Protein AF-A0A3D0H8E2-F1 (afdb_monomer)

Solvent-accessible surface area (backbone atoms only — not comparable to full-atom values): 21522 Å² total; per-residue (Å²): 135,90,78,88,78,76,90,83,77,77,79,82,79,81,81,53,68,29,50,29,29,51,72,85,43,79,45,82,36,62,59,78,39,26,44,43,58,51,31,52,78,70,72,46,88,70,56,71,81,73,72,48,99,90,52,83,67,76,70,79,60,52,46,28,42,26,45,40,73,96,53,97,58,71,42,46,23,70,67,40,59,56,52,70,75,40,41,33,40,72,81,48,75,68,54,50,54,49,35,50,50,45,49,49,58,56,52,75,72,54,89,62,72,96,58,56,49,32,25,72,54,28,94,60,59,38,60,55,69,59,26,52,52,25,48,76,73,68,38,39,68,60,17,42,56,49,41,44,77,49,37,79,55,42,58,59,46,34,55,72,57,87,50,56,26,39,77,49,24,72,42,49,83,81,57,62,49,62,67,61,47,58,56,47,22,51,35,33,50,49,37,61,73,68,69,55,82,91,70,77,73,62,51,73,77,68,83,45,33,33,39,27,37,17,36,15,67,65,27,48,45,48,48,43,54,36,26,49,69,10,31,46,40,36,32,31,19,61,43,91,66,72,32,42,59,61,49,34,55,41,53,61,96,63,44,44,61,72,62,52,49,56,54,50,51,56,46,39,72,64,65,48,43,77,40,63,60,38,34,80,82,78,74,46,55,74,66,56,47,47,73,72,64,37,78,43,77,45,87,34,70,75,84,77,78,59,84,79,87,89,54,92,70,67,84,40,92,92,57,70,40,59,50,59,51,32,29,30,43,61,70,76,53,63,77,92,74,61,67,63,47,78,36,83,42,80,52,71,59,34,55,51,44,49,54,48,44,47,74,73,66,33,81,40,72,43,75,49,54,97,120

Nearest PDB structures (foldseek):
  8oh5-assembly1_C  TM=7.269E-01  e=1.068E-36  Sporomusa ovata DSM 2662
  5jfc-assembly1_L  TM=9.316E-01  e=1.090E-21  Pyrococcus furiosus
  5jca-assembly1_L  TM=9.301E-01  e=2.100E-21  Pyrococcus furiosus
  4ylf-assembly1_B  TM=9.219E-01  e=1.559E-21  Thermotoga maritima MSB8
  7mfm-assembly1_I  TM=9.328E-01  e=3.268E-17  Bacillus subtilis

Sequence (371 aa):
MERGSSLTGLEENMKSTVQIRIDGKTVEAPAGSTILDVAKSEGIHIPVLCYSPLLRPLENCRLCVVAVAGENQYKAACSTVVTEDMDITTNSDELFQTRKLLLELLLDTHYGDCVAPCTATCPANVDIQGYLGYIRKGEYEEAVKCIKKNIPMPLTIGRVCPHPCESACRRHLVEEAVNINHCKRFVADYEMGKGNKVLPQVPAESGKRVAIIGGGPAGLSLAFYLRSMGHGCTIFDSKDKLGGMLRYGIPEYRLPKATLDWEIDGILSLGVEVKYEQRWGRDFKLEDLKNQGFDAIFLGIGAWASNKLGVEGEGLDGVWGGIDFLDLVASGKPPKLGKHVVIIGGGNTAIDAARTALRLGVPKVTILYRR

Foldseek 3Di:
DDDDDDPPPPPPPWDDWAWEAEQNDIDTHGFFDFLVRRCVVVVHDQDDDPDDPVDDDPCVLVSRWKDWPPDPGTDRRRHHTDHHHIYIYRDDPVSVVVSVVSVVVVVVPPPDDPQFVLLVQDPLSQPLVQLVVCVVVVNLLVSLVSRCVRALQLLLCLQPPPSVSQVSHPCVVPPGGDPSSPSSNVSLVVCVVVVHDNAADFDAAPVAEEEEEAQARVSLSVLRVCRNPNHAYEYEYLAPDGHPCSQQQADCVRRNVVSVVSSSVSSVVSPYHYDYNGDEPPNDDPVVVVVVPHPYYHYPHDDQDADFPPDPPCPPPPRDRLSRQSNCVSVVNHDDDDLEEEQEEDDPSSVRSQVVCVVVVRNYYHYHYPD

pLDDT: mean 92.14, std 12.9, range [29.91, 98.88]

Radius of gyration: 30.08 Å; Cα contacts (8 Å, |Δi|>4): 578; chains: 1; bounding box: 66×53×93 Å

Structure (mmCIF, N/CA/C/O backbone):
data_AF-A0A3D0H8E2-F1
#
_entry.id   AF-A0A3D0H8E2-F1
#
loop_
_atom_site.group_PDB
_atom_site.id
_atom_site.type_symbol
_atom_site.label_atom_id
_atom_site.label_alt_id
_atom_site.label_comp_id
_atom_site.label_asym_id
_atom_site.label_entity_id
_atom_site.label_seq_id
_atom_site.pdbx_PDB_ins_code
_atom_site.Cartn_x
_atom_site.Cartn_y
_atom_site.Cartn_z
_atom_site.occupancy
_atom_site.B_iso_or_equiv
_atom_site.auth_seq_id
_atom_site.auth_comp_id
_atom_site.auth_asym_id
_atom_site.auth_atom_id
_atom_site.pdbx_PDB_model_num
ATOM 1 N N . MET A 1 1 ? 16.649 19.275 52.862 1.00 36.03 1 MET A N 1
ATOM 2 C CA . MET A 1 1 ? 15.563 19.558 53.820 1.00 36.03 1 MET A CA 1
ATOM 3 C C . MET A 1 1 ? 14.516 18.489 53.642 1.00 36.03 1 MET A C 1
ATOM 5 O O . MET A 1 1 ? 13.847 18.446 52.618 1.00 36.03 1 MET A O 1
ATOM 9 N N . GLU A 1 2 ? 14.501 17.576 54.600 1.00 32.22 2 GLU A N 1
ATOM 10 C CA . GLU A 1 2 ? 13.552 16.482 54.724 1.00 32.22 2 GLU A CA 1
ATOM 11 C C . GLU A 1 2 ? 12.119 17.015 54.766 1.00 32.22 2 GLU A C 1
ATOM 13 O O . GLU A 1 2 ? 11.812 17.919 55.541 1.00 32.22 2 GLU A O 1
ATOM 18 N N . ARG A 1 3 ? 11.241 16.407 53.970 1.00 29.91 3 ARG A N 1
ATOM 19 C CA . ARG A 1 3 ? 9.870 16.106 54.387 1.00 29.91 3 ARG A CA 1
ATOM 20 C C . ARG A 1 3 ? 9.534 14.713 53.886 1.00 29.91 3 ARG A C 1
ATOM 22 O O . ARG A 1 3 ? 8.911 14.535 52.846 1.00 29.91 3 ARG A O 1
ATOM 29 N N . GLY A 1 4 ? 10.009 13.726 54.637 1.00 32.69 4 GLY A N 1
ATOM 30 C CA . GLY A 1 4 ? 9.265 12.488 54.774 1.00 32.69 4 GLY A CA 1
ATOM 31 C C . GLY A 1 4 ? 8.022 12.787 55.608 1.00 32.69 4 GLY A C 1
ATOM 32 O O . GLY A 1 4 ? 8.131 13.298 56.719 1.00 32.69 4 GLY A O 1
ATOM 33 N N . SER A 1 5 ? 6.849 12.492 55.065 1.00 34.69 5 SER A N 1
ATOM 34 C CA . SER A 1 5 ? 5.642 12.282 55.859 1.00 34.69 5 SER A CA 1
ATOM 35 C C . SER A 1 5 ? 4.772 11.244 55.155 1.00 34.69 5 SER A C 1
ATOM 37 O O . SER A 1 5 ? 4.104 11.541 54.168 1.00 34.69 5 SER A O 1
ATOM 39 N N . SER A 1 6 ? 4.871 10.019 55.674 1.00 32.88 6 SER A N 1
ATOM 40 C CA . SER A 1 6 ? 3.843 8.972 55.704 1.00 32.88 6 SER A CA 1
ATOM 41 C C . SER A 1 6 ? 3.100 8.659 54.397 1.00 32.88 6 SER A C 1
ATOM 43 O O . SER A 1 6 ? 1.971 9.093 54.185 1.00 32.88 6 SER A O 1
ATOM 45 N N . LEU A 1 7 ? 3.682 7.758 53.602 1.00 34.44 7 LEU A N 1
ATOM 46 C CA . LEU A 1 7 ? 2.964 6.909 52.637 1.00 34.44 7 LEU A CA 1
ATOM 47 C C . LEU A 1 7 ? 2.205 5.742 53.315 1.00 34.44 7 LEU A C 1
ATOM 49 O O . LEU A 1 7 ? 1.774 4.813 52.649 1.00 34.44 7 LEU A O 1
ATOM 53 N N . THR A 1 8 ? 2.012 5.780 54.634 1.00 36.38 8 THR A N 1
ATOM 54 C CA . THR A 1 8 ? 1.414 4.697 55.437 1.00 36.38 8 THR A CA 1
ATOM 55 C C . THR A 1 8 ? -0.062 4.928 55.785 1.00 36.38 8 THR A C 1
ATOM 57 O O . THR A 1 8 ? -0.556 4.340 56.737 1.00 36.38 8 THR A O 1
ATOM 60 N N . GLY A 1 9 ? -0.765 5.805 55.058 1.00 29.95 9 GLY A N 1
ATOM 61 C CA . GLY A 1 9 ? -2.167 6.167 55.340 1.00 29.95 9 GLY A CA 1
ATOM 62 C C . GLY A 1 9 ? -3.149 5.978 54.179 1.00 29.95 9 GLY A C 1
ATOM 63 O O . GLY A 1 9 ? -4.284 6.429 54.279 1.00 29.95 9 GLY A O 1
ATOM 64 N N . LEU A 1 10 ? -2.729 5.365 53.065 1.00 33.84 10 LEU A N 1
ATOM 65 C CA . LEU A 1 10 ? -3.563 5.199 51.861 1.00 33.84 10 LEU A CA 1
ATOM 66 C C . LEU A 1 10 ? -3.963 3.744 51.567 1.00 33.84 10 LEU A C 1
ATOM 68 O O . LEU A 1 10 ? -4.713 3.508 50.626 1.00 33.84 10 LEU A O 1
ATOM 72 N N . GLU A 1 11 ? -3.518 2.779 52.374 1.00 33.53 11 GLU A N 1
ATOM 73 C CA . GLU A 1 11 ? -3.790 1.348 52.151 1.00 33.53 11 GLU A CA 1
ATOM 74 C C . GLU A 1 11 ? -4.923 0.780 53.031 1.00 33.53 11 GLU A C 1
ATOM 76 O O . GLU A 1 11 ? -5.364 -0.343 52.806 1.00 33.53 11 GLU A O 1
ATOM 81 N N . GLU A 1 12 ? -5.471 1.551 53.980 1.00 33.81 12 GLU A N 1
ATOM 82 C CA . GLU A 1 12 ? -6.467 1.045 54.947 1.00 33.81 12 GLU A CA 1
ATOM 83 C C . GLU A 1 12 ? -7.945 1.267 54.573 1.00 33.81 12 GLU A C 1
ATOM 85 O O . GLU A 1 12 ? -8.822 0.803 55.295 1.00 33.81 12 GLU A O 1
ATOM 90 N N . ASN A 1 13 ? -8.271 1.891 53.434 1.00 40.22 13 ASN A N 1
ATOM 91 C CA . ASN A 1 13 ? -9.671 2.217 53.093 1.00 40.22 13 ASN A CA 1
ATOM 92 C C . ASN A 1 13 ? -10.311 1.328 52.006 1.00 40.22 13 ASN A C 1
ATOM 94 O O . ASN A 1 13 ? -11.327 1.695 51.422 1.00 40.22 13 ASN A O 1
ATOM 98 N N . MET A 1 14 ? -9.726 0.166 51.695 1.00 44.00 14 MET A N 1
ATOM 99 C CA . MET A 1 14 ? -9.962 -0.515 50.412 1.00 44.00 14 MET A CA 1
ATOM 100 C C . MET A 1 14 ? -10.774 -1.822 50.462 1.00 44.00 14 MET A C 1
ATOM 102 O O . MET A 1 14 ? -10.513 -2.722 49.667 1.00 44.00 14 MET A O 1
ATOM 106 N N . LYS A 1 15 ? -11.780 -1.925 51.347 1.00 50.09 15 LYS A N 1
ATOM 107 C CA . LYS A 1 15 ? -12.855 -2.945 51.267 1.00 50.09 15 LYS A CA 1
ATOM 108 C C . LYS A 1 15 ? -14.192 -2.473 51.864 1.00 50.09 15 LYS A C 1
ATOM 110 O O . LYS A 1 15 ? -14.830 -3.216 52.602 1.00 50.09 15 LYS A O 1
ATOM 115 N N . SER A 1 16 ? -14.637 -1.255 51.566 1.00 77.81 16 SER A N 1
ATOM 116 C CA . SER A 1 16 ? -16.069 -0.961 51.691 1.00 77.81 16 SER A CA 1
ATOM 117 C C . SER A 1 16 ? -16.753 -1.381 50.392 1.00 77.81 16 SER A C 1
ATOM 119 O O . SER A 1 16 ? -16.487 -0.843 49.317 1.00 77.81 16 SER A O 1
ATOM 121 N N . THR A 1 17 ? -17.575 -2.420 50.468 1.00 89.94 17 THR A N 1
ATOM 122 C CA . THR A 1 17 ? -18.590 -2.688 49.452 1.00 89.94 17 THR A CA 1
ATOM 123 C C . THR A 1 17 ? -19.839 -1.906 49.822 1.00 89.94 17 THR A C 1
ATOM 125 O O . THR A 1 17 ? -20.084 -1.654 51.001 1.00 89.94 17 THR A O 1
ATOM 128 N N . VAL A 1 18 ? -20.593 -1.492 48.814 1.00 93.56 18 VAL A N 1
ATOM 129 C CA . VAL A 1 18 ? -21.922 -0.909 48.990 1.00 93.56 18 VAL A CA 1
ATOM 130 C C . VAL A 1 18 ? -22.955 -1.818 48.350 1.00 93.56 18 VAL A C 1
ATOM 132 O O . VAL A 1 18 ? -22.688 -2.412 47.297 1.00 93.56 18 VAL A O 1
ATOM 135 N N . GLN A 1 19 ? -24.120 -1.943 48.977 1.00 94.88 19 GLN A N 1
ATOM 136 C CA . GLN A 1 19 ? -25.230 -2.697 48.414 1.00 94.88 19 GLN A CA 1
ATOM 137 C C . GLN A 1 19 ? -26.149 -1.760 47.627 1.00 94.88 19 GLN A C 1
ATOM 139 O O . GLN A 1 19 ? -26.609 -0.741 48.135 1.00 94.88 19 GLN A O 1
ATOM 144 N N . ILE A 1 20 ? -26.414 -2.108 46.368 1.00 95.94 20 ILE A N 1
ATOM 145 C CA . ILE A 1 20 ? -27.312 -1.360 45.479 1.00 95.94 20 ILE A CA 1
ATOM 146 C C . ILE A 1 20 ? -28.306 -2.297 44.800 1.00 95.94 20 ILE A C 1
ATOM 148 O O . ILE A 1 20 ? -28.139 -3.519 44.807 1.00 95.94 20 ILE A O 1
ATOM 152 N N . ARG A 1 21 ? -29.327 -1.727 44.160 1.00 96.94 21 ARG A N 1
ATOM 153 C CA . ARG A 1 21 ? -30.282 -2.455 43.326 1.00 96.94 21 ARG A CA 1
ATOM 154 C C . ARG A 1 21 ? -30.242 -1.931 41.894 1.00 96.94 21 ARG A C 1
ATOM 156 O O . ARG A 1 21 ? -30.369 -0.734 41.677 1.00 96.94 21 ARG A O 1
ATOM 163 N N . ILE A 1 22 ? -30.072 -2.819 40.916 1.00 96.31 22 ILE A N 1
ATOM 164 C CA . ILE A 1 22 ? -30.136 -2.492 39.485 1.00 96.31 22 ILE A CA 1
ATOM 165 C C . ILE A 1 22 ? -31.212 -3.359 38.834 1.00 96.31 22 ILE A C 1
ATOM 167 O O . ILE A 1 22 ? -31.125 -4.584 38.883 1.00 96.31 22 ILE A O 1
ATOM 171 N N . ASP A 1 23 ? -32.239 -2.732 38.256 1.00 94.44 23 ASP A N 1
ATOM 172 C CA . ASP A 1 23 ? -33.380 -3.401 37.609 1.00 94.44 23 ASP A CA 1
ATOM 173 C C . ASP A 1 23 ? -34.014 -4.494 38.497 1.00 94.44 23 ASP A C 1
ATOM 175 O O . ASP A 1 23 ? -34.377 -5.581 38.049 1.00 94.44 23 ASP A O 1
ATOM 179 N N . GLY A 1 24 ? -34.105 -4.216 39.802 1.00 90.50 24 GLY A N 1
ATOM 180 C CA . GLY A 1 24 ? -34.647 -5.134 40.808 1.00 90.50 24 GLY A CA 1
ATOM 181 C C . GLY A 1 24 ? -33.663 -6.182 41.349 1.00 90.50 24 GLY A C 1
ATOM 182 O O . GLY A 1 24 ? -33.987 -6.841 42.336 1.00 90.50 24 GLY A O 1
ATOM 183 N N . LYS A 1 25 ? -32.458 -6.318 40.777 1.00 93.12 25 LYS A N 1
ATOM 184 C CA . LYS A 1 25 ? -31.403 -7.224 41.261 1.00 93.12 25 LYS A CA 1
ATOM 185 C C . LYS A 1 25 ? -30.511 -6.521 42.285 1.00 93.12 25 LYS A C 1
ATOM 187 O O . LYS A 1 25 ? -29.950 -5.470 41.988 1.00 93.12 25 LYS A O 1
ATOM 192 N N . THR A 1 26 ? -30.337 -7.117 43.463 1.00 95.00 26 THR A N 1
ATOM 193 C CA . THR A 1 26 ? -29.364 -6.648 44.461 1.00 95.00 26 THR A CA 1
ATOM 194 C C . THR A 1 26 ? -27.941 -7.001 44.027 1.00 95.00 26 THR A C 1
ATOM 196 O O . THR A 1 26 ? -27.674 -8.146 43.656 1.00 95.00 26 THR A O 1
ATOM 199 N N . VAL A 1 27 ? -27.038 -6.023 44.069 1.00 94.00 27 VAL A N 1
ATOM 200 C CA . VAL A 1 27 ? -25.640 -6.128 43.634 1.00 94.00 27 VAL A CA 1
ATOM 201 C C . VAL A 1 27 ? -24.737 -5.531 44.711 1.00 94.00 27 VAL A C 1
ATOM 203 O O . VAL A 1 27 ? -25.012 -4.446 45.222 1.00 94.00 27 VAL A O 1
ATOM 206 N N . GLU A 1 28 ? -23.649 -6.227 45.036 1.00 94.50 28 GLU A N 1
ATOM 207 C CA . GLU A 1 28 ? -22.567 -5.674 45.851 1.00 94.50 28 GLU A CA 1
ATOM 208 C C . GLU A 1 28 ? -21.513 -5.047 44.941 1.00 94.50 28 GLU A C 1
ATOM 210 O O . GLU A 1 28 ? -20.967 -5.703 44.053 1.00 94.50 28 GLU A O 1
ATOM 215 N N . ALA A 1 29 ? -21.219 -3.770 45.163 1.00 92.31 29 ALA A N 1
ATOM 216 C CA . ALA A 1 29 ? -20.284 -3.009 44.350 1.00 92.31 29 ALA A CA 1
ATOM 217 C C . ALA A 1 29 ? -19.116 -2.482 45.193 1.00 92.31 29 ALA A C 1
ATOM 219 O O . ALA A 1 29 ? -19.330 -2.050 46.326 1.00 92.31 29 ALA A O 1
ATOM 220 N N . PRO A 1 30 ? -17.880 -2.442 44.663 1.00 93.06 30 PRO A N 1
ATOM 221 C CA . PRO A 1 30 ? -16.787 -1.736 45.323 1.00 93.06 30 PRO A CA 1
ATOM 222 C C . PRO A 1 30 ? -17.120 -0.244 45.457 1.00 93.06 30 PRO A C 1
ATOM 224 O O . PRO A 1 30 ? -17.474 0.399 44.459 1.00 93.06 30 PRO A O 1
ATOM 227 N N . ALA A 1 31 ? -16.981 0.322 46.659 1.00 89.69 31 ALA A N 1
ATOM 228 C CA . ALA A 1 31 ? -17.189 1.749 46.880 1.00 89.69 31 ALA A CA 1
ATOM 229 C C . ALA A 1 31 ? -16.292 2.589 45.951 1.00 89.69 31 ALA A C 1
ATOM 231 O O . ALA A 1 31 ? -15.123 2.274 45.733 1.00 89.69 31 ALA A O 1
ATOM 232 N N . GLY A 1 32 ? -16.850 3.664 45.389 1.00 90.00 32 GLY A N 1
ATOM 233 C CA . GLY A 1 32 ? -16.157 4.524 44.420 1.00 90.00 32 GLY A CA 1
ATOM 234 C C . GLY A 1 32 ? -16.324 4.114 42.952 1.00 90.00 32 GLY A C 1
ATOM 235 O O . GLY A 1 32 ? -15.953 4.889 42.072 1.00 90.00 32 GLY A O 1
ATOM 236 N N . SER A 1 33 ? -16.916 2.949 42.669 1.00 93.31 33 SER A N 1
ATOM 237 C CA . SER A 1 33 ? -17.261 2.541 41.299 1.00 93.31 33 SER A CA 1
ATOM 238 C C . SER A 1 33 ? -18.381 3.412 40.725 1.00 93.31 33 SER A C 1
ATOM 240 O O . SER A 1 33 ? -19.261 3.871 41.458 1.00 93.31 33 SER A O 1
ATOM 242 N N . THR A 1 34 ? -18.393 3.625 39.407 1.00 95.75 34 THR A N 1
ATOM 243 C CA . THR A 1 34 ? -19.544 4.271 38.758 1.00 95.75 34 THR A CA 1
ATOM 244 C C . THR A 1 34 ? -20.666 3.266 38.504 1.00 95.75 34 THR A C 1
ATOM 246 O O . THR A 1 34 ? -20.414 2.066 38.391 1.00 95.75 34 THR A O 1
ATOM 249 N N . ILE A 1 35 ? -21.904 3.742 38.345 1.00 96.69 35 ILE A N 1
ATOM 250 C CA . ILE A 1 35 ? -23.046 2.894 37.957 1.00 96.69 35 ILE A CA 1
ATOM 251 C C . ILE A 1 35 ? -22.719 2.085 36.689 1.00 96.69 35 ILE A C 1
ATOM 253 O O . ILE A 1 35 ? -23.064 0.910 36.596 1.00 96.69 35 ILE A O 1
ATOM 257 N N . LEU A 1 36 ? -22.031 2.691 35.715 1.00 96.19 36 LEU A N 1
ATOM 258 C CA . LEU A 1 36 ? -21.642 2.027 34.471 1.00 96.19 36 LEU A CA 1
ATOM 259 C C . LEU A 1 36 ? -20.627 0.898 34.693 1.00 96.19 36 LEU A C 1
ATOM 261 O O . LEU A 1 36 ? -20.701 -0.118 34.003 1.00 96.19 36 LEU A O 1
ATOM 265 N N . ASP A 1 37 ? -19.679 1.071 35.614 1.00 94.38 37 ASP A N 1
ATOM 266 C CA . ASP A 1 37 ? -18.678 0.042 35.914 1.00 94.38 37 ASP A CA 1
ATOM 267 C C . ASP A 1 37 ? -19.336 -1.174 36.574 1.00 94.38 37 ASP A C 1
ATOM 269 O O . ASP A 1 37 ? -19.079 -2.307 36.166 1.00 94.38 37 ASP A O 1
ATOM 273 N N . VAL A 1 38 ? -20.257 -0.932 37.513 1.00 95.75 38 VAL A N 1
ATOM 274 C CA . VAL A 1 38 ? -21.023 -1.992 38.187 1.00 95.75 38 VAL A CA 1
ATOM 275 C C . VAL A 1 38 ? -21.980 -2.693 37.221 1.00 95.75 38 VAL A C 1
ATOM 277 O O . VAL A 1 38 ? -22.050 -3.918 37.184 1.00 95.75 38 VAL A O 1
ATOM 280 N N . ALA A 1 39 ? -22.680 -1.944 36.366 1.00 95.31 39 ALA A N 1
ATOM 281 C CA . ALA A 1 39 ? -23.546 -2.540 35.351 1.00 95.31 39 ALA A CA 1
ATOM 282 C C . ALA A 1 39 ? -22.757 -3.474 34.416 1.00 95.31 39 ALA A C 1
ATOM 284 O O . ALA A 1 39 ? -23.209 -4.578 34.116 1.00 95.31 39 ALA A O 1
ATOM 285 N N . LYS A 1 40 ? -21.540 -3.081 34.011 1.00 94.06 40 LYS A N 1
ATOM 286 C CA . LYS A 1 40 ? -20.665 -3.922 33.182 1.00 94.06 40 LYS A CA 1
ATOM 287 C C . LYS A 1 40 ? -20.214 -5.197 33.889 1.00 94.06 40 LYS A C 1
ATOM 289 O O . LYS A 1 40 ? -20.196 -6.237 33.233 1.00 94.06 40 LYS A O 1
ATOM 294 N N . SER A 1 41 ? -19.848 -5.141 35.174 1.00 93.19 41 SER A N 1
ATOM 295 C CA . SER A 1 41 ? -19.439 -6.347 35.913 1.00 93.19 41 SER A CA 1
ATOM 296 C C . SER A 1 41 ? -20.581 -7.353 36.052 1.00 93.19 41 SER A C 1
ATOM 298 O O . SER A 1 41 ? -20.339 -8.555 36.042 1.00 93.19 41 SER A O 1
ATOM 300 N N . GLU A 1 42 ? -21.821 -6.864 36.087 1.00 94.25 42 GLU A N 1
ATOM 301 C CA . GLU A 1 42 ? -23.037 -7.678 36.176 1.00 94.25 42 GLU A CA 1
ATOM 302 C C . GLU A 1 42 ? -23.622 -8.097 34.817 1.00 94.25 42 GLU A C 1
ATOM 304 O O . GLU A 1 42 ? -24.667 -8.748 34.767 1.00 94.25 42 GLU A O 1
ATOM 309 N N . GLY A 1 43 ? -22.978 -7.730 33.704 1.00 93.25 43 GLY A N 1
ATOM 310 C CA . GLY A 1 43 ? -23.464 -8.035 32.354 1.00 93.25 43 GLY A CA 1
ATOM 311 C C . GLY A 1 43 ? -24.700 -7.232 31.926 1.00 93.25 43 GLY A C 1
ATOM 312 O O . GLY A 1 43 ? -25.364 -7.600 30.957 1.00 93.25 43 GLY A O 1
ATOM 313 N N . ILE A 1 44 ? -25.012 -6.133 32.616 1.00 94.50 44 ILE A N 1
ATOM 314 C CA . ILE A 1 44 ? -26.122 -5.229 32.303 1.00 94.50 44 ILE A CA 1
ATOM 315 C C . ILE A 1 44 ? -25.650 -4.202 31.271 1.00 94.50 44 ILE A C 1
ATOM 317 O O . ILE A 1 44 ? -24.687 -3.458 31.476 1.00 94.50 44 ILE A O 1
ATOM 321 N N . HIS A 1 45 ? -26.337 -4.148 30.130 1.00 94.44 45 HIS A N 1
ATOM 322 C CA . HIS A 1 45 ? -25.972 -3.242 29.048 1.00 94.44 45 HIS A CA 1
ATOM 323 C C . HIS A 1 45 ? -26.568 -1.843 29.248 1.00 94.44 45 HIS A C 1
ATOM 325 O O . HIS A 1 45 ? -27.778 -1.653 29.142 1.00 94.44 45 HIS A O 1
ATOM 331 N N . ILE A 1 46 ? -25.702 -0.846 29.443 1.00 96.12 46 ILE A N 1
ATOM 332 C CA . ILE A 1 46 ? -26.059 0.577 29.400 1.00 96.12 46 ILE A CA 1
ATOM 333 C C . ILE A 1 46 ? -25.384 1.209 28.171 1.00 96.12 46 ILE A C 1
ATOM 335 O O . ILE A 1 46 ? -24.154 1.141 28.059 1.00 96.12 46 ILE A O 1
ATOM 339 N N . PRO A 1 47 ? -26.138 1.843 27.254 1.00 94.19 47 PRO A N 1
ATOM 340 C CA . PRO A 1 47 ? -25.562 2.423 26.048 1.00 94.19 47 PRO A CA 1
ATOM 341 C C . PRO A 1 47 ? -24.669 3.624 26.376 1.00 94.19 47 PRO A C 1
ATOM 343 O O . PRO A 1 47 ? -25.014 4.496 27.173 1.00 94.19 47 PRO A O 1
ATOM 346 N N . VAL A 1 48 ? -23.512 3.694 25.722 1.00 92.25 48 VAL A N 1
ATOM 347 C CA . VAL A 1 48 ? -22.539 4.784 25.853 1.00 92.25 48 VAL A CA 1
ATOM 348 C C . VAL A 1 48 ? -21.998 5.162 24.479 1.00 92.25 48 VAL A C 1
ATOM 350 O O . VAL A 1 48 ? -21.704 4.285 23.674 1.00 92.25 48 VAL A O 1
ATOM 353 N N . LEU A 1 49 ? -21.831 6.464 24.223 1.00 89.25 49 LEU A N 1
ATOM 354 C CA . LEU A 1 49 ? -21.207 6.964 22.989 1.00 89.25 49 LEU A CA 1
ATOM 355 C C . LEU A 1 49 ? -19.883 7.686 23.258 1.00 89.25 49 LEU A C 1
ATOM 357 O O . LEU A 1 49 ? -18.904 7.456 22.560 1.00 89.25 49 LEU A O 1
ATOM 361 N N . CYS A 1 50 ? -19.829 8.540 24.287 1.00 87.75 50 CYS A N 1
ATOM 362 C CA . CYS A 1 50 ? -18.638 9.340 24.603 1.00 87.75 50 CYS A CA 1
ATOM 363 C C . CYS A 1 50 ? -17.765 8.774 25.738 1.00 87.75 50 CYS A C 1
ATOM 365 O O . CYS A 1 50 ? -16.821 9.441 26.159 1.00 87.75 50 CYS A O 1
ATOM 367 N N . TYR A 1 51 ? -18.091 7.599 26.289 1.00 90.75 51 TYR A N 1
ATOM 368 C CA . TYR A 1 51 ? -17.304 6.994 27.368 1.00 90.75 51 TYR A CA 1
ATOM 369 C C . TYR A 1 51 ? -16.103 6.234 26.803 1.00 90.75 51 TYR A C 1
ATOM 371 O O . TYR A 1 51 ? -16.241 5.425 25.887 1.00 90.75 51 TYR A O 1
ATOM 379 N N . SER A 1 52 ? -14.939 6.435 27.414 1.00 83.44 52 SER A N 1
ATOM 380 C CA . SER A 1 52 ? -13.743 5.632 27.185 1.00 83.44 52 SER A CA 1
ATOM 381 C C . SER A 1 52 ? -13.051 5.391 28.524 1.00 83.44 52 SER A C 1
ATOM 383 O O . SER A 1 52 ? -12.868 6.359 29.261 1.00 83.44 52 SER A O 1
ATOM 385 N N . PRO A 1 53 ? -12.601 4.159 28.830 1.00 81.94 53 PRO A N 1
ATOM 386 C CA . PRO A 1 53 ? -11.858 3.877 30.063 1.00 81.94 53 PRO A CA 1
ATOM 387 C C . PRO A 1 53 ? -10.509 4.615 30.126 1.00 81.94 53 PRO A C 1
ATOM 389 O O . PRO A 1 53 ? -9.874 4.670 31.171 1.00 81.94 53 PRO A O 1
ATOM 392 N N . LEU A 1 54 ? -10.060 5.182 29.002 1.00 78.38 54 LEU A N 1
ATOM 393 C CA . LEU A 1 54 ? -8.810 5.932 28.894 1.00 78.38 54 LEU A CA 1
ATOM 394 C C . LEU A 1 54 ? -8.972 7.433 29.178 1.00 78.38 54 LEU A C 1
ATOM 396 O O . LEU A 1 54 ? -7.980 8.159 29.151 1.00 78.38 54 LEU A O 1
ATOM 400 N N . LEU A 1 55 ? -10.201 7.920 29.373 1.00 77.62 55 LEU A N 1
ATOM 401 C CA . LEU A 1 55 ? -10.514 9.343 29.503 1.00 77.62 55 LEU A CA 1
ATOM 402 C C . LEU A 1 55 ? -11.405 9.589 30.722 1.00 77.62 55 LEU A C 1
ATOM 404 O O . LEU A 1 55 ? -12.197 8.738 31.118 1.00 77.62 55 LEU A O 1
ATOM 408 N N . ARG A 1 56 ? -11.319 10.794 31.297 1.00 82.75 56 ARG A N 1
ATOM 409 C CA . ARG A 1 56 ? -12.268 11.227 32.329 1.00 82.75 56 ARG A CA 1
ATOM 410 C C . ARG A 1 56 ? -13.682 11.310 31.722 1.00 82.75 56 ARG A C 1
ATOM 412 O O . ARG A 1 56 ? -13.814 11.889 30.640 1.00 82.75 56 ARG A O 1
ATOM 419 N N . PRO A 1 57 ? -14.732 10.806 32.397 1.00 84.94 57 PRO A N 1
ATOM 420 C CA . PRO A 1 57 ? -16.110 10.970 31.945 1.00 84.94 57 PRO A CA 1
ATOM 421 C C . PRO A 1 57 ? -16.487 12.453 31.832 1.00 84.94 57 PRO A C 1
ATOM 423 O O . PRO A 1 57 ? -16.282 13.218 32.771 1.00 84.94 57 PRO A O 1
ATOM 426 N N . LEU A 1 58 ? -17.024 12.855 30.678 1.00 83.56 58 LEU A N 1
ATOM 427 C CA . LEU A 1 58 ? -17.440 14.241 30.405 1.00 83.56 58 LEU A CA 1
ATOM 428 C C . LEU A 1 58 ? -18.962 14.432 30.413 1.00 83.56 58 LEU A C 1
ATOM 430 O O . LEU A 1 58 ? -19.426 15.550 30.271 1.00 83.56 58 LEU A O 1
ATOM 434 N N . GLU A 1 59 ? -19.741 13.349 30.507 1.00 89.38 59 GLU A N 1
ATOM 435 C CA . GLU A 1 59 ? -21.218 13.349 30.504 1.00 89.38 59 GLU A CA 1
ATOM 436 C C . GLU A 1 59 ? -21.907 13.918 29.247 1.00 89.38 59 GLU A C 1
ATOM 438 O O . GLU A 1 59 ? -23.129 13.870 29.151 1.00 89.38 59 GLU A O 1
ATOM 443 N N . ASN A 1 60 ? -21.150 14.364 28.242 1.00 86.81 60 ASN A N 1
ATOM 444 C CA . ASN A 1 60 ? -21.669 15.104 27.087 1.00 86.81 60 ASN A CA 1
ATOM 445 C C . ASN A 1 60 ? -22.731 14.362 26.258 1.00 86.81 60 ASN A C 1
ATOM 447 O O . ASN A 1 60 ? -23.708 14.975 25.846 1.00 86.81 60 ASN A O 1
ATOM 451 N N . CYS A 1 61 ? -22.566 13.058 25.984 1.00 90.12 61 CYS A N 1
ATOM 452 C CA . CYS A 1 61 ? -23.515 12.354 25.104 1.00 90.12 61 CYS A CA 1
ATOM 453 C C . CYS A 1 61 ? -24.841 11.997 25.783 1.00 90.12 61 CYS A C 1
ATOM 455 O O . CYS A 1 61 ? -25.815 11.720 25.094 1.00 90.12 61 CYS A O 1
ATOM 457 N N . ARG A 1 62 ? -24.859 11.906 27.122 1.00 94.38 62 ARG A N 1
ATOM 458 C CA . ARG A 1 62 ? -26.020 11.513 27.940 1.00 94.38 62 ARG A CA 1
ATOM 459 C C . ARG A 1 62 ? -26.746 10.211 27.533 1.00 94.38 62 ARG A C 1
ATOM 461 O O . ARG A 1 62 ? -27.759 9.895 28.135 1.00 94.38 62 ARG A O 1
ATOM 468 N N . LEU A 1 63 ? -26.232 9.383 26.618 1.00 95.12 63 LEU A N 1
ATOM 469 C CA . LEU A 1 63 ? -26.894 8.113 26.259 1.00 95.12 63 LEU A CA 1
ATOM 470 C C . LEU A 1 63 ? -26.923 7.104 27.418 1.00 95.12 63 LEU A C 1
ATOM 472 O O . LEU A 1 63 ? -27.831 6.284 27.507 1.00 95.12 63 LEU A O 1
ATOM 476 N N . CYS A 1 64 ? -25.985 7.226 28.359 1.00 96.06 64 CYS A N 1
ATOM 477 C CA . CYS A 1 64 ? -25.917 6.391 29.558 1.00 96.06 64 CYS A CA 1
ATOM 478 C C . CYS A 1 64 ? -26.837 6.850 30.697 1.00 96.06 64 CYS A C 1
ATOM 480 O O . CYS A 1 64 ? -26.587 6.519 31.855 1.00 96.06 64 CYS A O 1
ATOM 482 N N . VAL A 1 65 ? -27.863 7.652 30.399 1.00 97.31 65 VAL A N 1
ATOM 483 C CA . VAL A 1 65 ? -28.841 8.070 31.406 1.00 97.31 65 VAL A CA 1
ATOM 484 C C . VAL A 1 65 ? -29.526 6.864 32.044 1.00 97.31 65 VAL A C 1
ATOM 486 O O . VAL A 1 65 ? -29.919 5.929 31.346 1.00 97.31 65 VAL A O 1
ATOM 489 N N . VAL A 1 66 ? -29.662 6.903 33.365 1.00 97.56 66 VAL A N 1
ATOM 490 C CA . VAL A 1 66 ? -30.394 5.937 34.193 1.00 97.56 66 VAL A CA 1
ATOM 491 C C . VAL A 1 66 ? -31.322 6.686 35.143 1.00 97.56 66 VAL A C 1
ATOM 493 O O . VAL A 1 66 ? -31.067 7.849 35.479 1.00 97.56 66 VAL A O 1
ATOM 496 N N . ALA A 1 67 ? -32.395 6.033 35.577 1.00 97.25 67 ALA A N 1
ATOM 497 C CA . ALA A 1 67 ? -33.237 6.554 36.644 1.00 97.25 67 ALA A CA 1
ATOM 498 C C . ALA A 1 67 ? -32.718 6.041 37.986 1.00 97.25 67 ALA A C 1
ATOM 500 O O . ALA A 1 67 ? -32.393 4.863 38.110 1.00 97.25 67 ALA A O 1
ATOM 501 N N . VAL A 1 68 ? -32.633 6.930 38.971 1.00 96.88 68 VAL A N 1
ATOM 502 C CA . VAL A 1 68 ? -32.270 6.592 40.349 1.00 96.88 68 VAL A CA 1
ATOM 503 C C . VAL A 1 68 ? -33.457 6.967 41.227 1.00 96.88 68 VAL A C 1
ATOM 505 O O . VAL A 1 68 ? -33.983 8.074 41.103 1.00 96.88 68 VAL A O 1
ATOM 508 N N . ALA A 1 69 ? -33.923 6.050 42.070 1.00 95.25 69 ALA A N 1
ATOM 509 C CA . ALA A 1 69 ? -35.072 6.302 42.930 1.00 95.25 69 ALA A CA 1
ATOM 510 C C . ALA A 1 69 ? -34.818 7.513 43.845 1.00 95.25 69 ALA A C 1
ATOM 512 O O . ALA A 1 69 ? -33.743 7.660 44.421 1.00 95.25 69 ALA A O 1
ATOM 513 N N . GLY A 1 70 ? -35.814 8.394 43.965 1.00 92.12 70 GLY A N 1
ATOM 514 C CA . GLY A 1 70 ? -35.710 9.628 44.753 1.00 92.12 70 GLY A CA 1
ATOM 515 C C . GLY A 1 70 ? -35.031 10.802 44.036 1.00 92.12 70 GLY A C 1
ATOM 516 O O . GLY A 1 70 ? -35.039 11.913 44.561 1.00 92.12 70 GLY A O 1
ATOM 517 N N . GLU A 1 71 ? -34.496 10.600 42.830 1.00 93.12 71 GLU A N 1
ATOM 518 C CA . GLU A 1 71 ? -33.916 11.668 42.018 1.00 93.12 71 GLU A CA 1
ATOM 519 C C . GLU A 1 71 ? -34.919 12.190 40.985 1.00 93.12 71 GLU A C 1
ATOM 521 O O . GLU A 1 71 ? -35.551 11.432 40.253 1.00 93.12 71 GLU A O 1
ATOM 526 N N . ASN A 1 72 ? -35.021 13.516 40.875 1.00 88.00 72 ASN A N 1
ATOM 527 C CA . ASN A 1 72 ? -35.935 14.169 39.928 1.00 88.00 72 ASN A CA 1
ATOM 528 C C . ASN A 1 72 ? -35.376 14.248 38.497 1.00 88.00 72 ASN A C 1
ATOM 530 O O . ASN A 1 72 ? -36.062 14.701 37.584 1.00 88.00 72 ASN A O 1
ATOM 534 N N . GLN A 1 73 ? -34.111 13.872 38.299 1.00 91.88 73 GLN A N 1
ATOM 535 C CA . GLN A 1 73 ? -33.435 13.910 37.006 1.00 91.88 73 GLN A CA 1
ATOM 536 C C . GLN A 1 73 ? -32.704 12.601 36.752 1.00 91.88 73 GLN A C 1
ATOM 538 O O . GLN A 1 73 ? -32.089 12.034 37.657 1.00 91.88 73 GLN A O 1
ATOM 543 N N . TYR A 1 74 ? -32.680 12.175 35.489 1.00 96.00 74 TYR A N 1
ATOM 544 C CA . TYR A 1 74 ? -31.846 11.052 35.092 1.00 96.00 74 TYR A CA 1
ATOM 545 C C . TYR A 1 74 ? -30.364 11.361 35.319 1.00 96.00 74 TYR A C 1
ATOM 547 O O . TYR A 1 74 ? -29.863 12.440 34.975 1.00 96.00 74 TYR A O 1
ATOM 555 N N . LYS A 1 75 ? -29.645 10.387 35.869 1.00 96.38 75 LYS A N 1
ATOM 556 C CA . LYS A 1 75 ? -28.216 10.490 36.174 1.00 96.38 75 LYS A CA 1
ATOM 557 C C . LYS A 1 75 ? -27.394 9.854 35.063 1.00 96.38 75 LYS A C 1
ATOM 559 O O . LYS A 1 75 ? -27.843 8.913 34.417 1.00 96.38 75 LYS A O 1
ATOM 564 N N . ALA A 1 76 ? -26.190 10.364 34.825 1.00 96.62 76 ALA A N 1
ATOM 565 C CA . ALA A 1 76 ? -25.265 9.752 33.878 1.00 96.62 76 ALA A CA 1
ATOM 566 C C . ALA A 1 76 ? -24.558 8.570 34.549 1.00 96.62 76 ALA A C 1
ATOM 568 O O . ALA A 1 76 ? -23.773 8.761 35.480 1.00 96.62 76 ALA A O 1
ATOM 569 N N . ALA A 1 77 ? -24.793 7.349 34.064 1.00 97.06 77 ALA A N 1
ATOM 570 C CA . ALA A 1 77 ? -24.185 6.165 34.665 1.00 97.06 77 ALA A CA 1
ATOM 571 C C . ALA A 1 77 ? -22.648 6.177 34.592 1.00 97.06 77 ALA A C 1
ATOM 573 O O . ALA A 1 77 ? -21.990 5.594 35.445 1.00 97.06 77 ALA A O 1
ATOM 574 N N . CYS A 1 78 ? -22.068 6.848 33.590 1.00 94.31 78 CYS A N 1
ATOM 575 C CA . CYS A 1 78 ? -20.624 6.867 33.355 1.00 94.31 78 CYS A CA 1
ATOM 576 C C . CYS A 1 78 ? -19.795 7.653 34.382 1.00 94.31 78 CYS A C 1
ATOM 578 O O . CYS A 1 78 ? -18.572 7.568 34.340 1.00 94.31 78 CYS A O 1
ATOM 580 N N . SER A 1 79 ? -20.429 8.472 35.219 1.00 94.62 79 SER A N 1
ATOM 581 C CA . SER A 1 79 ? -19.759 9.349 36.192 1.00 94.62 79 SER A CA 1
ATOM 582 C C . SER A 1 79 ? -20.385 9.296 37.583 1.00 94.62 79 SER A C 1
ATOM 584 O O . SER A 1 79 ? -19.715 9.623 38.559 1.00 94.62 79 SER A O 1
ATOM 586 N N . THR A 1 80 ? -21.650 8.883 37.689 1.00 95.50 80 THR A N 1
ATOM 587 C CA . THR A 1 80 ? -22.343 8.779 38.975 1.00 95.50 80 THR A CA 1
ATOM 588 C C . THR A 1 80 ? -21.761 7.618 39.768 1.00 95.50 80 THR A C 1
ATOM 590 O O . THR A 1 80 ? -21.820 6.473 39.319 1.00 95.50 80 THR A O 1
ATOM 593 N N . VAL A 1 81 ? -21.194 7.927 40.931 1.00 95.75 81 VAL A N 1
ATOM 594 C CA . VAL A 1 81 ? -20.652 6.945 41.875 1.00 95.75 81 VAL A CA 1
ATOM 595 C C . VAL A 1 81 ? -21.799 6.275 42.624 1.00 95.75 81 VAL A C 1
ATOM 597 O O . VAL A 1 81 ? -22.749 6.947 43.025 1.00 95.75 81 VAL A O 1
ATOM 600 N N . VAL A 1 82 ? -21.711 4.959 42.807 1.00 95.81 82 VAL A N 1
ATOM 601 C CA . VAL A 1 82 ? -22.712 4.199 43.565 1.00 95.81 82 VAL A CA 1
ATOM 602 C C . VAL A 1 82 ? -22.598 4.475 45.067 1.00 95.81 82 VAL A C 1
ATOM 604 O O . VAL A 1 82 ? -21.496 4.587 45.608 1.00 95.81 82 VAL A O 1
ATOM 607 N N . THR A 1 83 ? -23.740 4.573 45.746 1.00 94.25 83 THR A N 1
ATOM 608 C CA . THR A 1 83 ? -23.840 4.729 47.207 1.00 94.25 83 THR A CA 1
ATOM 609 C C . THR A 1 83 ? -24.778 3.674 47.783 1.00 94.25 83 THR A C 1
ATOM 611 O O . THR A 1 83 ? -25.572 3.109 47.036 1.00 94.25 83 THR A O 1
ATOM 614 N N . GLU A 1 84 ? -24.700 3.429 49.094 1.00 93.94 84 GLU A N 1
ATOM 615 C CA . GLU A 1 84 ? -25.570 2.469 49.793 1.00 93.94 84 GLU A CA 1
ATOM 616 C C . GLU A 1 84 ? -27.054 2.708 49.483 1.00 93.94 84 GLU A C 1
ATOM 618 O O . GLU A 1 84 ? -27.488 3.859 49.364 1.00 93.94 84 GLU A O 1
ATOM 623 N N . ASP A 1 85 ? -27.807 1.617 49.337 1.00 93.12 85 ASP A N 1
ATOM 624 C CA . ASP A 1 85 ? -29.253 1.589 49.097 1.00 93.12 85 ASP A CA 1
ATOM 625 C C . ASP A 1 85 ? -29.716 2.298 47.808 1.00 93.12 85 ASP A C 1
ATOM 627 O O . ASP A 1 85 ? -30.904 2.577 47.625 1.00 93.12 85 ASP A O 1
ATOM 631 N N . MET A 1 86 ? -28.801 2.577 46.872 1.00 96.19 86 MET A N 1
ATOM 632 C CA . MET A 1 86 ? -29.155 3.180 45.588 1.00 96.19 86 MET A CA 1
ATOM 633 C C . MET A 1 86 ? -29.969 2.196 44.735 1.00 96.19 86 MET A C 1
ATOM 635 O O . MET A 1 86 ? -29.524 1.084 44.455 1.00 96.19 86 MET A O 1
ATOM 639 N N . ASP A 1 87 ? -31.148 2.625 44.281 1.00 96.94 87 ASP A N 1
ATOM 640 C CA . ASP A 1 87 ? -32.045 1.837 43.431 1.00 96.94 87 ASP A CA 1
ATOM 641 C C . ASP A 1 87 ? -32.106 2.429 42.021 1.00 96.94 87 ASP A C 1
ATOM 643 O O . ASP A 1 87 ? -32.514 3.576 41.825 1.00 96.94 87 ASP A O 1
ATOM 647 N N . ILE A 1 88 ? -31.645 1.656 41.042 1.00 97.69 88 ILE A N 1
ATOM 648 C CA . ILE A 1 88 ? -31.305 2.111 39.697 1.00 97.69 88 ILE A CA 1
ATOM 649 C C . ILE A 1 88 ? -32.143 1.339 38.685 1.00 97.69 88 ILE A C 1
ATOM 651 O O . ILE A 1 88 ? -32.112 0.112 38.630 1.00 97.69 88 ILE A O 1
ATOM 655 N N . THR A 1 89 ? -32.841 2.067 37.821 1.00 97.31 89 THR A N 1
ATOM 656 C CA . THR A 1 89 ? -33.485 1.506 36.629 1.00 97.31 89 THR A CA 1
ATOM 657 C C . THR A 1 89 ? -32.666 1.880 35.400 1.00 97.31 89 THR A C 1
ATOM 659 O O . THR A 1 89 ? -32.419 3.063 35.137 1.00 97.31 89 THR A O 1
ATOM 662 N N . THR A 1 90 ? -32.228 0.879 34.638 1.00 96.62 90 THR A N 1
ATOM 663 C CA . THR A 1 90 ? 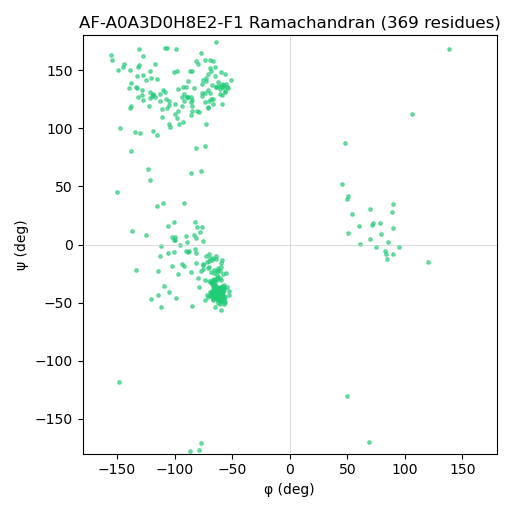-31.399 1.069 33.439 1.00 96.62 90 THR A CA 1
ATOM 664 C C . THR A 1 90 ? -32.191 0.942 32.142 1.00 96.62 90 THR A C 1
ATOM 666 O O . THR A 1 90 ? -31.754 1.462 31.103 1.00 96.62 90 THR A O 1
ATOM 669 N N . ASN A 1 91 ? -33.370 0.317 32.205 1.00 94.62 91 ASN A N 1
ATOM 670 C CA . ASN A 1 91 ? -34.241 0.094 31.062 1.00 94.62 91 ASN A CA 1
ATOM 671 C C . ASN A 1 91 ? -35.719 0.356 31.402 1.00 94.62 91 ASN A C 1
ATOM 673 O O . ASN A 1 91 ? -36.300 -0.303 32.258 1.00 94.62 91 ASN A O 1
ATOM 677 N N . SER A 1 92 ? -36.323 1.314 30.704 1.00 95.44 92 SER A N 1
ATOM 678 C CA . SER A 1 92 ? -37.757 1.617 30.727 1.00 95.44 92 SER A CA 1
ATOM 679 C C . SER A 1 92 ? -38.142 2.302 29.414 1.00 95.44 92 SER A C 1
ATOM 681 O O . SER A 1 92 ? -37.268 2.831 28.715 1.00 95.44 92 SER A O 1
ATOM 683 N N . ASP A 1 93 ? -39.435 2.343 29.085 1.00 96.25 93 ASP A N 1
ATOM 684 C CA . ASP A 1 93 ? -39.919 3.042 27.886 1.00 96.25 93 ASP A CA 1
ATOM 685 C C . ASP A 1 93 ? -39.521 4.528 27.896 1.00 96.25 93 ASP A C 1
ATOM 687 O O . ASP A 1 93 ? -39.109 5.082 26.878 1.00 96.25 93 ASP A O 1
ATOM 691 N N . GLU A 1 94 ? -39.554 5.168 29.063 1.00 95.19 94 GLU A N 1
ATOM 692 C CA . GLU A 1 94 ? -39.183 6.575 29.247 1.00 95.19 94 GLU A CA 1
ATOM 693 C C . GLU A 1 94 ? -37.682 6.809 29.035 1.00 95.19 94 GLU A C 1
ATOM 695 O O . GLU A 1 94 ? -37.285 7.763 28.357 1.00 95.19 94 GLU A O 1
ATOM 700 N N . LEU A 1 95 ? -36.830 5.917 29.561 1.00 96.12 95 LEU A N 1
ATOM 701 C CA . LEU A 1 95 ? -35.385 5.964 29.329 1.00 96.12 95 LEU A CA 1
ATOM 702 C C . LEU A 1 95 ? -35.064 5.727 27.854 1.00 96.12 95 LEU A C 1
ATOM 704 O O . LEU A 1 95 ? -34.182 6.389 27.306 1.00 96.12 95 LEU A O 1
ATOM 708 N N . PHE A 1 96 ? -35.789 4.823 27.194 1.00 95.88 96 PHE A N 1
ATOM 709 C CA . PHE A 1 96 ? -35.645 4.591 25.763 1.00 95.88 96 PHE A CA 1
ATOM 710 C C . PHE A 1 96 ? -36.001 5.843 24.948 1.00 95.88 96 PHE A C 1
ATOM 712 O O . PHE A 1 96 ? -35.186 6.284 24.136 1.00 95.88 96 PHE A O 1
ATOM 719 N N . GLN A 1 97 ? -37.161 6.467 25.198 1.00 96.81 97 GLN A N 1
ATOM 720 C CA . GLN A 1 97 ? -37.557 7.704 24.507 1.00 96.81 97 GLN A CA 1
ATOM 721 C C . GLN A 1 97 ? -36.584 8.854 24.782 1.00 96.81 97 GLN A C 1
ATOM 723 O O . GLN A 1 97 ? -36.217 9.589 23.867 1.00 96.81 97 GLN A O 1
ATOM 728 N N . THR A 1 98 ? -36.097 8.972 26.019 1.00 95.56 98 THR A N 1
ATOM 729 C CA . THR A 1 98 ? -35.107 9.989 26.393 1.00 95.56 98 THR A CA 1
ATOM 730 C C . THR A 1 98 ? -33.795 9.793 25.638 1.00 95.56 98 THR A C 1
ATOM 732 O O . THR A 1 98 ? -33.267 10.738 25.056 1.00 95.56 98 THR A O 1
ATOM 735 N N . ARG A 1 99 ? -33.266 8.564 25.601 1.00 96.06 99 ARG A N 1
ATOM 736 C CA . ARG A 1 99 ? -32.041 8.235 24.853 1.00 96.06 99 ARG A CA 1
ATOM 737 C C . ARG A 1 99 ? -32.212 8.479 23.357 1.00 96.06 99 ARG A C 1
ATOM 739 O O . ARG A 1 99 ? -31.291 8.996 22.733 1.00 96.06 99 ARG A O 1
ATOM 746 N N . LYS A 1 100 ? -33.380 8.145 22.800 1.00 95.31 100 LYS A N 1
ATOM 747 C CA . LYS A 1 100 ? -33.718 8.417 21.400 1.00 95.31 100 LYS A CA 1
ATOM 748 C C . LYS A 1 100 ? -33.690 9.918 21.105 1.00 95.31 100 LYS A C 1
ATOM 750 O O . LYS A 1 100 ? -32.967 10.320 20.203 1.00 95.31 100 LYS A O 1
ATOM 755 N N . LEU A 1 101 ? -34.379 10.737 21.903 1.00 94.62 101 LEU A N 1
ATOM 756 C CA . LEU A 1 101 ? -34.381 12.196 21.748 1.00 94.62 101 LEU A CA 1
ATOM 757 C C . LEU A 1 101 ? -32.970 12.789 21.877 1.00 94.62 101 LEU A C 1
ATOM 759 O O . LEU A 1 101 ? -32.572 13.627 21.076 1.00 94.62 101 LEU A O 1
ATOM 763 N N . LEU A 1 102 ? -32.189 12.345 22.868 1.00 93.19 102 LEU A N 1
ATOM 764 C CA . LEU A 1 102 ? -30.803 12.792 23.045 1.00 93.19 102 LEU A CA 1
ATOM 765 C C . LEU A 1 102 ? -29.935 12.443 21.834 1.00 93.19 102 LEU A C 1
ATOM 767 O O . LEU A 1 102 ? -29.130 13.264 21.402 1.00 93.19 102 LEU A O 1
ATOM 771 N N . LEU A 1 103 ? -30.103 11.243 21.274 1.00 91.69 103 LEU A N 1
ATOM 772 C CA . LEU A 1 103 ? -29.403 10.838 20.061 1.00 91.69 103 LEU A CA 1
ATOM 773 C C . LEU A 1 103 ? -29.839 11.677 18.853 1.00 91.69 103 LEU A C 1
ATOM 775 O O . LEU A 1 103 ? -28.984 12.125 18.099 1.00 91.69 103 LEU A O 1
ATOM 779 N N . GLU A 1 104 ? -31.137 11.929 18.689 1.00 91.94 104 GLU A N 1
ATOM 780 C CA . GLU A 1 104 ? -31.668 12.790 17.626 1.00 91.94 104 GLU A CA 1
ATOM 781 C C . GLU A 1 104 ? -31.098 14.213 17.719 1.00 91.94 104 GLU A C 1
ATOM 783 O O . GLU A 1 104 ? -30.612 14.730 16.719 1.00 91.94 104 GLU A O 1
ATOM 788 N N . LEU A 1 105 ? -31.037 14.809 18.916 1.00 89.62 105 LEU A N 1
ATOM 789 C CA . LEU A 1 105 ? -30.431 16.131 19.141 1.00 89.62 105 LEU A CA 1
ATOM 790 C C . LEU A 1 105 ? -28.920 16.156 18.860 1.00 89.62 105 LEU A C 1
ATOM 792 O O . LEU A 1 105 ? -28.398 17.129 18.315 1.00 89.62 105 LEU A O 1
ATOM 796 N N . LEU A 1 106 ? -28.203 15.088 19.222 1.00 86.50 106 LEU A N 1
ATOM 797 C CA . LEU A 1 106 ? -26.780 14.950 18.896 1.00 86.50 106 LEU A CA 1
ATOM 798 C C . LEU A 1 106 ? -26.555 14.875 17.382 1.00 86.50 106 LEU A C 1
ATOM 800 O O . LEU A 1 106 ? -25.566 15.410 16.886 1.00 86.50 106 LEU A O 1
ATOM 804 N N . LEU A 1 107 ? -27.458 14.211 16.660 1.00 83.50 107 LEU A N 1
ATOM 805 C CA . LEU A 1 107 ? -27.381 14.055 15.210 1.00 83.50 107 LEU A CA 1
ATOM 806 C C . LEU A 1 107 ? -27.862 15.299 14.452 1.00 83.50 107 LEU A C 1
ATOM 808 O O . LEU A 1 107 ? -27.328 15.572 13.382 1.00 83.50 107 LEU A O 1
ATOM 812 N N . ASP A 1 108 ? -28.785 16.083 15.013 1.00 84.06 108 ASP A N 1
ATOM 813 C CA . ASP A 1 108 ? -29.313 17.320 14.411 1.00 84.06 108 ASP A CA 1
ATOM 814 C C . ASP A 1 108 ? -28.209 18.349 14.118 1.00 84.06 108 ASP A C 1
ATOM 816 O O . ASP A 1 108 ? -28.192 19.006 13.079 1.00 84.06 108 ASP A O 1
ATOM 820 N N . THR A 1 109 ? -27.210 18.423 15.000 1.00 65.31 109 THR A N 1
ATOM 821 C CA . THR A 1 109 ? -26.043 19.305 14.835 1.00 65.31 109 THR A CA 1
ATOM 822 C C . THR A 1 109 ? -24.806 18.580 14.304 1.00 65.31 109 THR A C 1
ATOM 824 O O . THR A 1 109 ? -23.732 19.179 14.208 1.00 65.31 109 THR A O 1
ATOM 827 N N . HIS A 1 110 ? -24.912 17.303 13.917 1.00 66.62 110 HIS A N 1
ATOM 828 C CA . HIS A 1 110 ? -23.780 16.559 13.373 1.00 66.62 110 HIS A CA 1
ATOM 829 C C . HIS A 1 110 ? -23.573 16.872 11.882 1.00 66.62 110 HIS A C 1
ATOM 831 O O . HIS A 1 110 ? -23.978 16.136 10.992 1.00 66.62 110 HIS A O 1
ATOM 837 N N . TYR A 1 111 ? -22.886 17.979 11.602 1.00 57.72 111 TYR A N 1
ATOM 838 C CA . TYR A 1 111 ? -22.613 18.480 10.246 1.00 57.72 111 TYR A CA 1
ATOM 839 C C . TYR A 1 111 ? -21.433 17.797 9.523 1.00 57.72 111 TYR A C 1
ATOM 841 O O . TYR A 1 111 ? -20.908 18.341 8.550 1.00 57.72 111 TYR A O 1
ATOM 849 N N . GLY A 1 112 ? -20.945 16.645 9.990 1.00 57.56 112 GLY A N 1
ATOM 850 C CA . GLY A 1 112 ? -19.772 16.000 9.396 1.00 57.56 112 GLY A CA 1
ATOM 851 C C . GLY A 1 112 ? -19.855 14.486 9.420 1.00 57.56 112 GLY A C 1
ATOM 852 O O . GLY A 1 112 ? -20.466 13.919 10.313 1.00 57.56 112 GLY A O 1
ATOM 853 N N . ASP A 1 113 ? -19.185 13.833 8.472 1.00 55.06 113 ASP A N 1
ATOM 854 C CA . ASP A 1 113 ? -19.008 12.385 8.518 1.00 55.06 113 ASP A CA 1
ATOM 855 C C . ASP A 1 113 ? -18.400 11.979 9.872 1.00 55.06 113 ASP A C 1
ATOM 857 O O . ASP A 1 113 ? -17.416 12.581 10.331 1.00 55.06 113 ASP A O 1
ATOM 861 N N . CYS A 1 114 ? -18.953 10.932 10.501 1.00 69.19 114 CYS A N 1
ATOM 862 C CA . CYS A 1 114 ? -18.377 10.313 11.704 1.00 69.19 114 CYS A CA 1
ATOM 863 C C . CYS A 1 114 ? -16.945 9.794 11.459 1.00 69.19 114 CYS A C 1
ATOM 865 O O . CYS A 1 114 ? -16.221 9.476 12.401 1.00 69.19 114 CYS A O 1
ATOM 867 N N . VAL A 1 115 ? -16.534 9.707 10.190 1.00 77.56 115 VAL A N 1
ATOM 868 C CA . VAL A 1 115 ? -15.198 9.327 9.739 1.00 77.56 115 VAL A CA 1
ATOM 869 C C . VAL A 1 115 ? -14.342 10.581 9.567 1.00 77.56 115 VAL A C 1
ATOM 871 O O . VAL A 1 115 ? -14.725 11.537 8.892 1.00 77.56 115 VAL A O 1
ATOM 874 N N . ALA A 1 116 ? -13.144 10.592 10.155 1.00 86.38 116 ALA A N 1
ATOM 875 C CA . ALA A 1 116 ? -12.217 11.701 9.965 1.00 86.38 116 ALA A CA 1
ATOM 876 C C . ALA A 1 116 ? -11.871 11.880 8.470 1.00 86.38 116 ALA A C 1
ATOM 878 O O . ALA A 1 116 ? -11.587 10.892 7.786 1.00 86.38 116 ALA A O 1
ATOM 879 N N . PRO A 1 117 ? -11.806 13.121 7.947 1.00 91.06 117 PRO A N 1
ATOM 880 C CA . PRO A 1 117 ? -11.601 13.354 6.516 1.00 91.06 117 PRO A CA 1
ATOM 881 C C . PRO A 1 117 ? -10.255 12.832 6.019 1.00 91.06 117 PRO A C 1
ATOM 883 O O . PRO A 1 117 ? -10.135 12.451 4.858 1.00 91.06 117 PRO A O 1
ATOM 886 N N . CYS A 1 118 ? -9.249 12.743 6.894 1.00 94.31 118 CYS A N 1
ATOM 887 C CA . CYS A 1 118 ? -7.982 12.106 6.564 1.00 94.31 118 CYS A CA 1
ATOM 888 C C . CYS A 1 118 ? -8.158 10.617 6.212 1.00 94.31 118 CYS A C 1
ATOM 890 O O . CYS A 1 118 ? -7.529 10.148 5.264 1.00 94.31 118 CYS A O 1
ATOM 892 N N . THR A 1 119 ? -9.015 9.891 6.938 1.00 94.69 119 THR A N 1
ATOM 893 C CA . THR A 1 119 ? -9.341 8.484 6.667 1.00 94.69 119 THR A CA 1
ATOM 894 C C . THR A 1 119 ? -10.225 8.368 5.433 1.00 94.69 119 THR A C 1
ATOM 896 O O . THR A 1 119 ? -9.864 7.622 4.528 1.00 94.69 119 THR A O 1
ATOM 899 N N . ALA A 1 120 ? -11.285 9.177 5.329 1.00 92.75 120 ALA A N 1
ATOM 900 C CA . ALA A 1 120 ? -12.184 9.177 4.171 1.00 92.75 120 ALA A CA 1
ATOM 901 C C . ALA A 1 120 ? -11.457 9.480 2.845 1.00 92.75 120 ALA A C 1
ATOM 903 O O . ALA A 1 120 ? -11.765 8.907 1.805 1.00 92.75 120 ALA A O 1
ATOM 904 N N . THR A 1 121 ? -10.447 10.351 2.887 1.00 94.69 121 THR A N 1
ATOM 905 C CA . THR A 1 121 ? -9.635 10.718 1.716 1.00 94.69 121 THR A CA 1
ATOM 906 C C . THR A 1 121 ? -8.530 9.694 1.423 1.00 94.69 121 THR A C 1
ATOM 908 O O . THR A 1 121 ? -7.933 9.703 0.345 1.00 94.69 121 THR A O 1
ATOM 911 N N . CYS A 1 122 ? -8.206 8.805 2.366 1.00 96.69 122 CYS A N 1
ATOM 912 C CA . CYS A 1 122 ? -7.202 7.776 2.136 1.00 96.69 122 CYS A CA 1
ATOM 913 C C . CYS A 1 122 ? -7.772 6.687 1.213 1.00 96.69 122 CYS A C 1
ATOM 915 O O . CYS A 1 122 ? -8.724 6.019 1.606 1.00 96.69 122 CYS A O 1
ATOM 917 N N . PRO A 1 123 ? -7.147 6.389 0.057 1.00 96.62 123 PRO A N 1
ATOM 918 C CA . PRO A 1 123 ? -7.649 5.340 -0.837 1.00 96.62 123 PRO A CA 1
ATOM 919 C C . PRO A 1 123 ? -7.689 3.938 -0.208 1.00 96.62 123 PRO A C 1
ATOM 921 O O . PRO A 1 123 ? -8.433 3.081 -0.665 1.00 96.62 123 PRO A O 1
ATOM 924 N N . ALA A 1 124 ? -6.882 3.698 0.831 1.00 95.75 124 ALA A N 1
ATOM 925 C CA . ALA A 1 124 ? -6.875 2.441 1.580 1.00 95.75 124 ALA A CA 1
ATOM 926 C C . ALA A 1 124 ? -7.881 2.421 2.748 1.00 95.75 124 ALA A C 1
ATOM 928 O O . ALA A 1 124 ? -8.019 1.395 3.410 1.00 95.75 124 ALA A O 1
ATOM 929 N N . ASN A 1 125 ? -8.536 3.553 3.038 1.00 94.88 125 ASN A N 1
ATOM 930 C CA . ASN A 1 125 ? -9.407 3.746 4.197 1.00 94.88 125 ASN A CA 1
ATOM 931 C C . ASN A 1 125 ? -8.741 3.328 5.526 1.00 94.88 125 ASN A C 1
ATOM 933 O O . ASN A 1 125 ? -9.331 2.642 6.356 1.00 94.88 125 ASN A O 1
ATOM 937 N N . VAL A 1 126 ? -7.460 3.681 5.693 1.00 96.19 126 VAL A N 1
ATOM 938 C CA . VAL A 1 126 ? -6.679 3.313 6.884 1.00 96.19 126 VAL A CA 1
ATOM 939 C C . VAL A 1 126 ? -7.123 4.118 8.108 1.00 96.19 126 VAL A C 1
ATOM 941 O O . VAL A 1 126 ? -7.421 5.313 8.009 1.00 96.19 126 VAL A O 1
ATOM 944 N N . ASP A 1 127 ? -7.118 3.479 9.277 1.00 95.12 127 ASP A N 1
ATOM 945 C CA . ASP A 1 127 ? -7.434 4.111 10.560 1.00 95.12 127 ASP A CA 1
ATOM 946 C C . ASP A 1 127 ? -6.286 5.018 11.040 1.00 95.12 127 ASP A C 1
ATOM 948 O O . ASP A 1 127 ? -5.404 4.624 11.807 1.00 95.12 127 ASP A O 1
ATOM 952 N N . ILE A 1 128 ? -6.287 6.259 10.544 1.00 96.44 128 ILE A N 1
ATOM 953 C CA . ILE A 1 128 ? -5.258 7.258 10.843 1.00 96.44 128 ILE A CA 1
ATOM 954 C C . ILE A 1 128 ? -5.304 7.687 12.303 1.00 96.44 128 ILE A C 1
ATOM 956 O O . ILE A 1 128 ? -4.258 7.853 12.928 1.00 96.44 128 ILE A O 1
ATOM 960 N N . GLN A 1 129 ? -6.502 7.861 12.859 1.00 93.38 129 GLN A N 1
ATOM 961 C CA . GLN A 1 129 ? -6.653 8.268 14.253 1.00 93.38 129 GLN A CA 1
ATOM 962 C C . GLN A 1 129 ? -6.146 7.174 15.196 1.00 93.38 129 GLN A C 1
ATOM 964 O O . GLN A 1 129 ? -5.421 7.486 16.142 1.00 93.38 129 GLN A O 1
ATOM 969 N N . GLY A 1 130 ? -6.452 5.908 14.901 1.00 94.38 130 GLY A N 1
ATOM 970 C CA . GLY A 1 130 ? -6.000 4.754 15.667 1.00 94.38 130 GLY A CA 1
ATOM 971 C C . GLY A 1 130 ? -4.481 4.645 15.713 1.00 94.38 130 GLY A C 1
ATOM 972 O O . GLY A 1 130 ? -3.902 4.670 16.801 1.00 94.38 130 GLY A O 1
ATOM 973 N N . TYR A 1 131 ? -3.801 4.595 14.559 1.00 97.19 131 TYR A N 1
ATOM 974 C CA . TYR A 1 131 ? -2.341 4.445 14.575 1.00 97.19 131 TYR A CA 1
ATOM 975 C C . TYR A 1 131 ? -1.616 5.672 15.143 1.00 97.19 131 TYR A C 1
ATOM 977 O O . TYR A 1 131 ? -0.589 5.509 15.799 1.00 97.19 131 TYR A O 1
ATOM 985 N N . LEU A 1 132 ? -2.134 6.895 14.962 1.00 97.12 132 LEU A N 1
ATOM 986 C CA . LEU A 1 132 ? -1.572 8.081 15.623 1.00 97.12 132 LEU A CA 1
ATOM 987 C C . LEU A 1 132 ? -1.770 8.026 17.145 1.00 97.12 132 LEU A C 1
ATOM 989 O O . LEU A 1 132 ? -0.875 8.420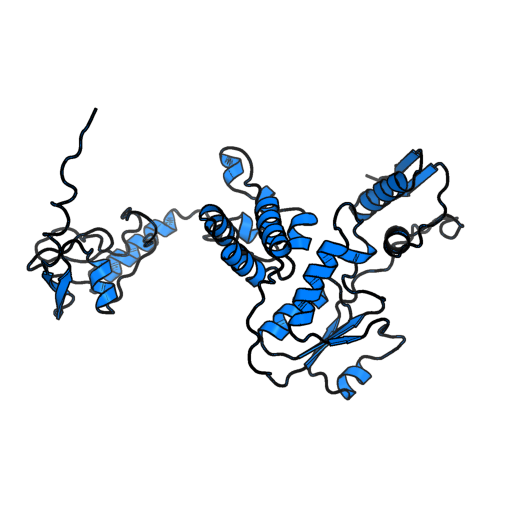 17.895 1.00 97.12 132 LEU A O 1
ATOM 993 N N . GLY A 1 133 ? -2.910 7.502 17.606 1.00 96.31 133 GLY A N 1
ATOM 994 C CA . GLY A 1 133 ? -3.178 7.243 19.019 1.00 96.31 133 GLY A CA 1
ATOM 995 C C . GLY A 1 133 ? -2.175 6.264 19.631 1.00 96.31 133 GLY A C 1
ATOM 996 O O . GLY A 1 133 ? -1.609 6.556 20.685 1.00 96.31 133 GLY A O 1
ATOM 997 N N . TYR A 1 134 ? -1.889 5.154 18.943 1.00 97.88 134 TYR A N 1
ATOM 998 C CA . TYR A 1 134 ? -0.854 4.193 19.342 1.00 97.88 134 TYR A CA 1
ATOM 999 C C . TYR A 1 134 ? 0.544 4.830 19.385 1.00 97.88 134 TYR A C 1
ATOM 1001 O O . TYR A 1 134 ? 1.259 4.693 20.378 1.00 97.88 134 TYR A O 1
ATOM 1009 N N . ILE A 1 135 ? 0.910 5.615 18.363 1.00 97.94 135 ILE A N 1
ATOM 1010 C CA . ILE A 1 135 ? 2.186 6.353 18.328 1.00 97.94 135 ILE A CA 1
ATOM 1011 C C . ILE A 1 135 ? 2.323 7.283 19.534 1.00 97.94 135 ILE A C 1
ATOM 1013 O O . ILE A 1 135 ? 3.378 7.311 20.167 1.00 97.94 135 ILE A O 1
ATOM 1017 N N . ARG A 1 136 ? 1.261 8.016 19.888 1.00 95.75 136 ARG A N 1
ATOM 1018 C CA . ARG A 1 136 ? 1.267 8.946 21.027 1.00 95.75 136 ARG A CA 1
ATOM 1019 C C . ARG A 1 136 ? 1.541 8.252 22.365 1.00 95.75 136 ARG A C 1
ATOM 1021 O O . ARG A 1 136 ? 2.101 8.885 23.254 1.00 95.75 136 ARG A O 1
ATOM 1028 N N . LYS A 1 137 ? 1.164 6.979 22.505 1.00 96.44 137 LYS A N 1
ATOM 1029 C CA . LYS A 1 137 ? 1.421 6.162 23.702 1.00 96.44 137 LYS A CA 1
ATOM 1030 C C . LYS A 1 137 ? 2.774 5.439 23.682 1.00 96.44 137 LYS A C 1
ATOM 1032 O O . LYS A 1 137 ? 3.126 4.804 24.667 1.00 96.44 137 LYS A O 1
ATOM 1037 N N . GLY A 1 138 ? 3.525 5.512 22.581 1.00 97.12 138 GLY A N 1
ATOM 1038 C CA . GLY A 1 138 ? 4.750 4.726 22.391 1.00 97.12 138 GLY A CA 1
ATOM 1039 C C . GLY A 1 138 ? 4.502 3.270 21.970 1.00 97.12 138 GLY A C 1
ATOM 1040 O O . GLY A 1 138 ? 5.438 2.475 21.913 1.00 97.12 138 GLY A O 1
ATOM 1041 N N . GLU A 1 139 ? 3.262 2.909 21.635 1.00 97.69 139 GLU A N 1
ATOM 1042 C CA . GLU A 1 139 ? 2.841 1.555 21.251 1.00 97.69 139 GLU A CA 1
ATOM 1043 C C . GLU A 1 139 ? 3.070 1.325 19.741 1.00 97.69 139 GLU A C 1
ATOM 1045 O O . GLU A 1 139 ? 2.140 1.124 18.961 1.00 97.69 139 GLU A O 1
ATOM 1050 N N . TYR A 1 140 ? 4.324 1.409 19.283 1.00 97.88 140 TYR A N 1
ATOM 1051 C CA . TYR A 1 140 ? 4.638 1.437 17.843 1.00 97.88 140 TYR A CA 1
ATOM 1052 C C . TYR A 1 140 ? 4.303 0.140 17.098 1.00 97.88 140 TYR A C 1
ATOM 1054 O O . TYR A 1 140 ? 3.911 0.195 15.936 1.00 97.88 140 TYR A O 1
ATOM 1062 N N . GLU A 1 141 ? 4.412 -1.021 17.746 1.00 96.81 141 GLU A N 1
ATOM 1063 C CA . GLU A 1 141 ? 4.031 -2.295 17.123 1.00 96.81 141 GLU A CA 1
ATOM 1064 C C . GLU A 1 141 ? 2.518 -2.365 16.863 1.00 96.81 141 GLU A C 1
ATOM 1066 O O . GLU A 1 141 ? 2.094 -2.767 15.780 1.00 96.81 141 GLU A O 1
ATOM 1071 N N . GLU A 1 142 ? 1.700 -1.887 17.806 1.00 97.38 142 GLU A N 1
ATOM 1072 C CA . GLU A 1 142 ? 0.245 -1.801 17.641 1.00 97.38 142 GLU A CA 1
ATOM 1073 C C . GLU A 1 142 ? -0.145 -0.781 16.565 1.00 97.38 142 GLU A C 1
ATOM 1075 O O . GLU A 1 142 ? -1.063 -1.025 15.779 1.00 97.38 142 GLU A O 1
ATOM 1080 N N . ALA A 1 143 ? 0.608 0.318 16.440 1.00 98.06 143 ALA A N 1
ATOM 1081 C CA . ALA A 1 143 ? 0.445 1.252 15.329 1.00 98.06 143 ALA A CA 1
ATOM 1082 C C . ALA A 1 143 ? 0.681 0.565 13.971 1.00 98.06 143 ALA A C 1
ATOM 1084 O O . ALA A 1 143 ? -0.116 0.735 13.047 1.00 98.06 143 ALA A O 1
ATOM 1085 N N . VAL A 1 144 ? 1.734 -0.252 13.852 1.00 98.06 144 VAL A N 1
ATOM 1086 C CA . VAL A 1 144 ? 2.022 -1.027 12.634 1.00 98.06 144 VAL A CA 1
ATOM 1087 C C . VAL A 1 144 ? 0.925 -2.054 12.358 1.00 98.06 144 VAL A C 1
ATOM 1089 O O . VAL A 1 144 ? 0.451 -2.127 11.223 1.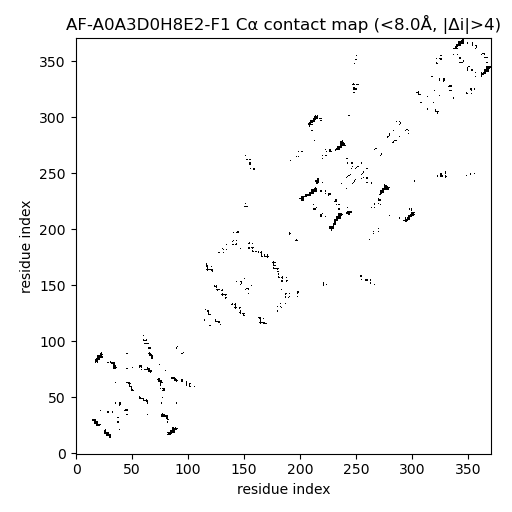00 98.06 144 VAL A O 1
ATOM 1092 N N . LYS A 1 145 ? 0.468 -2.801 13.375 1.00 96.94 145 LYS A N 1
ATOM 1093 C CA . LYS A 1 145 ? -0.666 -3.738 13.249 1.00 96.94 145 LYS A CA 1
ATOM 1094 C C . LYS A 1 145 ? -1.912 -3.021 12.743 1.00 96.94 145 LYS A C 1
ATOM 1096 O O . LYS A 1 145 ? -2.565 -3.510 11.827 1.00 96.94 145 LYS A O 1
ATOM 1101 N N . CYS A 1 146 ? -2.216 -1.848 13.299 1.00 97.00 146 CYS A N 1
ATOM 1102 C CA . CYS A 1 146 ? -3.335 -1.014 12.876 1.00 97.00 146 CYS A CA 1
ATOM 1103 C C . CYS A 1 146 ? -3.221 -0.619 11.393 1.00 97.00 146 CYS A C 1
ATOM 1105 O O . CYS A 1 146 ? -4.162 -0.832 10.632 1.00 97.00 146 CYS A O 1
ATOM 1107 N N . ILE A 1 147 ? -2.052 -0.143 10.950 1.00 98.06 147 ILE A N 1
ATOM 1108 C CA . ILE A 1 147 ? -1.816 0.236 9.548 1.00 98.06 147 ILE A CA 1
ATOM 1109 C C . ILE A 1 147 ? -1.956 -0.970 8.604 1.00 98.06 147 ILE A C 1
ATOM 1111 O O . ILE A 1 147 ? -2.617 -0.866 7.566 1.00 98.06 147 ILE A O 1
ATOM 1115 N N . LYS A 1 148 ? -1.361 -2.116 8.961 1.00 97.25 148 LYS A N 1
ATOM 1116 C CA . LYS A 1 148 ? -1.311 -3.322 8.117 1.00 97.25 148 LYS A CA 1
ATOM 1117 C C . LYS A 1 148 ? -2.660 -4.003 7.897 1.00 97.25 148 LYS A C 1
ATOM 1119 O O . LYS A 1 148 ? -2.776 -4.790 6.963 1.00 97.25 148 LYS A O 1
ATOM 1124 N N . LYS A 1 149 ? -3.700 -3.646 8.662 1.00 95.25 149 LYS A N 1
ATOM 1125 C CA . LYS A 1 149 ? -5.087 -4.051 8.359 1.00 95.25 149 LYS A CA 1
ATOM 1126 C C . LYS A 1 149 ? -5.513 -3.603 6.958 1.00 95.25 149 LYS A C 1
ATOM 1128 O O . LYS A 1 149 ? -6.163 -4.356 6.239 1.00 95.25 149 LYS A O 1
ATOM 1133 N N . ASN A 1 150 ? -5.108 -2.402 6.548 1.00 96.25 150 ASN A N 1
ATOM 1134 C CA . ASN A 1 150 ? -5.521 -1.780 5.284 1.00 96.25 150 ASN A CA 1
ATOM 1135 C C . ASN A 1 150 ? -4.365 -1.585 4.293 1.00 96.25 150 ASN A C 1
ATOM 1137 O O . ASN A 1 150 ? -4.591 -1.414 3.097 1.00 96.25 150 ASN A O 1
ATOM 1141 N N . ILE A 1 151 ? -3.126 -1.537 4.785 1.00 97.31 151 ILE A N 1
ATOM 1142 C CA . ILE A 1 151 ? -1.942 -1.222 3.985 1.00 97.31 151 ILE A CA 1
ATOM 1143 C C . ILE A 1 151 ? -0.872 -2.289 4.241 1.00 97.31 151 ILE A C 1
ATOM 1145 O O . ILE A 1 151 ? -0.085 -2.140 5.174 1.00 97.31 151 ILE A O 1
ATOM 1149 N N . PRO A 1 152 ? -0.778 -3.327 3.391 1.00 96.44 152 PRO A N 1
ATOM 1150 C CA . PRO A 1 152 ? 0.222 -4.390 3.539 1.00 96.44 152 PRO A CA 1
ATOM 1151 C C . PRO A 1 152 ? 1.677 -3.915 3.431 1.00 96.44 152 PRO A C 1
ATOM 1153 O O . PRO A 1 152 ? 2.582 -4.587 3.916 1.00 96.44 152 PRO A O 1
ATOM 1156 N N . MET A 1 153 ? 1.898 -2.757 2.797 1.00 97.62 153 MET A N 1
ATOM 1157 C CA . MET A 1 153 ? 3.223 -2.212 2.481 1.00 97.62 153 MET A CA 1
ATOM 1158 C C . MET A 1 153 ? 3.444 -0.796 3.068 1.00 97.62 153 MET A C 1
ATOM 1160 O O . MET A 1 153 ? 3.514 0.192 2.319 1.00 97.62 153 MET A O 1
ATOM 1164 N N . PRO A 1 154 ? 3.478 -0.637 4.407 1.00 97.50 154 PRO A N 1
ATOM 1165 C CA . PRO A 1 154 ? 3.608 0.668 5.048 1.00 97.50 154 PRO A CA 1
ATOM 1166 C C . PRO A 1 154 ? 4.967 1.361 4.831 1.00 97.50 154 PRO A C 1
ATOM 1168 O O . PRO A 1 154 ? 4.984 2.593 4.770 1.00 97.50 154 PRO A O 1
ATOM 1171 N N . LEU A 1 155 ? 6.081 0.635 4.665 1.00 97.50 155 LEU A N 1
ATOM 1172 C CA . LEU A 1 155 ? 7.402 1.210 4.367 1.00 97.50 155 LEU A CA 1
ATOM 1173 C C . LEU A 1 155 ? 7.408 1.890 3.002 1.00 97.50 155 LEU A C 1
ATOM 1175 O O . LEU A 1 155 ? 7.902 3.018 2.880 1.00 97.50 155 LEU A O 1
ATOM 1179 N N . THR A 1 156 ? 6.848 1.218 1.991 1.00 97.88 156 THR A N 1
ATOM 1180 C CA . THR A 1 156 ? 6.696 1.770 0.644 1.00 97.88 156 THR A CA 1
ATOM 1181 C C . THR A 1 156 ? 5.748 2.962 0.658 1.00 97.88 156 THR A C 1
ATOM 1183 O O . THR A 1 156 ? 6.124 4.055 0.224 1.00 97.88 156 THR A O 1
ATOM 1186 N N . ILE A 1 157 ? 4.531 2.797 1.193 1.00 96.81 157 ILE A N 1
ATOM 1187 C CA . ILE A 1 157 ? 3.531 3.875 1.233 1.00 96.81 157 ILE A CA 1
ATOM 1188 C C . ILE A 1 157 ? 4.050 5.090 2.010 1.00 96.81 157 ILE A C 1
ATOM 1190 O O . ILE A 1 157 ? 3.850 6.213 1.554 1.00 96.81 157 ILE A O 1
ATOM 1194 N N . GLY A 1 158 ? 4.784 4.888 3.107 1.00 97.19 158 GLY A N 1
ATOM 1195 C CA . GLY A 1 158 ? 5.417 5.955 3.889 1.00 97.19 158 GLY A CA 1
ATOM 1196 C C . GLY A 1 158 ? 6.429 6.817 3.115 1.00 97.19 158 GLY A C 1
ATOM 1197 O O . GLY A 1 158 ? 6.813 7.891 3.573 1.00 97.19 158 GLY A O 1
ATOM 1198 N N . ARG A 1 159 ? 6.890 6.358 1.945 1.00 97.19 159 ARG A N 1
ATOM 1199 C CA . ARG A 1 159 ? 7.901 7.036 1.115 1.00 97.19 159 ARG A CA 1
ATOM 1200 C C . ARG A 1 159 ? 7.338 7.620 -0.175 1.00 97.19 159 ARG A C 1
ATOM 1202 O O . ARG A 1 159 ? 7.815 8.656 -0.631 1.00 97.19 159 ARG A O 1
ATOM 1209 N N . VAL A 1 160 ? 6.362 6.950 -0.792 1.00 96.25 160 VAL A N 1
ATOM 1210 C CA . VAL A 1 160 ? 5.911 7.292 -2.156 1.00 96.25 160 VAL A CA 1
ATOM 1211 C C . VAL A 1 160 ? 4.490 7.849 -2.224 1.00 96.25 160 VAL A C 1
ATOM 1213 O O . VAL A 1 160 ? 4.086 8.334 -3.279 1.00 96.25 160 VAL A O 1
ATOM 1216 N N . CYS A 1 161 ? 3.732 7.797 -1.124 1.00 96.31 161 CYS A N 1
ATOM 1217 C CA . CYS A 1 161 ? 2.361 8.298 -1.070 1.00 96.31 161 CYS A CA 1
ATOM 1218 C C . CYS A 1 161 ? 2.299 9.823 -1.287 1.00 96.31 161 CYS A C 1
ATOM 1220 O O . CYS A 1 161 ? 3.051 10.545 -0.633 1.00 96.31 161 CYS A O 1
ATOM 1222 N N . PRO A 1 162 ? 1.355 10.329 -2.106 1.00 95.06 162 PRO A N 1
ATOM 1223 C CA . PRO A 1 162 ? 1.091 11.764 -2.253 1.00 95.06 162 PRO A CA 1
ATOM 1224 C C . PRO A 1 162 ? 0.267 12.356 -1.092 1.00 95.06 162 PRO A C 1
ATOM 1226 O O . PRO A 1 162 ? -0.224 13.470 -1.205 1.00 95.06 162 PRO A O 1
ATOM 1229 N N . HIS A 1 163 ? 0.075 11.592 -0.006 1.00 96.56 163 HIS A N 1
ATOM 1230 C CA . HIS A 1 163 ? -0.506 12.020 1.273 1.00 96.56 163 HIS A CA 1
ATOM 1231 C C . HIS A 1 163 ? -1.789 12.881 1.171 1.00 96.56 163 HIS A C 1
ATOM 1233 O O . HIS A 1 163 ? -1.897 13.914 1.833 1.00 96.56 163 HIS A O 1
ATOM 1239 N N . PRO A 1 164 ? -2.826 12.440 0.426 1.00 96.81 164 PRO A N 1
ATOM 1240 C CA . PRO A 1 164 ? -4.053 13.228 0.259 1.00 96.81 164 PRO A CA 1
ATOM 1241 C C . PRO A 1 164 ? -4.825 13.388 1.585 1.00 96.81 164 PRO A C 1
ATOM 1243 O O . PRO A 1 164 ? -5.571 14.344 1.779 1.00 96.81 164 PRO A O 1
ATOM 1246 N N . CYS A 1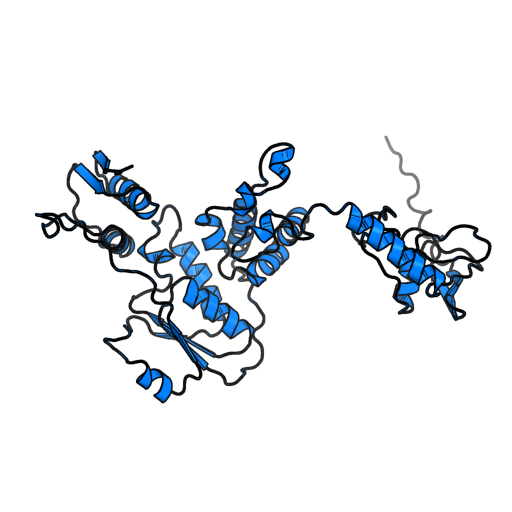 165 ? -4.578 12.490 2.544 1.00 96.94 165 CYS A N 1
ATOM 1247 C CA . CYS A 1 165 ? -5.059 12.591 3.917 1.00 96.94 165 CYS A CA 1
ATOM 1248 C C . CYS A 1 165 ? -4.575 13.854 4.652 1.00 96.94 165 CYS A C 1
ATOM 1250 O O . CYS A 1 165 ? -5.285 14.351 5.525 1.00 96.94 165 CYS A O 1
ATOM 1252 N N . GLU A 1 166 ? -3.393 14.373 4.313 1.00 97.62 166 GLU A N 1
ATOM 1253 C CA . GLU A 1 166 ? -2.854 15.609 4.888 1.00 97.62 166 GLU A CA 1
ATOM 1254 C C . GLU A 1 166 ? -3.492 16.835 4.239 1.00 97.62 166 GLU A C 1
ATOM 1256 O O . GLU A 1 166 ? -3.811 17.794 4.933 1.00 97.62 166 GLU A O 1
ATOM 1261 N N . SER A 1 167 ? -3.779 16.789 2.934 1.00 95.94 167 SER A N 1
ATOM 1262 C CA . SER A 1 167 ? -4.501 17.862 2.236 1.00 95.94 167 SER A CA 1
ATOM 1263 C C . SER A 1 167 ? -5.904 18.088 2.810 1.00 95.94 167 SER A C 1
ATOM 1265 O O . SER A 1 167 ? -6.333 19.228 2.935 1.00 95.94 167 SER A O 1
ATOM 1267 N N . ALA A 1 168 ? -6.595 17.018 3.212 1.00 93.56 168 ALA A N 1
ATOM 1268 C CA . ALA A 1 168 ? -7.933 17.084 3.808 1.00 93.56 168 ALA A CA 1
ATOM 1269 C C . ALA A 1 168 ? -7.931 17.210 5.348 1.00 93.56 168 ALA A C 1
ATOM 1271 O O . ALA A 1 168 ? -8.974 17.072 5.993 1.00 93.56 168 ALA A O 1
ATOM 1272 N N . CYS A 1 169 ? -6.770 17.404 5.979 1.00 94.25 169 CYS A N 1
ATOM 1273 C CA . CYS A 1 169 ? -6.663 17.393 7.435 1.00 94.25 169 CYS A CA 1
ATOM 1274 C C . CYS A 1 169 ? -7.413 18.579 8.068 1.00 94.25 169 CYS A C 1
ATOM 1276 O O . CYS A 1 169 ? -7.100 19.734 7.792 1.00 94.25 169 CYS A O 1
ATOM 1278 N N . ARG A 1 170 ? -8.338 18.319 9.009 1.00 90.12 170 ARG A N 1
ATOM 1279 C CA . ARG A 1 170 ? -9.059 19.388 9.741 1.00 90.12 170 ARG A CA 1
ATOM 1280 C C . ARG A 1 170 ? -8.133 20.320 10.529 1.00 90.12 170 ARG A C 1
ATOM 1282 O O . ARG A 1 170 ? -8.547 21.423 10.862 1.00 90.12 170 ARG A O 1
ATOM 1289 N N . ARG A 1 171 ? -6.894 19.907 10.830 1.00 90.19 171 ARG A N 1
ATOM 1290 C CA . ARG A 1 171 ? -5.931 20.745 11.561 1.00 90.19 171 ARG A CA 1
ATOM 1291 C C . ARG A 1 171 ? -5.547 22.013 10.789 1.00 90.19 171 ARG A C 1
ATOM 1293 O O . ARG A 1 171 ? -5.253 23.006 11.443 1.00 90.19 171 ARG A O 1
ATOM 1300 N N . HIS A 1 172 ? -5.704 22.029 9.459 1.00 88.62 172 HIS A N 1
ATOM 1301 C CA . HIS A 1 172 ? -5.589 23.243 8.632 1.00 88.62 172 HIS A CA 1
ATOM 1302 C C . HIS A 1 172 ? -6.515 24.386 9.069 1.00 88.62 172 HIS A C 1
ATOM 1304 O O . HIS A 1 172 ? -6.231 25.544 8.798 1.00 88.62 172 HIS A O 1
ATOM 1310 N N . LEU A 1 173 ? -7.628 24.087 9.753 1.00 84.31 173 LEU A N 1
ATOM 1311 C CA . LEU A 1 173 ? -8.539 25.110 10.287 1.00 84.31 173 LEU A CA 1
ATOM 1312 C C . LEU A 1 173 ? -7.968 25.852 11.504 1.00 84.31 173 LEU A C 1
ATOM 1314 O O . LEU A 1 173 ? -8.566 26.819 11.965 1.00 84.31 173 LEU A O 1
ATOM 1318 N N . VAL A 1 174 ? -6.854 25.371 12.057 1.00 88.19 174 VAL A N 1
ATOM 1319 C CA . VAL A 1 174 ? -6.184 25.979 13.209 1.00 88.19 174 VAL A CA 1
ATOM 1320 C C . VAL A 1 174 ? -4.753 26.378 12.853 1.00 88.19 174 VAL A C 1
ATOM 1322 O O . VAL A 1 174 ? -4.344 27.491 13.158 1.00 88.19 174 VAL A O 1
ATOM 1325 N N . GLU A 1 175 ? -4.002 25.482 12.213 1.00 92.00 175 GLU A N 1
ATOM 1326 C CA . GLU A 1 175 ? -2.614 25.694 11.785 1.00 92.00 175 GLU A CA 1
ATOM 1327 C C . GLU A 1 175 ? -2.326 24.900 10.495 1.00 92.00 175 GLU A C 1
ATOM 1329 O O . GLU A 1 175 ? -2.964 25.142 9.478 1.00 92.00 175 GLU A O 1
ATOM 1334 N N . GLU A 1 176 ? -1.392 23.952 10.513 1.00 95.44 176 GLU A N 1
ATOM 1335 C CA . GLU A 1 176 ? -1.048 23.076 9.396 1.00 95.44 176 GLU A CA 1
ATOM 1336 C C . GLU A 1 176 ? -1.510 21.625 9.608 1.00 95.44 176 GLU A C 1
ATOM 1338 O O . GLU A 1 176 ? -1.938 21.220 10.691 1.00 95.44 176 GLU A O 1
ATOM 1343 N N . ALA A 1 177 ? -1.436 20.811 8.555 1.00 97.19 177 ALA A N 1
ATOM 1344 C CA . ALA A 1 177 ? -1.746 19.390 8.646 1.00 97.19 177 ALA A CA 1
ATOM 1345 C C . ALA A 1 177 ? -0.841 18.663 9.645 1.00 97.19 177 ALA A C 1
ATOM 1347 O O . ALA A 1 177 ? 0.354 18.924 9.760 1.00 97.19 177 ALA A O 1
ATOM 1348 N N . VAL A 1 178 ? -1.395 17.629 10.276 1.00 96.06 178 VAL A N 1
ATOM 1349 C CA . VAL A 1 178 ? -0.567 16.616 10.937 1.00 96.06 178 VAL A CA 1
ATOM 1350 C C . VAL A 1 178 ? 0.297 15.920 9.880 1.00 96.06 178 VAL A C 1
ATOM 1352 O O . VAL A 1 178 ? -0.207 15.575 8.812 1.00 96.06 178 VAL A O 1
ATOM 1355 N N . ASN A 1 179 ? 1.565 15.641 10.197 1.00 96.50 179 ASN A N 1
ATOM 1356 C CA . ASN A 1 179 ? 2.482 14.893 9.328 1.00 96.50 179 ASN A CA 1
ATOM 1357 C C . ASN A 1 179 ? 2.191 13.376 9.355 1.00 96.50 179 ASN A C 1
ATOM 1359 O O . ASN A 1 179 ? 2.972 12.545 9.830 1.00 96.50 179 ASN A O 1
ATOM 1363 N N . ILE A 1 180 ? 0.993 13.029 8.892 1.00 97.94 180 ILE A N 1
ATOM 1364 C CA . ILE A 1 180 ? 0.383 11.699 8.912 1.00 97.94 180 ILE A CA 1
ATOM 1365 C C . ILE A 1 180 ? 1.261 10.671 8.184 1.00 97.94 180 ILE A C 1
ATOM 1367 O O . ILE A 1 180 ? 1.385 9.527 8.640 1.00 97.94 180 ILE A O 1
ATOM 1371 N N . ASN A 1 181 ? 1.854 11.054 7.052 1.00 97.88 181 ASN A N 1
ATOM 1372 C CA . ASN A 1 181 ? 2.685 10.190 6.229 1.00 97.88 181 ASN A CA 1
ATOM 1373 C C . ASN A 1 181 ? 4.029 9.893 6.902 1.00 97.88 181 ASN A C 1
ATOM 1375 O O . ASN A 1 181 ? 4.415 8.726 6.984 1.00 97.88 181 ASN A O 1
ATOM 1379 N N . HIS A 1 182 ? 4.712 10.895 7.473 1.00 97.69 182 HIS A N 1
ATOM 1380 C CA . HIS A 1 182 ? 5.950 10.617 8.207 1.00 97.69 182 HIS A CA 1
ATOM 1381 C C . HIS A 1 182 ? 5.701 9.835 9.494 1.00 97.69 182 HIS A C 1
ATOM 1383 O O . HIS A 1 182 ? 6.527 8.992 9.825 1.00 97.69 182 HIS A O 1
ATOM 1389 N N . CYS A 1 183 ? 4.573 10.023 10.187 1.00 98.19 183 CYS A N 1
ATOM 1390 C CA . CYS A 1 183 ? 4.217 9.170 11.326 1.00 98.19 183 CYS A CA 1
ATOM 1391 C C . CYS A 1 183 ? 4.087 7.695 10.913 1.00 98.19 183 CYS A C 1
ATOM 1393 O O . CYS A 1 183 ? 4.612 6.814 11.593 1.00 98.19 183 CYS A O 1
ATOM 1395 N N . LYS A 1 184 ? 3.445 7.424 9.769 1.00 98.19 184 LYS A N 1
ATOM 1396 C CA . LYS A 1 184 ? 3.348 6.074 9.193 1.00 98.19 184 LYS A CA 1
ATOM 1397 C C . LYS A 1 184 ? 4.720 5.522 8.813 1.00 98.19 184 LYS A C 1
ATOM 1399 O O . LYS A 1 184 ? 5.040 4.387 9.154 1.00 98.19 184 LYS A O 1
ATOM 1404 N N . ARG A 1 185 ? 5.541 6.330 8.137 1.00 98.19 185 ARG A N 1
ATOM 1405 C CA . ARG A 1 185 ? 6.912 5.958 7.782 1.00 98.19 185 ARG A CA 1
ATOM 1406 C C . ARG A 1 185 ? 7.747 5.648 9.020 1.00 98.19 185 ARG A C 1
ATOM 1408 O O . ARG A 1 185 ? 8.449 4.651 9.018 1.00 98.19 185 ARG A O 1
ATOM 1415 N N . PHE A 1 186 ? 7.657 6.471 10.060 1.00 98.44 186 PHE A N 1
ATOM 1416 C CA . PHE A 1 186 ? 8.411 6.314 11.299 1.00 98.44 186 PHE A CA 1
ATOM 1417 C C . PHE A 1 186 ? 8.151 4.955 11.952 1.00 98.44 186 PHE A C 1
ATOM 1419 O O . PHE A 1 186 ? 9.104 4.244 12.254 1.00 98.44 186 PHE A O 1
ATOM 1426 N N . VAL A 1 187 ? 6.886 4.556 12.125 1.00 98.25 187 VAL A N 1
ATOM 1427 C CA . VAL A 1 187 ? 6.583 3.255 12.747 1.00 98.25 187 VAL A CA 1
ATOM 1428 C C . VAL A 1 187 ? 6.941 2.070 11.854 1.00 98.25 187 VAL A C 1
ATOM 1430 O O . VAL A 1 187 ? 7.361 1.034 12.360 1.00 98.25 187 VAL A O 1
ATOM 1433 N N . ALA A 1 188 ? 6.843 2.227 10.533 1.00 97.94 188 ALA A N 1
ATOM 1434 C CA . ALA A 1 188 ? 7.295 1.211 9.587 1.00 97.94 188 ALA A CA 1
ATOM 1435 C C . ALA A 1 188 ? 8.830 1.061 9.609 1.00 97.94 188 ALA A C 1
ATOM 1437 O O . ALA A 1 188 ? 9.353 -0.049 9.644 1.00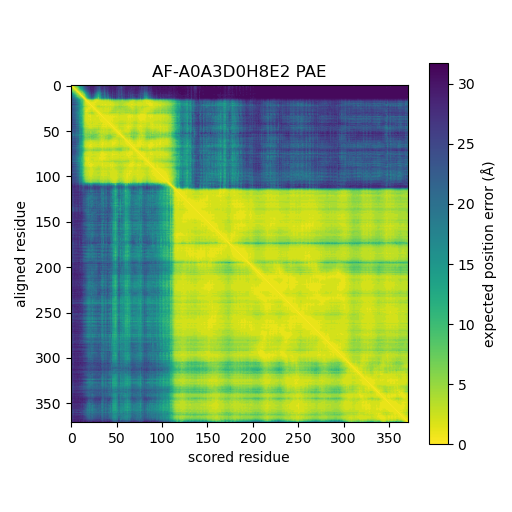 97.94 188 ALA A O 1
ATOM 1438 N N . ASP A 1 189 ? 9.564 2.176 9.662 1.00 98.19 189 ASP A N 1
ATOM 1439 C CA . ASP A 1 189 ? 11.024 2.188 9.792 1.00 98.19 189 ASP A CA 1
ATOM 1440 C C . ASP A 1 189 ? 11.459 1.632 11.163 1.00 98.19 189 ASP A C 1
ATOM 1442 O O . ASP A 1 189 ? 12.464 0.928 11.248 1.00 98.19 189 ASP A O 1
ATOM 1446 N N . TYR A 1 190 ? 10.683 1.877 12.227 1.00 97.88 190 TYR A N 1
ATOM 1447 C CA . TYR A 1 190 ? 10.889 1.280 13.551 1.00 97.88 190 TYR A CA 1
ATOM 1448 C C . TYR A 1 190 ? 10.760 -0.250 13.522 1.00 97.88 190 TYR A C 1
ATOM 1450 O O . TYR A 1 190 ? 11.608 -0.949 14.077 1.00 97.88 190 TYR A O 1
ATOM 1458 N N . GLU A 1 191 ? 9.728 -0.773 12.854 1.00 97.62 191 GLU A N 1
ATOM 1459 C CA . GLU A 1 191 ? 9.533 -2.212 12.640 1.00 97.62 191 GLU A CA 1
ATOM 1460 C C . GLU A 1 191 ? 10.741 -2.835 11.925 1.00 97.62 191 GLU A C 1
ATOM 1462 O O . GLU A 1 191 ? 11.339 -3.797 12.414 1.00 97.62 191 GLU A O 1
ATOM 1467 N N . MET A 1 192 ? 11.142 -2.234 10.800 1.00 97.50 192 MET A N 1
ATOM 1468 C CA . MET A 1 192 ? 12.298 -2.672 10.020 1.00 97.50 192 MET A CA 1
ATOM 1469 C C . MET A 1 192 ? 13.589 -2.627 10.846 1.00 97.50 192 MET A C 1
ATOM 1471 O O . MET A 1 192 ? 14.367 -3.578 10.812 1.00 97.50 192 MET A O 1
ATOM 1475 N N . GLY A 1 193 ? 13.799 -1.564 11.629 1.00 97.31 193 GLY A N 1
ATOM 1476 C CA . GLY A 1 193 ? 14.970 -1.395 12.492 1.00 97.31 193 GLY A CA 1
ATOM 1477 C C . GLY A 1 193 ? 15.056 -2.414 13.631 1.00 97.31 193 GLY A C 1
ATOM 1478 O O . GLY A 1 193 ? 16.155 -2.810 14.010 1.00 97.31 193 GLY A O 1
ATOM 1479 N N . LYS A 1 194 ? 13.915 -2.894 14.143 1.00 96.00 194 LYS A N 1
ATOM 1480 C CA . LYS A 1 194 ? 13.871 -4.015 15.096 1.00 96.00 194 LYS A CA 1
ATOM 1481 C C . LYS A 1 194 ? 14.120 -5.377 14.447 1.00 96.00 194 LYS A C 1
ATOM 1483 O O . LYS A 1 194 ? 14.375 -6.341 15.163 1.00 96.00 194 LYS A O 1
ATOM 1488 N N . GLY A 1 195 ? 13.991 -5.483 13.125 1.00 93.94 195 GLY A N 1
ATOM 1489 C CA . GLY A 1 195 ? 14.103 -6.745 12.393 1.00 93.94 195 GLY A CA 1
ATOM 1490 C C . GLY A 1 195 ? 12.950 -7.727 12.640 1.00 93.94 195 GLY A C 1
ATOM 1491 O O . GLY A 1 195 ? 12.990 -8.839 12.117 1.00 93.94 195 GLY A O 1
ATOM 1492 N N . ASN A 1 196 ? 11.919 -7.331 13.395 1.00 90.75 196 ASN A N 1
ATOM 1493 C CA . ASN A 1 196 ? 10.759 -8.166 13.693 1.00 90.75 196 ASN A CA 1
ATOM 1494 C C . ASN A 1 196 ? 9.586 -7.789 12.785 1.00 90.75 196 ASN A C 1
ATOM 1496 O O . ASN A 1 196 ? 9.026 -6.702 12.917 1.00 90.75 196 ASN A O 1
ATOM 1500 N N . LYS A 1 197 ? 9.211 -8.691 11.876 1.00 93.31 197 LYS A N 1
ATOM 1501 C CA . LYS A 1 197 ? 8.103 -8.471 10.944 1.00 93.31 197 LYS A CA 1
ATOM 1502 C C . LYS A 1 197 ? 6.766 -8.711 11.647 1.00 93.31 197 LYS A C 1
ATOM 1504 O O . LYS A 1 197 ? 6.421 -9.837 11.987 1.00 93.31 197 LYS A O 1
ATOM 1509 N N . VAL A 1 198 ? 5.986 -7.653 11.803 1.00 94.62 198 VAL A N 1
ATOM 1510 C CA . VAL A 1 198 ? 4.590 -7.682 12.229 1.00 94.62 198 VAL A CA 1
ATOM 1511 C C . VAL A 1 198 ? 3.755 -8.226 11.079 1.00 94.62 198 VAL A C 1
ATOM 1513 O O . VAL A 1 198 ? 3.497 -7.537 10.086 1.00 94.62 198 VAL A O 1
ATOM 1516 N N . LEU A 1 199 ? 3.350 -9.482 11.210 1.00 94.56 199 LEU A N 1
ATOM 1517 C CA . LEU A 1 199 ? 2.586 -10.212 10.211 1.00 94.56 199 LEU A CA 1
ATOM 1518 C C . LEU A 1 199 ? 1.252 -10.686 10.800 1.00 94.56 199 LEU A C 1
ATOM 1520 O O . LEU A 1 199 ? 1.164 -10.930 12.007 1.00 94.56 199 LEU A O 1
ATOM 1524 N N . PRO A 1 200 ? 0.203 -10.800 9.973 1.00 93.69 200 PRO A N 1
ATOM 1525 C CA . PRO A 1 200 ? -1.049 -11.407 10.396 1.00 93.69 200 PRO A CA 1
ATOM 1526 C C . PRO A 1 200 ? -0.840 -12.890 10.712 1.00 93.69 200 PRO A C 1
ATOM 1528 O O . PRO A 1 200 ? 0.028 -13.553 10.142 1.00 93.69 200 PRO A O 1
ATOM 1531 N N . GLN A 1 201 ? -1.675 -13.423 11.601 1.00 93.00 201 GLN A N 1
ATOM 1532 C CA . GLN A 1 201 ? -1.769 -14.867 11.771 1.00 93.00 201 GLN A CA 1
ATOM 1533 C C . GLN A 1 201 ? -2.426 -15.468 10.529 1.00 93.00 201 GLN A C 1
ATOM 1535 O O . GLN A 1 201 ? -3.474 -14.995 10.094 1.00 93.00 201 GLN A O 1
ATOM 1540 N N . VAL A 1 202 ? -1.801 -16.500 9.968 1.00 95.50 202 VAL A N 1
ATOM 1541 C CA . VAL A 1 202 ? -2.339 -17.250 8.832 1.00 95.50 202 VAL A CA 1
ATOM 1542 C C . VAL A 1 202 ? -3.287 -18.326 9.376 1.00 95.50 202 VAL A C 1
ATOM 1544 O O . VAL A 1 202 ? -2.840 -19.165 10.163 1.00 95.50 202 VAL A O 1
ATOM 1547 N N . PRO A 1 203 ? -4.583 -18.309 9.011 1.00 96.00 203 PRO A N 1
ATOM 1548 C CA . PRO A 1 203 ? -5.527 -19.359 9.387 1.00 96.00 203 PRO A CA 1
ATOM 1549 C C . PRO A 1 203 ? -5.168 -20.720 8.775 1.00 96.00 203 PRO A C 1
ATOM 1551 O O . PRO A 1 203 ? -4.279 -20.827 7.931 1.00 96.00 203 PRO A O 1
ATOM 1554 N N . ALA A 1 204 ? -5.904 -21.766 9.159 1.00 96.81 204 ALA A N 1
ATOM 1555 C CA . ALA A 1 204 ? -5.794 -23.068 8.503 1.00 96.81 204 ALA A CA 1
ATOM 1556 C C . ALA A 1 204 ? -6.059 -22.957 6.991 1.00 96.81 204 ALA A C 1
ATOM 1558 O O . ALA A 1 204 ? -6.882 -22.151 6.550 1.00 96.81 204 ALA A O 1
ATOM 1559 N N . GLU A 1 205 ? -5.376 -23.792 6.205 1.00 97.06 205 GLU A N 1
ATOM 1560 C CA . GLU A 1 205 ? -5.534 -23.802 4.753 1.00 97.06 205 GLU A CA 1
ATOM 1561 C C . GLU A 1 205 ? -6.990 -24.085 4.368 1.00 97.06 205 GLU A C 1
ATOM 1563 O O . GLU A 1 205 ? -7.554 -25.139 4.657 1.00 97.06 205 GLU A O 1
ATOM 1568 N N . SER A 1 206 ? -7.583 -23.144 3.646 1.00 97.44 206 SER A N 1
ATOM 1569 C CA . SER A 1 206 ? -8.926 -23.251 3.065 1.00 97.44 206 SER A CA 1
ATOM 1570 C C . SER A 1 206 ? -9.022 -24.270 1.921 1.00 97.44 206 SER A C 1
ATOM 1572 O O . SER A 1 206 ? -10.114 -24.540 1.424 1.00 97.44 206 SER A O 1
ATOM 1574 N N . GLY A 1 207 ? -7.880 -24.764 1.428 1.00 97.06 207 GLY A N 1
ATOM 1575 C CA . GLY A 1 207 ? -7.779 -25.595 0.226 1.00 97.06 207 GLY A CA 1
ATOM 1576 C C . GLY A 1 207 ? -7.948 -24.833 -1.095 1.00 97.06 207 GLY A C 1
ATOM 1577 O O . GLY A 1 207 ? -7.828 -25.440 -2.156 1.00 97.06 207 GLY A O 1
ATOM 1578 N N . LYS A 1 208 ? -8.206 -23.518 -1.057 1.00 98.25 208 LYS A N 1
ATOM 1579 C CA . LYS A 1 208 ? -8.341 -22.669 -2.251 1.00 98.25 208 LYS A CA 1
ATOM 1580 C C . LYS A 1 208 ? -7.002 -22.112 -2.702 1.00 98.25 208 LYS A C 1
ATOM 1582 O O . LYS A 1 208 ? -6.201 -21.696 -1.865 1.00 98.25 208 LYS A O 1
ATOM 1587 N N . ARG A 1 209 ? -6.776 -22.062 -4.019 1.00 98.19 209 ARG A N 1
ATOM 1588 C CA . ARG A 1 209 ? -5.533 -21.553 -4.619 1.00 98.19 209 ARG A CA 1
ATOM 1589 C C . ARG A 1 209 ? -5.793 -20.495 -5.681 1.00 98.19 209 ARG A C 1
ATOM 1591 O O . ARG A 1 209 ? -6.588 -20.703 -6.594 1.00 98.19 209 ARG A O 1
ATOM 1598 N N . VAL A 1 210 ? -5.057 -19.389 -5.609 1.00 98.81 210 VAL A N 1
ATOM 1599 C CA . VAL A 1 210 ? -5.176 -18.263 -6.548 1.00 98.81 210 VAL A CA 1
ATOM 1600 C C . VAL A 1 210 ? -3.868 -18.035 -7.301 1.00 98.81 210 VAL A C 1
ATOM 1602 O O . VAL A 1 210 ? -2.810 -17.892 -6.689 1.00 98.81 210 VAL A O 1
ATOM 1605 N N . ALA A 1 211 ? -3.940 -17.948 -8.629 1.00 98.81 211 ALA A N 1
ATOM 1606 C CA . ALA A 1 211 ? -2.820 -17.498 -9.449 1.00 98.81 211 ALA A CA 1
ATOM 1607 C C . ALA A 1 211 ? -2.853 -15.971 -9.590 1.00 98.81 211 ALA A C 1
ATOM 1609 O O . ALA A 1 211 ? -3.857 -15.394 -10.009 1.00 98.81 211 ALA A O 1
ATOM 1610 N N . ILE A 1 212 ? -1.748 -15.309 -9.267 1.00 98.81 212 ILE A N 1
ATOM 1611 C CA . ILE A 1 212 ? -1.596 -13.855 -9.334 1.00 98.81 212 ILE A CA 1
ATOM 1612 C C . ILE A 1 212 ? -0.616 -13.545 -10.464 1.00 98.81 212 ILE A C 1
ATOM 1614 O O . ILE A 1 212 ? 0.573 -13.820 -10.348 1.00 98.81 212 ILE A O 1
ATOM 1618 N N . ILE A 1 213 ? -1.091 -12.971 -11.567 1.00 98.69 213 ILE A N 1
ATOM 1619 C CA . ILE A 1 213 ? -0.241 -12.601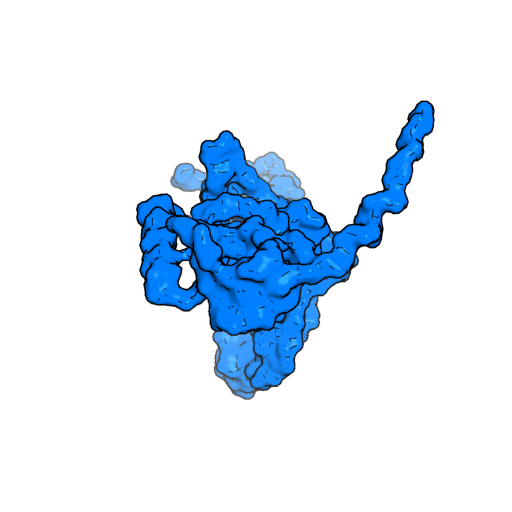 -12.704 1.00 98.69 213 ILE A CA 1
ATOM 1620 C C . ILE A 1 213 ? 0.208 -11.148 -12.519 1.00 98.69 213 ILE A C 1
ATOM 1622 O O . ILE A 1 213 ? -0.573 -10.220 -12.723 1.00 98.69 213 ILE A O 1
ATOM 1626 N N . GLY A 1 214 ? 1.474 -10.960 -12.149 1.00 98.50 214 GLY A N 1
ATOM 1627 C CA . GLY A 1 214 ? 2.107 -9.678 -11.847 1.00 98.50 214 GLY A CA 1
ATOM 1628 C C . GLY A 1 214 ? 2.342 -9.478 -10.349 1.00 98.50 214 GLY A C 1
ATOM 1629 O O . GLY A 1 214 ? 1.409 -9.267 -9.577 1.00 98.50 214 GLY A O 1
ATOM 1630 N N . GLY A 1 215 ? 3.607 -9.461 -9.938 1.00 98.19 215 GLY A N 1
ATOM 1631 C CA . GLY A 1 215 ? 4.068 -9.212 -8.572 1.00 98.19 215 GLY A CA 1
ATOM 1632 C C . GLY A 1 215 ? 4.372 -7.743 -8.291 1.00 98.19 215 GLY A C 1
ATOM 1633 O O . GLY A 1 215 ? 5.314 -7.415 -7.571 1.00 98.19 215 GLY A O 1
ATOM 1634 N N . GLY A 1 216 ? 3.585 -6.842 -8.881 1.00 98.31 216 GLY A N 1
ATOM 1635 C CA . GLY A 1 216 ? 3.565 -5.424 -8.530 1.00 98.31 216 GLY A CA 1
ATOM 1636 C C . GLY A 1 216 ? 2.797 -5.149 -7.229 1.00 98.31 216 GLY A C 1
ATOM 1637 O O . GLY A 1 216 ? 2.374 -6.081 -6.543 1.00 98.31 216 GLY A O 1
ATOM 1638 N N . PRO A 1 217 ? 2.541 -3.871 -6.893 1.00 97.81 217 PRO A N 1
ATOM 1639 C CA . PRO A 1 217 ? 1.866 -3.504 -5.648 1.00 97.81 217 PRO A CA 1
ATOM 1640 C C . PRO A 1 217 ? 0.485 -4.150 -5.476 1.00 97.81 217 PRO A C 1
ATOM 1642 O O . PRO A 1 217 ? 0.131 -4.550 -4.371 1.00 97.81 217 PRO A O 1
ATOM 1645 N N . ALA A 1 218 ? -0.280 -4.286 -6.564 1.00 98.31 218 ALA A N 1
ATOM 1646 C CA . ALA A 1 218 ? -1.592 -4.930 -6.535 1.00 98.31 218 ALA A CA 1
ATOM 1647 C C . ALA A 1 218 ? -1.493 -6.431 -6.215 1.00 98.31 218 ALA A C 1
ATOM 1649 O O . ALA A 1 218 ? -2.203 -6.912 -5.336 1.00 98.31 218 ALA A O 1
ATOM 1650 N N . GLY A 1 219 ? -0.589 -7.156 -6.885 1.00 98.56 219 GLY A N 1
ATOM 1651 C CA . GLY A 1 219 ? -0.396 -8.591 -6.663 1.00 98.56 219 GLY A CA 1
ATOM 1652 C C . GLY A 1 219 ? 0.161 -8.911 -5.277 1.00 98.56 219 GLY A C 1
ATOM 1653 O O . GLY A 1 219 ? -0.335 -9.817 -4.618 1.00 98.56 219 GLY A O 1
ATOM 1654 N N . LEU A 1 220 ? 1.127 -8.122 -4.796 1.00 98.69 220 LEU A N 1
ATOM 1655 C CA . LEU A 1 220 ? 1.684 -8.256 -3.444 1.00 98.69 220 LEU A CA 1
ATOM 1656 C C . LEU A 1 220 ? 0.631 -7.984 -2.360 1.00 98.69 220 LEU A C 1
ATOM 1658 O O . LEU A 1 220 ? 0.515 -8.749 -1.406 1.00 98.69 220 LEU A O 1
ATOM 1662 N N . SER A 1 221 ? -0.171 -6.927 -2.530 1.00 98.25 221 SER A N 1
ATOM 1663 C CA . SER A 1 221 ? -1.281 -6.617 -1.620 1.00 98.25 221 SER A CA 1
ATOM 1664 C C . SER A 1 221 ? -2.315 -7.747 -1.594 1.00 98.25 221 SER A C 1
ATOM 1666 O O . SER A 1 221 ? -2.711 -8.205 -0.524 1.00 98.25 221 SER A O 1
ATOM 1668 N N . LEU A 1 222 ? -2.702 -8.262 -2.766 1.00 98.50 222 LEU A N 1
ATOM 1669 C CA . LEU A 1 222 ? -3.629 -9.387 -2.864 1.00 98.50 222 LEU A CA 1
ATOM 1670 C C . LEU A 1 222 ? -3.071 -10.645 -2.184 1.00 98.50 222 LEU A C 1
ATOM 1672 O O . LEU A 1 222 ? -3.794 -11.290 -1.431 1.00 98.50 222 LEU A O 1
ATOM 1676 N N . ALA A 1 223 ? -1.798 -10.976 -2.411 1.00 98.62 223 ALA A N 1
ATOM 1677 C CA . ALA A 1 223 ? -1.152 -12.133 -1.797 1.00 98.62 223 ALA A CA 1
ATOM 1678 C C . ALA A 1 223 ? -1.176 -12.052 -0.262 1.00 98.62 223 ALA A C 1
ATOM 1680 O O . ALA A 1 223 ? -1.539 -13.026 0.397 1.00 98.62 223 ALA A O 1
ATOM 1681 N N . PHE A 1 224 ? -0.879 -10.877 0.303 1.00 98.50 224 PHE A N 1
ATOM 1682 C CA . PHE A 1 224 ? -0.970 -10.636 1.745 1.00 98.50 224 PHE A CA 1
ATOM 1683 C C . PHE A 1 224 ? -2.371 -10.944 2.292 1.00 98.50 224 PHE A C 1
ATOM 1685 O O . PHE A 1 224 ? -2.508 -11.690 3.264 1.00 98.50 224 PHE A O 1
ATOM 1692 N N . TYR A 1 225 ? -3.422 -10.419 1.654 1.00 98.19 225 TYR A N 1
ATOM 1693 C CA . TYR A 1 225 ? -4.795 -10.646 2.107 1.00 98.19 225 TYR A CA 1
ATOM 1694 C C . TYR A 1 225 ? -5.255 -12.090 1.909 1.00 98.19 225 TYR A C 1
ATOM 1696 O O . TYR A 1 225 ? -5.866 -12.653 2.812 1.00 98.19 225 TYR A O 1
ATOM 1704 N N . LEU A 1 226 ? -4.925 -12.723 0.780 1.00 98.44 226 LEU A N 1
ATOM 1705 C CA . LEU A 1 226 ? -5.257 -14.128 0.531 1.00 98.44 226 LEU A CA 1
ATOM 1706 C C . LEU A 1 226 ? -4.654 -15.044 1.597 1.00 98.44 226 LEU A C 1
ATOM 1708 O O . LEU A 1 226 ? -5.378 -15.856 2.174 1.00 98.44 226 LEU A O 1
ATOM 1712 N N . ARG A 1 227 ? -3.366 -14.869 1.922 1.00 98.19 227 ARG A N 1
ATOM 1713 C CA . ARG A 1 227 ? -2.725 -15.637 2.997 1.00 98.19 227 ARG A CA 1
ATOM 1714 C C . ARG A 1 227 ? -3.342 -15.339 4.361 1.00 98.19 227 ARG A C 1
ATOM 1716 O O . ARG A 1 227 ? -3.590 -16.266 5.121 1.00 98.19 227 ARG A O 1
ATOM 1723 N N . SER A 1 228 ? -3.687 -14.082 4.642 1.00 96.69 228 SER A N 1
ATOM 1724 C CA . SER A 1 228 ? -4.384 -13.696 5.884 1.00 96.69 228 SER A CA 1
ATOM 1725 C C . SER A 1 228 ? -5.772 -14.338 6.031 1.00 96.69 228 SER A C 1
ATOM 1727 O O . SER A 1 228 ? -6.293 -14.419 7.137 1.00 96.69 228 SER A O 1
ATOM 1729 N N . MET A 1 229 ? -6.370 -14.804 4.930 1.00 97.06 229 MET A N 1
ATOM 1730 C CA . MET A 1 229 ? -7.649 -15.523 4.901 1.00 97.06 229 MET A CA 1
ATOM 1731 C C . MET A 1 229 ? -7.484 -17.051 4.779 1.00 97.06 229 MET A C 1
ATOM 1733 O O . MET A 1 229 ? -8.477 -17.765 4.670 1.00 97.06 229 MET A O 1
ATOM 1737 N N . GLY A 1 230 ? -6.249 -17.572 4.794 1.00 97.88 230 GLY A N 1
ATOM 1738 C CA . GLY A 1 230 ? -5.963 -19.008 4.677 1.00 97.88 230 GLY A CA 1
ATOM 1739 C C . GLY A 1 230 ? -6.053 -19.554 3.244 1.00 97.88 230 GLY A C 1
ATOM 1740 O O . GLY A 1 230 ? -6.210 -20.758 3.045 1.00 97.88 230 GLY A O 1
ATOM 1741 N N . HIS A 1 231 ? -6.006 -18.700 2.219 1.00 98.44 231 HIS A N 1
ATOM 1742 C CA . HIS A 1 231 ? -5.978 -19.122 0.814 1.00 98.44 231 HIS A CA 1
ATOM 1743 C C . HIS A 1 231 ? -4.539 -19.239 0.313 1.00 98.44 231 HIS A C 1
ATOM 1745 O O . HIS A 1 231 ? -3.725 -18.351 0.555 1.00 98.44 231 HIS A O 1
ATOM 1751 N N . GLY A 1 232 ? -4.203 -20.306 -0.409 1.00 98.38 232 GLY A N 1
ATOM 1752 C CA . GLY A 1 232 ? -2.918 -20.442 -1.096 1.00 98.38 232 GLY A CA 1
ATOM 1753 C C . GLY A 1 232 ? -2.823 -19.497 -2.294 1.00 98.38 232 GLY A C 1
ATOM 1754 O O . GLY A 1 232 ? -3.823 -19.221 -2.964 1.00 98.38 232 GLY A O 1
ATOM 1755 N N . CYS A 1 233 ? -1.626 -18.996 -2.600 1.00 98.44 233 CYS A N 1
ATOM 1756 C CA . CYS A 1 233 ? -1.425 -18.215 -3.818 1.00 98.44 233 CYS A CA 1
ATOM 1757 C C . CYS A 1 233 ? -0.018 -18.349 -4.400 1.00 98.44 233 CYS A C 1
ATOM 1759 O O . CYS A 1 233 ? 0.961 -18.534 -3.676 1.00 98.44 233 CYS A O 1
ATOM 1761 N N . THR A 1 234 ? 0.051 -18.212 -5.725 1.00 98.81 234 THR A N 1
ATOM 1762 C CA . THR A 1 234 ? 1.296 -18.231 -6.497 1.00 98.81 234 THR A CA 1
ATOM 1763 C C . THR A 1 234 ? 1.358 -16.985 -7.372 1.00 98.81 234 THR A C 1
ATOM 1765 O O . THR A 1 234 ? 0.451 -16.733 -8.169 1.00 98.81 234 THR A O 1
ATOM 1768 N N . ILE A 1 235 ? 2.426 -16.202 -7.236 1.00 98.88 235 ILE A N 1
ATOM 1769 C CA . ILE A 1 235 ? 2.707 -15.030 -8.066 1.00 98.88 235 ILE A CA 1
ATOM 1770 C C . ILE A 1 235 ? 3.524 -15.463 -9.283 1.00 98.88 235 ILE A C 1
ATOM 1772 O O . ILE A 1 235 ? 4.591 -16.051 -9.139 1.00 98.88 235 ILE A O 1
ATOM 1776 N N . PHE A 1 236 ? 3.057 -15.117 -10.477 1.00 98.75 236 PHE A N 1
ATOM 1777 C CA . PHE A 1 236 ? 3.785 -15.251 -11.735 1.00 98.75 236 PHE A CA 1
ATOM 1778 C C . PHE A 1 236 ? 4.214 -13.858 -12.184 1.00 98.75 236 PHE A C 1
ATOM 1780 O O . PHE A 1 236 ? 3.359 -13.004 -12.429 1.00 98.75 236 PHE A O 1
ATOM 1787 N N . ASP A 1 237 ? 5.517 -13.608 -12.282 1.00 98.44 237 ASP A N 1
ATOM 1788 C CA . ASP A 1 237 ? 6.042 -12.317 -12.727 1.00 98.44 237 ASP A CA 1
ATOM 1789 C C . ASP A 1 237 ? 6.995 -12.493 -13.908 1.00 98.44 237 ASP A C 1
ATOM 1791 O O . ASP A 1 237 ? 7.778 -13.434 -13.958 1.00 98.44 237 ASP A O 1
ATOM 1795 N N . SER A 1 238 ? 6.934 -11.567 -14.863 1.00 97.56 238 SER A N 1
ATOM 1796 C CA . SER A 1 238 ? 7.801 -11.558 -16.043 1.00 97.56 238 SER A CA 1
ATOM 1797 C C . SER A 1 238 ? 9.236 -11.106 -15.763 1.00 97.56 238 SER A C 1
ATOM 1799 O O . SER A 1 238 ? 10.101 -11.291 -16.618 1.00 97.56 238 SER A O 1
ATOM 1801 N N . LYS A 1 239 ? 9.478 -10.464 -14.617 1.00 96.56 239 LYS A N 1
ATOM 1802 C CA . LYS A 1 239 ? 10.774 -9.921 -14.211 1.00 96.56 239 LYS A CA 1
ATOM 1803 C C . LYS A 1 239 ? 11.505 -10.873 -13.257 1.00 96.56 239 LYS A C 1
ATOM 1805 O O . LYS A 1 239 ? 10.932 -11.826 -12.729 1.00 96.56 239 LYS A O 1
ATOM 1810 N N . ASP A 1 240 ? 12.783 -10.583 -13.037 1.00 96.50 240 ASP A N 1
ATOM 1811 C CA . ASP A 1 240 ? 13.689 -11.315 -12.146 1.00 96.50 240 ASP A CA 1
ATOM 1812 C C . ASP A 1 240 ? 13.431 -11.034 -10.655 1.00 96.50 240 ASP A C 1
ATOM 1814 O O . ASP A 1 240 ? 13.811 -11.827 -9.797 1.00 96.50 240 ASP A O 1
ATOM 1818 N N . LYS A 1 241 ? 12.773 -9.911 -10.329 1.00 97.69 241 LYS A N 1
ATOM 1819 C CA . LYS A 1 241 ? 12.404 -9.529 -8.960 1.00 97.69 241 LYS A CA 1
ATOM 1820 C C . LYS A 1 241 ? 10.998 -8.932 -8.890 1.00 97.69 241 LYS A C 1
ATOM 1822 O O . LYS A 1 241 ? 10.535 -8.258 -9.807 1.00 97.69 241 LYS A O 1
ATOM 1827 N N . LEU A 1 242 ? 10.338 -9.112 -7.745 1.00 98.50 242 LEU A N 1
ATOM 1828 C CA . LEU A 1 242 ? 9.004 -8.556 -7.488 1.00 98.50 242 LEU A CA 1
ATOM 1829 C C . LEU A 1 242 ? 9.045 -7.058 -7.162 1.00 98.50 242 LEU A C 1
ATOM 1831 O O . LEU A 1 242 ? 10.082 -6.507 -6.804 1.00 98.50 242 LEU A O 1
ATOM 1835 N N . GLY A 1 243 ? 7.892 -6.399 -7.222 1.00 97.69 243 GLY A N 1
ATOM 1836 C CA . GLY A 1 243 ? 7.698 -4.989 -6.877 1.00 97.69 243 GLY A CA 1
ATOM 1837 C C . GLY A 1 243 ? 7.172 -4.150 -8.042 1.00 97.69 243 GLY A C 1
ATOM 1838 O O . GLY A 1 243 ? 6.664 -3.049 -7.824 1.00 97.69 243 GLY A O 1
ATOM 1839 N N . GLY A 1 244 ? 7.238 -4.656 -9.278 1.00 97.56 244 GLY A N 1
ATOM 1840 C CA . GLY A 1 244 ? 6.731 -3.966 -10.469 1.00 97.56 244 GLY A CA 1
ATOM 1841 C C . GLY A 1 244 ? 7.235 -2.520 -10.558 1.00 97.56 244 GLY A C 1
ATOM 1842 O O . GLY A 1 244 ? 8.420 -2.256 -10.357 1.00 97.56 244 GLY A O 1
ATOM 1843 N N . MET A 1 245 ? 6.337 -1.557 -10.785 1.00 95.88 245 MET A N 1
ATOM 1844 C CA . MET A 1 245 ? 6.701 -0.131 -10.864 1.00 95.88 245 MET A CA 1
ATOM 1845 C C . MET A 1 245 ? 7.386 0.420 -9.601 1.00 95.88 245 MET A C 1
ATOM 1847 O O . MET A 1 245 ? 8.175 1.355 -9.714 1.00 95.88 245 MET A O 1
ATOM 1851 N N . LEU A 1 246 ? 7.167 -0.163 -8.415 1.00 97.25 246 LEU A N 1
ATOM 1852 C CA . LEU A 1 246 ? 7.894 0.236 -7.201 1.00 97.25 246 LEU A CA 1
ATOM 1853 C C . LEU A 1 246 ? 9.398 -0.053 -7.329 1.00 97.25 246 LEU A C 1
ATOM 1855 O O . LEU A 1 246 ? 10.239 0.723 -6.874 1.00 97.25 246 LEU A O 1
ATOM 1859 N N . ARG A 1 247 ? 9.753 -1.162 -7.986 1.00 97.19 247 ARG A N 1
ATOM 1860 C CA . ARG A 1 247 ? 11.147 -1.536 -8.232 1.00 97.19 247 ARG A CA 1
ATOM 1861 C C . ARG A 1 247 ? 11.701 -0.867 -9.482 1.00 97.19 247 ARG A C 1
ATOM 1863 O O . ARG A 1 247 ? 12.751 -0.242 -9.406 1.00 97.19 247 ARG A O 1
ATOM 1870 N N . TYR A 1 248 ? 11.008 -1.012 -10.603 1.00 96.06 248 TYR A N 1
ATOM 1871 C CA . TYR A 1 248 ? 11.554 -0.689 -11.921 1.00 96.06 248 TYR A CA 1
ATOM 1872 C C . TYR A 1 248 ? 11.220 0.735 -12.387 1.00 96.06 248 TYR A C 1
ATOM 1874 O O . TYR A 1 248 ? 11.866 1.246 -13.290 1.00 96.06 248 TYR A O 1
ATOM 1882 N N . GLY A 1 249 ? 10.240 1.400 -11.767 1.00 94.75 249 GLY A N 1
ATOM 1883 C CA . GLY A 1 249 ? 9.860 2.776 -12.101 1.00 94.75 249 GLY A CA 1
ATOM 1884 C C . GLY A 1 249 ? 10.337 3.811 -11.082 1.00 94.75 249 GLY A C 1
ATOM 1885 O O . GLY A 1 249 ? 10.784 4.888 -11.462 1.00 94.75 249 GLY A O 1
ATOM 1886 N N . ILE A 1 250 ? 10.252 3.509 -9.782 1.00 95.75 250 ILE A N 1
ATOM 1887 C CA . ILE A 1 250 ? 10.611 4.470 -8.729 1.00 95.75 250 ILE A CA 1
ATOM 1888 C C . ILE A 1 250 ? 12.128 4.429 -8.464 1.00 95.75 250 ILE A C 1
ATOM 1890 O O . ILE A 1 250 ? 12.655 3.364 -8.122 1.00 95.75 250 ILE A O 1
ATOM 1894 N N . PRO A 1 251 ? 12.847 5.565 -8.563 1.00 94.50 251 PRO A N 1
ATOM 1895 C CA . PRO A 1 251 ? 14.292 5.601 -8.342 1.00 94.50 251 PRO A CA 1
ATOM 1896 C C . PRO A 1 251 ? 14.721 5.313 -6.896 1.00 94.50 251 PRO A C 1
ATOM 1898 O O . PRO A 1 251 ? 13.986 5.587 -5.943 1.00 94.50 251 PRO A O 1
ATOM 1901 N N . GLU A 1 252 ? 15.978 4.883 -6.734 1.00 93.94 252 GLU A N 1
ATOM 1902 C CA . GLU A 1 252 ? 16.591 4.510 -5.445 1.00 93.94 252 GLU A CA 1
ATOM 1903 C C . GLU A 1 252 ? 16.495 5.609 -4.376 1.00 93.94 252 GLU A C 1
ATOM 1905 O O . GLU A 1 252 ? 16.250 5.338 -3.205 1.00 93.94 252 GLU A O 1
ATOM 1910 N N . TYR A 1 253 ? 16.615 6.880 -4.775 1.00 92.19 253 TYR A N 1
ATOM 1911 C CA . TYR A 1 253 ? 16.561 8.008 -3.839 1.00 92.19 253 TYR A CA 1
ATOM 1912 C C . TYR A 1 253 ? 15.157 8.281 -3.270 1.00 92.19 253 TYR A C 1
ATOM 1914 O O . TYR A 1 253 ? 15.041 9.046 -2.314 1.00 92.19 253 TYR A O 1
ATOM 1922 N N . ARG A 1 254 ? 14.094 7.726 -3.873 1.00 95.19 254 ARG A N 1
ATOM 1923 C CA . ARG A 1 254 ? 12.714 7.824 -3.360 1.00 95.19 254 ARG A CA 1
ATOM 1924 C C . ARG A 1 254 ? 12.316 6.574 -2.594 1.00 95.19 254 ARG A C 1
ATOM 1926 O O . ARG A 1 254 ? 11.734 6.682 -1.519 1.00 95.19 254 ARG A O 1
ATOM 1933 N N . LEU A 1 255 ? 12.609 5.407 -3.162 1.00 97.25 255 LEU A N 1
ATOM 1934 C CA . LEU A 1 255 ? 12.278 4.110 -2.586 1.00 97.25 255 LEU A CA 1
ATOM 1935 C C . LEU A 1 255 ? 13.500 3.188 -2.685 1.00 97.25 255 LEU A C 1
ATOM 1937 O O . LEU A 1 255 ? 13.711 2.585 -3.745 1.00 97.25 255 LEU A O 1
ATOM 1941 N N . PRO A 1 256 ? 14.291 3.087 -1.601 1.00 97.00 256 PRO A N 1
ATOM 1942 C CA . PRO A 1 256 ? 15.466 2.225 -1.563 1.00 97.00 256 PRO A CA 1
ATOM 1943 C C . PRO A 1 256 ? 15.101 0.760 -1.802 1.00 97.00 256 PRO A C 1
ATOM 1945 O O . PRO A 1 256 ? 14.135 0.264 -1.209 1.00 97.00 256 PRO A O 1
ATOM 1948 N N . LYS A 1 257 ? 15.875 0.043 -2.628 1.00 96.88 257 LYS A N 1
ATOM 1949 C CA . LYS A 1 257 ? 15.544 -1.356 -2.962 1.00 96.88 257 LYS A CA 1
ATOM 1950 C C . LYS A 1 257 ? 15.615 -2.274 -1.753 1.00 96.88 257 LYS A C 1
ATOM 1952 O O . LYS A 1 257 ? 14.729 -3.101 -1.604 1.00 96.88 257 LYS A O 1
ATOM 1957 N N . ALA A 1 258 ? 16.563 -2.054 -0.845 1.00 97.44 258 ALA A N 1
ATOM 1958 C CA . ALA A 1 258 ? 16.660 -2.832 0.390 1.00 97.44 258 ALA A CA 1
ATOM 1959 C C . ALA A 1 258 ? 15.409 -2.699 1.281 1.00 97.44 258 ALA A C 1
ATOM 1961 O O . ALA A 1 258 ? 14.974 -3.672 1.889 1.00 97.44 258 ALA A O 1
ATOM 1962 N N . THR A 1 259 ? 14.795 -1.509 1.332 1.00 98.06 259 THR A N 1
ATOM 1963 C CA . THR A 1 259 ? 13.527 -1.304 2.048 1.00 98.06 259 THR A CA 1
ATOM 1964 C C . THR A 1 259 ? 12.388 -2.075 1.382 1.00 98.06 259 THR A C 1
ATOM 1966 O O . THR A 1 259 ? 11.604 -2.723 2.069 1.00 98.06 259 THR A O 1
ATOM 1969 N N . LEU A 1 260 ? 12.300 -2.010 0.050 1.00 98.44 260 LEU A N 1
ATOM 1970 C CA . LEU A 1 260 ? 11.279 -2.732 -0.709 1.00 98.44 260 LEU A CA 1
ATOM 1971 C C . LEU A 1 260 ? 11.450 -4.255 -0.585 1.00 98.44 260 LEU A C 1
ATOM 1973 O O . LEU A 1 260 ? 10.463 -4.958 -0.403 1.00 98.44 260 LEU A O 1
ATOM 1977 N N . ASP A 1 261 ? 12.686 -4.752 -0.653 1.00 98.25 261 ASP A N 1
ATOM 1978 C CA . ASP A 1 261 ? 13.018 -6.172 -0.506 1.00 98.25 261 ASP A CA 1
ATOM 1979 C C . ASP A 1 261 ? 12.568 -6.691 0.866 1.00 98.25 261 ASP A C 1
ATOM 1981 O O . ASP A 1 261 ? 11.831 -7.669 0.935 1.00 98.25 261 ASP A O 1
ATOM 1985 N N . TRP A 1 262 ? 12.894 -5.975 1.949 1.00 98.31 262 TRP A N 1
ATOM 1986 C CA . TRP A 1 262 ? 12.484 -6.364 3.303 1.00 98.31 262 TRP A CA 1
ATOM 1987 C C . TRP A 1 262 ? 10.960 -6.467 3.460 1.00 98.31 262 TRP A C 1
ATOM 1989 O O . TRP A 1 262 ? 10.453 -7.367 4.135 1.00 98.31 262 TRP A O 1
ATOM 1999 N N . GLU A 1 263 ? 10.226 -5.544 2.837 1.00 97.12 263 GLU A N 1
ATOM 2000 C CA . GLU A 1 263 ? 8.766 -5.505 2.884 1.00 97.12 263 GLU A CA 1
ATOM 2001 C C . GLU A 1 263 ? 8.130 -6.634 2.061 1.00 97.12 263 GLU A C 1
ATOM 2003 O O . GLU A 1 263 ? 7.215 -7.307 2.542 1.00 97.12 263 GLU A O 1
ATOM 2008 N N . ILE A 1 264 ? 8.653 -6.893 0.857 1.00 98.56 264 ILE A N 1
ATOM 2009 C CA . ILE A 1 264 ? 8.229 -8.012 0.006 1.00 98.56 264 ILE A CA 1
ATOM 2010 C C . ILE A 1 264 ? 8.506 -9.344 0.703 1.00 98.56 264 ILE A C 1
ATOM 2012 O O . ILE A 1 264 ? 7.614 -10.188 0.757 1.00 98.56 264 ILE A O 1
ATOM 2016 N N . ASP A 1 265 ? 9.686 -9.518 1.297 1.00 98.31 265 ASP A N 1
ATOM 2017 C CA . ASP A 1 265 ? 10.055 -10.738 2.020 1.00 98.31 265 ASP A CA 1
ATOM 2018 C C . ASP A 1 265 ? 9.075 -11.049 3.157 1.00 98.31 265 ASP A C 1
ATOM 2020 O O . ASP A 1 265 ? 8.770 -12.211 3.423 1.00 98.31 265 ASP A O 1
ATOM 2024 N N . GLY A 1 266 ? 8.539 -10.017 3.817 1.00 97.75 266 GLY A N 1
ATOM 2025 C CA . GLY A 1 266 ? 7.498 -10.192 4.826 1.00 97.75 266 GLY A CA 1
ATOM 2026 C C . GLY A 1 266 ? 6.214 -10.780 4.259 1.00 97.75 266 GLY A C 1
ATOM 2027 O O . GLY A 1 266 ? 5.656 -11.706 4.842 1.00 97.75 266 GLY A O 1
ATOM 2028 N N . ILE A 1 267 ? 5.783 -10.308 3.092 1.00 98.31 267 ILE A N 1
ATOM 2029 C CA . ILE A 1 267 ? 4.612 -10.859 2.402 1.00 98.31 267 ILE A CA 1
ATOM 2030 C C . ILE A 1 267 ? 4.891 -12.300 1.963 1.00 98.31 267 ILE A C 1
ATOM 2032 O O . ILE A 1 267 ? 4.059 -13.177 2.183 1.00 98.31 267 ILE A O 1
ATOM 2036 N N . LEU A 1 268 ? 6.071 -12.569 1.399 1.00 98.44 268 LEU A N 1
ATOM 2037 C CA . LEU A 1 268 ? 6.436 -13.910 0.939 1.00 98.44 268 LEU A CA 1
ATOM 2038 C C . LEU A 1 268 ? 6.523 -14.925 2.085 1.00 98.44 268 LEU A C 1
ATOM 2040 O O . LEU A 1 268 ? 6.086 -16.065 1.924 1.00 98.44 268 LEU A O 1
ATOM 2044 N N . SER A 1 269 ? 6.985 -14.503 3.268 1.00 97.56 269 SER A N 1
ATOM 2045 C CA . SER A 1 269 ? 7.048 -15.365 4.458 1.00 97.56 269 SER A CA 1
ATOM 2046 C C . SER A 1 269 ? 5.688 -15.850 4.973 1.00 97.56 269 SER A C 1
ATOM 2048 O O . SER A 1 269 ? 5.645 -16.765 5.790 1.00 97.56 269 SER A O 1
ATOM 2050 N N . LEU A 1 270 ? 4.574 -15.316 4.456 1.00 97.81 270 LEU A N 1
ATOM 2051 C CA . LEU A 1 270 ? 3.229 -15.834 4.727 1.00 97.81 270 LEU A CA 1
ATOM 2052 C C . LEU A 1 270 ? 2.918 -17.137 3.963 1.00 97.81 270 LEU A C 1
ATOM 2054 O O . LEU A 1 270 ? 1.799 -17.642 4.049 1.00 97.81 270 LEU A O 1
ATOM 2058 N N . GLY A 1 271 ? 3.876 -17.682 3.204 1.00 97.31 271 GLY A N 1
ATOM 2059 C CA . GLY A 1 271 ? 3.701 -18.883 2.383 1.00 97.31 271 GLY A CA 1
ATOM 2060 C C . GLY A 1 271 ? 3.215 -18.571 0.968 1.00 97.31 271 GLY A C 1
ATOM 2061 O O . GLY A 1 271 ? 2.410 -19.315 0.416 1.00 97.31 271 GLY A O 1
ATOM 2062 N N . VAL A 1 272 ? 3.653 -17.444 0.398 1.00 98.50 272 VAL A N 1
ATOM 2063 C CA . VAL A 1 272 ? 3.362 -17.085 -0.998 1.00 98.50 272 VAL A CA 1
ATOM 2064 C C . VAL A 1 272 ? 4.407 -17.727 -1.902 1.00 98.50 272 VAL A C 1
ATOM 2066 O O . VAL A 1 272 ? 5.607 -17.517 -1.723 1.00 98.50 272 VAL A O 1
ATOM 2069 N N . GLU A 1 273 ? 3.964 -18.471 -2.910 1.00 98.38 273 GLU A N 1
ATOM 2070 C CA . GLU A 1 273 ? 4.862 -19.020 -3.923 1.00 98.38 273 GLU A CA 1
ATOM 2071 C C . GLU A 1 273 ? 5.132 -18.001 -5.030 1.00 98.38 273 GLU A C 1
ATOM 2073 O O . GLU A 1 273 ? 4.265 -17.200 -5.381 1.00 98.38 273 GLU A O 1
ATOM 2078 N N . VAL A 1 274 ? 6.320 -18.055 -5.636 1.00 98.69 274 VAL A N 1
ATOM 2079 C CA . VAL A 1 274 ? 6.691 -17.142 -6.723 1.00 98.69 274 VAL A CA 1
ATOM 2080 C C . VAL A 1 274 ? 7.325 -17.904 -7.881 1.00 98.69 274 VAL A C 1
ATOM 2082 O O . VAL A 1 274 ? 8.182 -18.767 -7.689 1.00 98.69 274 VAL A O 1
ATOM 2085 N N . LYS A 1 275 ? 6.909 -17.557 -9.098 1.00 98.44 275 LYS A N 1
ATOM 2086 C CA . LYS A 1 275 ? 7.483 -17.994 -10.368 1.00 98.44 275 LYS A CA 1
ATOM 2087 C C . LYS A 1 275 ? 7.981 -16.759 -11.120 1.00 98.44 275 LYS A C 1
ATOM 2089 O O . LYS A 1 275 ? 7.201 -16.043 -11.749 1.00 98.44 275 LYS A O 1
ATOM 2094 N N . TYR A 1 276 ? 9.278 -16.504 -10.996 1.00 98.38 276 TYR A N 1
ATOM 2095 C CA . TYR A 1 276 ? 9.968 -15.419 -11.693 1.00 98.38 276 TYR A CA 1
ATOM 2096 C C . TYR A 1 276 ? 10.155 -15.734 -13.175 1.00 98.38 276 TYR A C 1
ATOM 2098 O O . TYR A 1 276 ? 10.136 -16.897 -13.579 1.00 98.38 276 TYR A O 1
ATOM 2106 N N . GLU A 1 277 ? 10.354 -14.684 -13.969 1.00 97.56 277 GLU A N 1
ATOM 2107 C CA . GLU A 1 277 ? 10.610 -14.765 -15.411 1.00 97.56 277 GLU A CA 1
ATOM 2108 C C . GLU A 1 277 ? 9.545 -15.559 -16.197 1.00 97.56 277 GLU A C 1
ATOM 2110 O O . GLU A 1 277 ? 9.812 -16.092 -17.273 1.00 97.56 277 GLU A O 1
ATOM 2115 N N . GLN A 1 278 ? 8.315 -15.605 -15.679 1.00 97.81 278 GLN A N 1
ATOM 2116 C CA . GLN A 1 278 ? 7.148 -16.211 -16.314 1.00 97.81 278 GLN A CA 1
ATOM 2117 C C . GLN A 1 278 ? 6.230 -15.116 -16.857 1.00 97.81 278 GLN A C 1
ATOM 2119 O O . GLN A 1 278 ? 5.489 -14.451 -16.128 1.00 97.81 278 GLN A O 1
ATOM 2124 N N . ARG A 1 279 ? 6.256 -14.922 -18.173 1.00 97.12 279 ARG A N 1
ATOM 2125 C CA . ARG A 1 279 ? 5.456 -13.929 -18.882 1.00 97.12 279 ARG A CA 1
ATOM 2126 C C . ARG A 1 279 ? 4.190 -14.558 -19.452 1.00 97.12 279 ARG A C 1
ATOM 2128 O O . ARG A 1 279 ? 4.231 -15.348 -20.397 1.00 97.12 279 ARG A O 1
ATOM 2135 N N . TRP A 1 280 ? 3.049 -14.111 -18.938 1.00 96.81 280 TRP A N 1
ATOM 2136 C CA . TRP A 1 280 ? 1.742 -14.442 -19.502 1.00 96.81 280 TRP A CA 1
ATOM 2137 C C . TRP A 1 280 ? 1.663 -14.083 -20.995 1.00 96.81 280 TRP A C 1
ATOM 2139 O O . TRP A 1 280 ? 2.118 -13.017 -21.416 1.00 96.81 280 TRP A O 1
ATOM 2149 N N . GLY A 1 281 ? 1.107 -14.994 -21.797 1.00 95.69 281 GLY A N 1
ATOM 2150 C CA . GLY A 1 281 ? 0.985 -14.859 -23.251 1.00 95.69 281 GLY A CA 1
ATOM 2151 C C . GLY A 1 281 ? 2.227 -15.293 -24.038 1.00 95.69 281 GLY A C 1
ATOM 21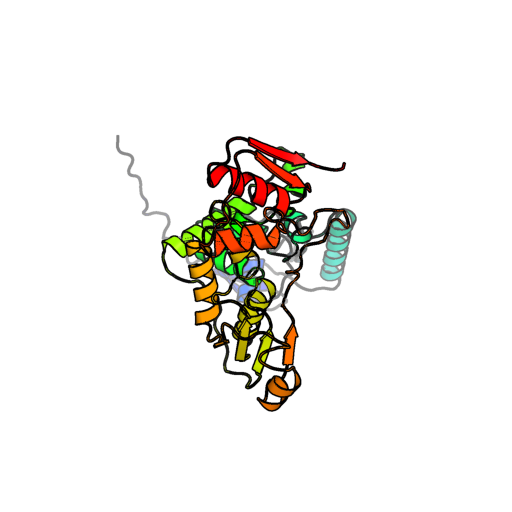52 O O . GLY A 1 281 ? 2.128 -15.468 -25.250 1.00 95.69 281 GLY A O 1
ATOM 2153 N N . ARG A 1 282 ? 3.371 -15.507 -23.370 1.00 96.81 282 ARG A N 1
ATOM 2154 C CA . ARG A 1 282 ? 4.586 -16.095 -23.960 1.00 96.81 282 ARG A CA 1
ATOM 2155 C C . ARG A 1 282 ? 4.867 -17.480 -23.383 1.00 96.81 282 ARG A C 1
ATOM 2157 O O . ARG A 1 282 ? 5.000 -18.430 -24.141 1.00 96.81 282 ARG A O 1
ATOM 2164 N N . ASP A 1 283 ? 4.935 -17.569 -22.058 1.00 97.56 283 ASP A N 1
ATOM 2165 C CA . ASP A 1 283 ? 5.398 -18.768 -21.349 1.00 97.56 283 ASP A CA 1
ATOM 2166 C C . ASP A 1 283 ? 4.232 -19.649 -20.872 1.00 97.56 283 ASP A C 1
ATOM 2168 O O . ASP A 1 283 ? 4.386 -20.855 -20.723 1.00 97.56 283 ASP A O 1
ATOM 2172 N N . PHE A 1 284 ? 3.048 -19.058 -20.670 1.00 97.44 284 PHE A N 1
ATOM 2173 C CA . PHE A 1 284 ? 1.822 -19.770 -20.300 1.00 97.44 284 PHE A CA 1
ATOM 2174 C C . PHE A 1 284 ? 0.562 -19.005 -20.737 1.00 97.44 284 PHE A C 1
ATOM 2176 O O . PHE A 1 284 ? 0.579 -17.781 -20.938 1.00 97.44 284 PHE A O 1
ATOM 2183 N N . LYS A 1 285 ? -0.553 -19.731 -20.844 1.00 97.25 285 LYS A N 1
ATOM 2184 C CA . LYS A 1 285 ? -1.911 -19.224 -21.082 1.00 97.25 285 LYS A CA 1
ATOM 2185 C C . LYS A 1 285 ? -2.766 -19.319 -19.815 1.00 97.25 285 LYS A C 1
ATOM 2187 O O . LYS A 1 285 ? -2.393 -19.952 -18.831 1.00 97.25 285 LYS A O 1
ATOM 2192 N N . LEU A 1 286 ? -3.939 -18.684 -19.827 1.00 96.69 286 LEU A N 1
ATOM 2193 C CA . LEU A 1 286 ? -4.850 -18.728 -18.675 1.00 96.69 286 LEU A CA 1
ATOM 2194 C C . LEU A 1 286 ? -5.434 -20.131 -18.465 1.00 96.69 286 LEU A C 1
ATOM 2196 O O . LEU A 1 286 ? -5.670 -20.536 -17.328 1.00 96.69 286 LEU A O 1
ATOM 2200 N N . GLU A 1 287 ? -5.641 -20.878 -19.548 1.00 97.19 287 GLU A N 1
ATOM 2201 C CA . GLU A 1 287 ? -6.108 -22.263 -19.514 1.00 97.19 287 GLU A CA 1
ATOM 2202 C C . GLU A 1 287 ? -5.119 -23.169 -18.774 1.00 97.19 287 GLU A C 1
ATOM 2204 O O . GLU A 1 287 ? -5.544 -24.018 -17.996 1.00 97.19 287 GLU A O 1
ATOM 2209 N N . ASP A 1 288 ? -3.813 -22.940 -18.937 1.00 97.19 288 ASP A N 1
ATOM 2210 C CA . ASP A 1 288 ? -2.775 -23.726 -18.262 1.00 97.19 288 ASP A CA 1
ATOM 2211 C C . ASP A 1 288 ? -2.877 -23.584 -16.740 1.00 97.19 288 ASP A C 1
ATOM 2213 O O . ASP A 1 288 ? -2.748 -24.567 -16.016 1.00 97.19 288 ASP A O 1
ATOM 2217 N N . LEU A 1 289 ? -3.174 -22.378 -16.246 1.00 97.31 289 LEU A N 1
ATOM 2218 C CA . LEU A 1 289 ? -3.373 -22.129 -14.817 1.00 97.31 289 LEU A CA 1
ATOM 2219 C C . LEU A 1 289 ? -4.645 -22.812 -14.297 1.00 97.31 289 LEU A C 1
ATOM 2221 O O . LEU A 1 289 ? -4.639 -23.426 -13.231 1.00 97.31 289 LEU A O 1
ATOM 2225 N N . LYS A 1 290 ? -5.739 -22.784 -15.062 1.00 96.12 290 LYS A N 1
ATOM 2226 C CA . LYS A 1 290 ? -6.951 -23.531 -14.686 1.00 96.12 290 LYS A CA 1
ATOM 2227 C C . LYS A 1 290 ? -6.677 -25.034 -14.625 1.00 96.12 290 LYS A C 1
ATOM 2229 O O . LYS A 1 290 ? -7.054 -25.680 -13.654 1.00 96.12 290 LYS A O 1
ATOM 2234 N N . ASN A 1 291 ? -5.956 -25.569 -15.610 1.00 97.56 291 ASN A N 1
ATOM 2235 C CA . ASN A 1 291 ? -5.580 -26.983 -15.676 1.00 97.56 291 ASN A CA 1
ATOM 2236 C C . ASN A 1 291 ? -4.614 -27.391 -14.554 1.00 97.56 291 ASN A C 1
ATOM 2238 O O . ASN A 1 291 ? -4.659 -28.525 -14.086 1.00 97.56 291 ASN A O 1
ATOM 2242 N N . GLN A 1 292 ? -3.781 -26.465 -14.073 1.00 96.56 292 GLN A N 1
ATOM 2243 C CA . GLN A 1 292 ? -2.958 -26.659 -12.876 1.00 96.56 292 GLN A CA 1
ATOM 2244 C C . GLN A 1 292 ? -3.780 -26.686 -11.581 1.00 96.56 292 GLN A C 1
ATOM 2246 O O . GLN A 1 292 ? -3.223 -27.010 -10.533 1.00 96.56 292 GLN A O 1
ATOM 2251 N N . GLY A 1 293 ? -5.080 -26.372 -11.634 1.00 96.81 293 GLY A N 1
ATOM 2252 C CA . GLY A 1 293 ? -6.023 -26.444 -10.520 1.00 96.81 293 GLY A CA 1
ATOM 2253 C C . GLY A 1 293 ? -6.108 -25.165 -9.685 1.00 96.81 293 GLY A C 1
ATOM 2254 O O . GLY A 1 293 ? -6.320 -25.258 -8.476 1.00 96.81 293 GLY A O 1
ATOM 2255 N N . PHE A 1 294 ? -5.839 -23.990 -10.259 1.00 98.38 294 PHE A N 1
ATOM 2256 C CA . PHE A 1 294 ? -6.108 -22.718 -9.582 1.00 98.38 294 PHE A CA 1
ATOM 2257 C C . PHE A 1 294 ? -7.614 -22.410 -9.618 1.00 98.38 294 PHE A C 1
ATOM 2259 O O . PHE A 1 294 ? -8.229 -22.449 -10.684 1.00 98.38 294 PHE A O 1
ATOM 2266 N N . ASP A 1 295 ? -8.205 -22.077 -8.467 1.00 98.31 295 ASP A N 1
ATOM 2267 C CA . ASP A 1 295 ? -9.630 -21.737 -8.339 1.00 98.31 295 ASP A CA 1
ATOM 2268 C C . ASP A 1 295 ? -9.949 -20.348 -8.912 1.00 98.31 295 ASP A C 1
ATOM 2270 O O . ASP A 1 295 ? -11.054 -20.099 -9.392 1.00 98.31 295 ASP A O 1
ATOM 2274 N N . ALA A 1 296 ? -8.984 -19.427 -8.849 1.00 98.38 296 ALA A N 1
ATOM 2275 C CA . ALA A 1 296 ? -9.124 -18.066 -9.349 1.00 98.38 296 ALA A CA 1
ATOM 2276 C C . ALA A 1 296 ? -7.812 -17.553 -9.950 1.00 98.38 296 ALA A C 1
ATOM 2278 O O . ALA A 1 296 ? -6.718 -17.989 -9.584 1.00 98.38 296 ALA A O 1
ATOM 2279 N N . ILE A 1 297 ? -7.936 -16.592 -10.865 1.00 98.56 297 ILE A N 1
ATOM 2280 C CA . ILE A 1 297 ? -6.806 -15.922 -11.508 1.00 98.56 297 ILE A CA 1
ATOM 2281 C C . ILE A 1 297 ? -7.002 -14.414 -11.374 1.00 98.56 297 ILE A C 1
ATOM 2283 O O . ILE A 1 297 ? -8.052 -13.887 -11.739 1.00 98.56 297 ILE A O 1
ATOM 2287 N N . PHE A 1 298 ? -5.981 -13.720 -10.882 1.00 98.69 298 PHE A N 1
ATOM 2288 C CA . PHE A 1 298 ? -5.937 -12.266 -10.798 1.00 98.69 298 PHE A CA 1
ATOM 2289 C C . PHE A 1 298 ? -4.925 -11.696 -11.793 1.00 98.69 298 PHE A C 1
ATOM 2291 O O . PHE A 1 298 ? -3.786 -12.158 -11.862 1.00 98.69 298 PHE A O 1
ATOM 2298 N N . LEU A 1 299 ? -5.324 -10.662 -12.538 1.00 98.12 299 LEU A N 1
ATOM 2299 C CA . LEU A 1 299 ? -4.472 -9.962 -13.500 1.00 98.12 299 LEU A CA 1
ATOM 2300 C C . LEU A 1 299 ? -4.017 -8.615 -12.928 1.00 98.12 299 LEU A C 1
ATOM 2302 O O . LEU A 1 299 ? -4.749 -7.630 -12.953 1.00 98.12 299 LEU A O 1
ATOM 2306 N N . GLY A 1 300 ? -2.779 -8.573 -12.442 1.00 97.38 300 GLY A N 1
ATOM 2307 C CA . GLY A 1 300 ? -2.108 -7.406 -11.866 1.00 97.38 300 GLY A CA 1
ATOM 2308 C C . GLY A 1 300 ? -0.896 -6.939 -12.676 1.00 97.38 300 GLY A C 1
ATOM 2309 O O . GLY A 1 300 ? 0.080 -6.467 -12.096 1.00 97.38 300 GLY A O 1
ATOM 2310 N N . ILE A 1 301 ? -0.931 -7.080 -14.005 1.00 96.44 301 ILE A N 1
ATOM 2311 C CA . ILE A 1 301 ? 0.234 -6.867 -14.887 1.00 96.44 301 ILE A CA 1
ATOM 2312 C C . ILE A 1 301 ? 0.684 -5.404 -15.015 1.00 96.44 301 ILE A C 1
ATOM 2314 O O . ILE A 1 301 ? 1.825 -5.149 -15.394 1.00 96.44 301 ILE A O 1
ATOM 2318 N N . GLY A 1 302 ? -0.179 -4.442 -14.678 1.00 95.50 302 GLY A N 1
ATOM 2319 C CA . GLY A 1 302 ? 0.113 -3.010 -14.780 1.00 95.50 302 GLY A CA 1
ATOM 2320 C C . GLY A 1 302 ? 0.231 -2.492 -16.221 1.00 95.50 302 GLY A C 1
ATOM 2321 O O . GLY A 1 302 ? -0.092 -3.186 -17.183 1.00 95.50 302 GLY A O 1
ATOM 2322 N N . ALA A 1 303 ? 0.694 -1.247 -16.364 1.00 93.62 303 ALA A N 1
ATOM 2323 C CA . ALA A 1 303 ? 0.856 -0.561 -17.647 1.00 93.62 303 ALA A CA 1
ATOM 2324 C C . ALA A 1 303 ? 2.342 -0.268 -17.912 1.00 93.62 303 ALA A C 1
ATOM 2326 O O . ALA A 1 303 ? 2.877 0.733 -17.443 1.00 93.62 303 ALA A O 1
ATOM 2327 N N . TRP A 1 304 ? 3.007 -1.166 -18.640 1.00 92.38 304 TRP A N 1
ATOM 2328 C CA . TRP A 1 304 ? 4.447 -1.075 -18.929 1.00 92.38 304 TRP A CA 1
ATOM 2329 C C . TRP A 1 304 ? 4.780 -0.346 -20.232 1.00 92.38 304 TRP A C 1
ATOM 2331 O O . TRP A 1 304 ? 5.917 0.068 -20.422 1.00 92.38 304 TRP A O 1
ATOM 2341 N N . ALA A 1 305 ? 3.813 -0.201 -21.140 1.00 90.75 305 ALA A N 1
ATOM 2342 C CA . ALA A 1 305 ? 4.047 0.431 -22.432 1.00 90.75 305 ALA A CA 1
ATOM 2343 C C . ALA A 1 305 ? 4.133 1.959 -22.295 1.00 90.75 305 ALA A C 1
ATOM 2345 O O . ALA A 1 305 ? 3.227 2.597 -21.754 1.00 90.75 305 ALA A O 1
ATOM 2346 N N . SER A 1 306 ? 5.204 2.543 -22.831 1.00 88.81 306 SER A N 1
ATOM 2347 C CA . SER A 1 306 ? 5.350 3.992 -22.970 1.00 88.81 306 SER A CA 1
ATOM 2348 C C . SER A 1 306 ? 4.483 4.523 -24.123 1.00 88.81 306 SER A C 1
ATOM 2350 O O . SER A 1 306 ? 4.395 3.902 -25.184 1.00 88.81 306 SER A O 1
ATOM 2352 N N . ASN A 1 307 ? 3.871 5.699 -23.945 1.00 88.25 307 ASN A N 1
ATOM 2353 C CA . ASN A 1 307 ? 3.181 6.390 -25.039 1.00 88.25 307 ASN A CA 1
ATOM 2354 C C . ASN A 1 307 ? 4.196 6.933 -26.049 1.00 88.25 307 ASN A C 1
ATOM 2356 O O . ASN A 1 307 ? 5.165 7.589 -25.663 1.00 88.25 307 ASN A O 1
ATOM 2360 N N . LYS A 1 308 ? 3.938 6.695 -27.336 1.00 89.31 308 LYS A N 1
ATOM 2361 C CA . LYS A 1 308 ? 4.708 7.275 -28.441 1.00 89.31 308 LYS A CA 1
ATOM 2362 C C . LYS A 1 308 ? 4.277 8.714 -28.716 1.00 89.31 308 LYS A C 1
ATOM 2364 O O . LYS A 1 308 ? 3.148 9.092 -28.401 1.00 89.31 308 LYS A O 1
ATOM 2369 N N . LEU A 1 309 ? 5.175 9.506 -29.298 1.00 89.75 309 LEU A N 1
ATOM 2370 C CA . LEU A 1 309 ? 4.887 10.895 -29.665 1.00 89.75 309 LEU A CA 1
ATOM 2371 C C . LEU A 1 309 ? 4.231 10.991 -31.046 1.00 89.75 309 LEU A C 1
ATOM 2373 O O . LEU A 1 309 ? 3.526 11.962 -31.305 1.00 89.75 309 LEU A O 1
ATOM 2377 N N . GLY A 1 310 ? 4.431 9.988 -31.906 1.00 92.38 310 GLY A N 1
ATOM 2378 C CA . GLY A 1 310 ? 3.904 9.962 -33.267 1.00 92.38 310 GLY A CA 1
ATOM 2379 C C . GLY A 1 310 ? 4.583 10.983 -34.177 1.00 92.38 310 GLY A C 1
ATOM 2380 O O . GLY A 1 310 ? 3.940 11.525 -35.071 1.00 92.38 310 GLY A O 1
ATOM 2381 N N . VAL A 1 311 ? 5.859 11.282 -33.923 1.00 92.94 311 VAL A N 1
ATOM 2382 C CA . VAL A 1 311 ? 6.643 12.270 -34.676 1.00 92.94 311 VAL A CA 1
ATOM 2383 C C . VAL A 1 311 ? 7.823 11.611 -35.378 1.00 92.94 311 VAL A C 1
ATOM 2385 O O . VAL A 1 311 ? 8.316 10.563 -34.954 1.00 92.94 311 VAL A O 1
ATOM 2388 N N . GLU A 1 312 ? 8.295 12.241 -36.451 1.00 95.25 312 GLU A N 1
ATOM 2389 C CA . GLU A 1 312 ? 9.505 11.805 -37.142 1.00 95.25 312 GLU A CA 1
ATOM 2390 C C . GLU A 1 312 ? 10.701 11.772 -36.175 1.00 95.25 312 GLU A C 1
ATOM 2392 O O . GLU A 1 312 ? 10.879 12.663 -35.343 1.00 95.25 312 GLU A O 1
ATOM 2397 N N . GLY A 1 313 ? 11.512 10.716 -36.267 1.00 90.25 313 GLY A N 1
ATOM 2398 C CA . GLY A 1 313 ? 12.696 10.538 -35.427 1.00 90.25 313 GLY A CA 1
ATOM 2399 C C . GLY A 1 313 ? 12.452 9.885 -34.059 1.00 90.25 313 GLY A C 1
ATOM 2400 O O . GLY A 1 313 ? 13.412 9.679 -33.323 1.00 90.25 313 GLY A O 1
ATOM 2401 N N . GLU A 1 314 ? 11.222 9.482 -33.710 1.00 91.62 314 GLU A N 1
ATOM 2402 C CA . GLU A 1 314 ? 10.941 8.838 -32.409 1.00 91.62 314 GLU A CA 1
ATOM 2403 C C . GLU A 1 314 ? 11.574 7.443 -32.222 1.00 91.62 314 GLU A C 1
ATOM 2405 O O . GLU A 1 314 ? 11.583 6.915 -31.113 1.00 91.62 314 GLU A O 1
ATOM 2410 N N . GLY A 1 315 ? 12.093 6.843 -33.298 1.00 90.44 315 GLY A N 1
ATOM 2411 C CA . GLY A 1 315 ? 12.824 5.571 -33.279 1.00 90.44 315 GLY A CA 1
ATOM 2412 C C . GLY A 1 315 ? 14.346 5.710 -33.367 1.00 90.44 315 GLY A C 1
ATOM 2413 O O . GLY A 1 315 ? 15.021 4.700 -33.540 1.00 90.44 315 GLY A O 1
ATOM 2414 N N . LEU A 1 316 ? 14.884 6.934 -33.320 1.00 93.31 316 LEU A N 1
ATOM 2415 C CA . LEU A 1 316 ? 16.328 7.162 -33.373 1.00 93.31 316 LEU A CA 1
ATOM 2416 C C . LEU A 1 316 ? 17.023 6.677 -32.096 1.00 93.31 316 LEU A C 1
ATOM 2418 O O . LEU A 1 316 ? 16.460 6.719 -30.998 1.00 93.31 316 LEU A O 1
ATOM 2422 N N . ASP A 1 317 ? 18.292 6.295 -32.237 1.00 91.06 317 ASP A N 1
ATOM 2423 C CA . ASP A 1 317 ? 19.157 6.008 -31.096 1.00 91.06 317 ASP A CA 1
ATOM 2424 C C . ASP A 1 317 ? 19.217 7.218 -30.154 1.00 91.06 317 ASP A C 1
ATOM 2426 O O . ASP A 1 317 ? 19.443 8.355 -30.572 1.00 91.06 317 ASP A O 1
ATOM 2430 N N . GLY A 1 318 ? 19.024 6.973 -28.858 1.00 90.81 318 GLY A N 1
ATOM 2431 C CA . GLY 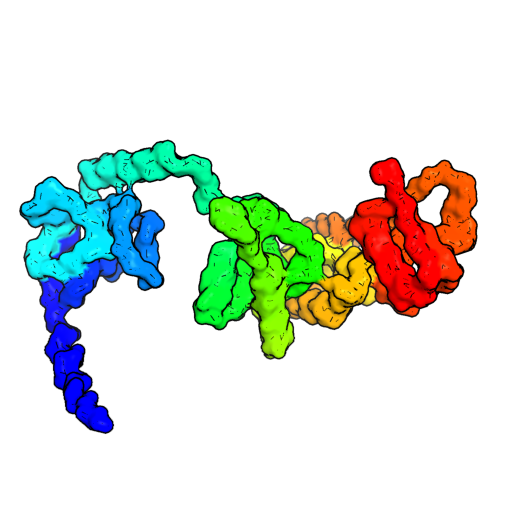A 1 318 ? 18.964 8.031 -27.847 1.00 90.81 318 GLY A CA 1
ATOM 2432 C C . GLY A 1 318 ? 17.552 8.517 -27.508 1.00 90.81 318 GLY A C 1
ATOM 2433 O O . GLY A 1 318 ? 17.404 9.358 -26.621 1.00 90.81 318 GLY A O 1
ATOM 2434 N N . VAL A 1 319 ? 16.518 7.986 -28.168 1.00 94.00 319 VAL A N 1
ATOM 2435 C CA . VAL A 1 319 ? 15.115 8.208 -27.797 1.00 94.00 319 VAL A CA 1
ATOM 2436 C C . VAL A 1 319 ? 14.609 7.006 -27.002 1.00 94.00 319 VAL A C 1
ATOM 2438 O O . VAL A 1 319 ? 14.606 5.876 -27.485 1.00 94.00 319 VAL A O 1
ATOM 2441 N N . TRP A 1 320 ? 14.166 7.246 -25.768 1.00 93.38 320 TRP A N 1
ATOM 2442 C CA . TRP A 1 320 ? 13.643 6.205 -24.880 1.00 93.38 320 TRP A CA 1
ATOM 2443 C C . TRP A 1 320 ? 12.272 6.586 -24.338 1.00 93.38 320 TRP A C 1
ATOM 2445 O O . TRP A 1 320 ? 12.013 7.750 -24.024 1.00 93.38 320 TRP A O 1
ATOM 2455 N N . GLY A 1 321 ? 11.415 5.585 -24.149 1.00 94.06 321 GLY A N 1
ATOM 2456 C CA . GLY A 1 321 ? 10.243 5.746 -23.304 1.00 94.06 321 GLY A CA 1
ATOM 2457 C C . GLY A 1 321 ? 10.657 5.985 -21.850 1.00 94.06 321 GLY A C 1
ATOM 2458 O O . GLY A 1 321 ? 11.662 5.455 -21.375 1.00 94.06 321 GLY A O 1
ATOM 2459 N N . GLY A 1 322 ? 9.893 6.805 -21.125 1.00 93.62 322 GLY A N 1
ATOM 2460 C CA . GLY A 1 322 ? 10.250 7.185 -19.754 1.00 93.62 322 GLY A CA 1
ATOM 2461 C C . GLY A 1 322 ? 10.315 5.993 -18.793 1.00 93.62 322 GLY A C 1
ATOM 2462 O O . GLY A 1 322 ? 11.198 5.947 -17.941 1.00 93.62 322 GLY A O 1
ATOM 2463 N N . ILE A 1 323 ? 9.412 5.018 -18.954 1.00 93.25 323 ILE A N 1
ATOM 2464 C CA . ILE A 1 323 ? 9.426 3.779 -18.163 1.00 93.25 323 ILE A CA 1
ATOM 2465 C C . ILE A 1 323 ? 10.633 2.927 -18.554 1.00 93.25 323 ILE A C 1
ATOM 2467 O O . ILE A 1 323 ? 11.338 2.453 -17.672 1.00 93.25 323 ILE A O 1
ATOM 2471 N N . ASP A 1 324 ? 10.908 2.794 -19.851 1.00 94.12 324 ASP A N 1
ATOM 2472 C CA . ASP A 1 324 ? 12.021 1.994 -20.368 1.00 94.12 324 ASP A CA 1
ATOM 2473 C C . ASP A 1 324 ? 13.375 2.529 -19.873 1.00 94.12 324 ASP A C 1
ATOM 2475 O O . ASP A 1 324 ? 14.231 1.768 -19.428 1.00 94.12 324 ASP A O 1
ATOM 2479 N N . PHE A 1 325 ? 13.551 3.855 -19.870 1.00 95.81 325 PHE A N 1
ATOM 2480 C CA . PHE A 1 325 ? 14.733 4.509 -19.309 1.00 95.81 325 PHE A CA 1
ATOM 2481 C C . PHE A 1 325 ? 14.903 4.212 -17.812 1.00 95.81 325 PHE A C 1
ATOM 2483 O O . PHE A 1 325 ? 15.991 3.836 -17.375 1.00 95.81 325 PHE A O 1
ATOM 2490 N N . LEU A 1 326 ? 13.838 4.373 -17.021 1.00 95.69 326 LEU A N 1
ATOM 2491 C CA . LEU A 1 326 ? 13.886 4.134 -15.577 1.00 95.69 326 LEU A CA 1
ATOM 2492 C C . LEU A 1 326 ? 14.125 2.654 -15.252 1.00 95.69 326 LEU A C 1
ATOM 2494 O O . LEU A 1 326 ? 14.931 2.362 -14.371 1.00 95.69 326 LEU A O 1
ATOM 2498 N N . ASP A 1 327 ? 13.511 1.741 -16.005 1.00 95.31 327 ASP A N 1
ATOM 2499 C CA . ASP A 1 327 ? 13.695 0.292 -15.879 1.00 95.31 327 ASP A CA 1
ATOM 2500 C C . ASP A 1 327 ? 15.140 -0.118 -16.180 1.00 95.31 327 ASP A C 1
ATOM 2502 O O . ASP A 1 327 ? 15.745 -0.858 -15.405 1.00 95.31 327 ASP A O 1
ATOM 2506 N N . LEU A 1 328 ? 15.740 0.420 -17.249 1.00 94.94 328 LEU A N 1
ATOM 2507 C CA . LEU A 1 328 ? 17.150 0.195 -17.581 1.00 94.94 328 LEU A CA 1
ATOM 2508 C C . LEU A 1 328 ? 18.076 0.615 -16.437 1.00 94.94 328 LEU A C 1
ATOM 2510 O O . LEU A 1 328 ? 18.959 -0.147 -16.040 1.00 94.94 328 LEU A O 1
ATOM 2514 N N . VAL A 1 329 ? 17.859 1.805 -15.873 1.00 95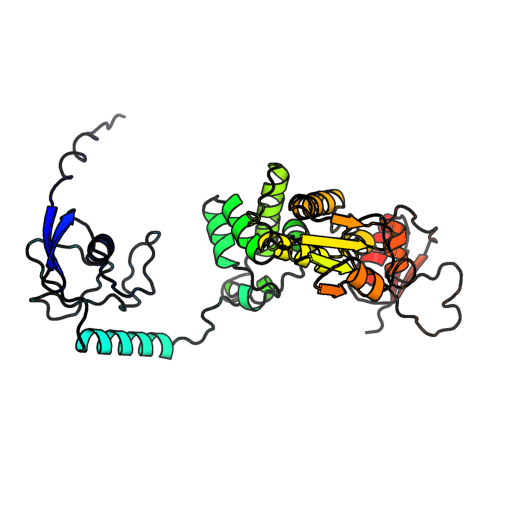.50 329 VAL A N 1
ATOM 2515 C CA . VAL A 1 329 ? 18.666 2.301 -14.751 1.00 95.50 329 VAL A CA 1
ATOM 2516 C C . VAL A 1 329 ? 18.438 1.459 -13.494 1.00 95.50 329 VAL A C 1
ATOM 2518 O O . VAL A 1 329 ? 19.407 1.044 -12.859 1.00 95.50 329 VAL A O 1
ATOM 2521 N N . ALA A 1 330 ? 17.183 1.161 -13.149 1.00 93.81 330 ALA A N 1
ATOM 2522 C CA . ALA A 1 330 ? 16.829 0.347 -11.986 1.00 93.81 330 ALA A CA 1
ATOM 2523 C C . ALA A 1 330 ? 17.363 -1.091 -12.086 1.00 93.81 330 ALA A C 1
ATOM 2525 O O . ALA A 1 330 ? 17.712 -1.692 -11.072 1.00 93.81 330 ALA A O 1
ATOM 2526 N N . SER A 1 331 ? 17.480 -1.616 -13.306 1.00 92.81 331 SER A N 1
ATOM 2527 C CA . SER A 1 331 ? 18.043 -2.935 -13.609 1.00 92.81 331 SER A CA 1
ATOM 2528 C C . SER A 1 331 ? 19.577 -2.943 -13.690 1.00 92.81 331 SER A C 1
ATOM 2530 O O . SER A 1 331 ? 20.164 -3.939 -14.112 1.00 92.81 331 SER A O 1
ATOM 2532 N N . GLY A 1 332 ? 20.248 -1.840 -13.333 1.00 93.00 332 GLY A N 1
ATOM 2533 C CA . GLY A 1 332 ? 21.711 -1.738 -13.349 1.00 93.00 332 GLY A CA 1
ATOM 2534 C C . GLY A 1 332 ? 22.322 -1.660 -14.752 1.00 93.00 332 GLY A C 1
ATOM 2535 O O . GLY A 1 332 ? 23.512 -1.914 -14.919 1.00 93.00 332 GLY A O 1
ATOM 2536 N N . LYS A 1 333 ? 21.525 -1.307 -15.766 1.00 94.44 333 LYS A N 1
ATOM 2537 C CA . LYS A 1 333 ? 21.931 -1.191 -17.175 1.00 94.44 333 LYS A CA 1
ATOM 2538 C C . LYS A 1 333 ? 21.677 0.232 -17.698 1.00 94.44 333 LYS A C 1
ATOM 2540 O O . LYS A 1 333 ? 20.948 0.390 -18.677 1.00 94.44 333 LYS A O 1
ATOM 2545 N N . PRO A 1 334 ? 22.220 1.285 -17.053 1.00 93.38 334 PRO A N 1
ATOM 2546 C CA . PRO A 1 334 ? 21.942 2.657 -17.459 1.00 93.38 334 PRO A CA 1
ATOM 2547 C C . PRO A 1 334 ? 22.401 2.891 -18.909 1.00 93.38 334 PRO A C 1
ATOM 2549 O O . PRO A 1 334 ? 23.517 2.496 -19.267 1.00 93.38 334 PRO A O 1
ATOM 2552 N N . PRO A 1 335 ? 21.578 3.529 -19.760 1.00 92.50 335 PRO A N 1
ATOM 2553 C CA . PRO A 1 335 ? 21.985 3.827 -21.124 1.00 92.50 335 PRO A CA 1
ATOM 2554 C C . PRO A 1 335 ? 23.085 4.896 -21.147 1.00 92.50 335 PRO A C 1
ATOM 2556 O O . PRO A 1 335 ? 23.235 5.690 -20.217 1.00 92.50 335 PRO A O 1
ATOM 2559 N N . LYS A 1 336 ? 23.848 4.948 -22.245 1.00 92.25 336 LYS A N 1
ATOM 2560 C CA . LYS A 1 336 ? 24.811 6.030 -22.480 1.00 92.25 336 LYS A CA 1
ATOM 2561 C C . LYS A 1 336 ? 24.053 7.320 -22.789 1.00 92.25 336 LYS A C 1
ATOM 2563 O O . LYS A 1 336 ? 23.348 7.393 -23.792 1.00 92.25 336 LYS A O 1
ATOM 2568 N N . LEU A 1 337 ? 24.215 8.327 -21.937 1.00 94.38 337 LEU A N 1
ATOM 2569 C CA . LEU A 1 337 ? 23.573 9.632 -22.086 1.00 94.38 337 LEU A CA 1
ATOM 2570 C C . LEU A 1 337 ? 24.540 10.665 -22.677 1.00 94.38 337 LEU A C 1
ATOM 2572 O O . LEU A 1 337 ? 25.748 10.620 -22.439 1.00 94.38 337 LEU A O 1
ATOM 2576 N N . GLY A 1 338 ? 23.995 11.608 -23.446 1.00 93.12 338 GLY A N 1
ATOM 2577 C CA . GLY A 1 338 ? 24.734 12.764 -23.950 1.00 93.12 338 GLY A CA 1
ATOM 2578 C C . GLY A 1 338 ? 24.906 13.871 -22.902 1.00 93.12 338 GLY A C 1
ATOM 2579 O O . GLY A 1 338 ? 24.461 13.766 -21.761 1.00 93.12 338 GLY A O 1
ATOM 2580 N N . LYS A 1 339 ? 25.515 14.992 -23.313 1.00 96.19 339 LYS A N 1
ATOM 2581 C CA . LYS A 1 339 ? 25.699 16.182 -22.452 1.00 96.19 339 LYS A CA 1
ATOM 2582 C C . LYS A 1 339 ? 24.392 16.940 -22.168 1.00 96.19 339 LYS A C 1
ATOM 2584 O O . LYS A 1 339 ? 24.320 17.717 -21.216 1.00 96.19 339 LYS A O 1
ATOM 2589 N N . HIS A 1 340 ? 23.381 16.726 -23.005 1.00 97.25 340 HIS A N 1
ATOM 2590 C CA . HIS A 1 340 ? 22.076 17.368 -22.929 1.00 97.25 340 HIS A CA 1
ATOM 2591 C C . HIS A 1 340 ? 20.989 16.305 -23.049 1.00 97.25 340 HIS A C 1
ATOM 2593 O O . HIS A 1 340 ? 21.000 15.530 -24.002 1.00 97.25 340 HIS A O 1
ATOM 2599 N N . VAL A 1 341 ? 20.057 16.282 -22.098 1.00 97.69 341 VAL A N 1
ATOM 2600 C CA . VAL A 1 341 ? 18.890 15.391 -22.127 1.00 97.69 341 VAL A CA 1
ATOM 2601 C C . VAL A 1 341 ? 17.623 16.233 -22.091 1.00 97.69 341 VAL A C 1
ATOM 2603 O O . VAL A 1 341 ? 17.485 17.117 -21.243 1.00 97.69 341 VAL A O 1
ATOM 2606 N N . VAL A 1 342 ? 16.693 15.946 -23.000 1.00 97.06 342 VAL A N 1
ATOM 2607 C CA . VAL A 1 342 ? 15.355 16.545 -23.018 1.00 97.06 342 VAL A CA 1
ATOM 2608 C C . VAL A 1 342 ? 14.347 15.493 -22.570 1.00 97.06 342 VAL A C 1
ATOM 2610 O O . VAL A 1 342 ? 14.285 14.408 -23.138 1.00 97.06 342 VAL A O 1
ATOM 2613 N N . ILE A 1 343 ? 13.559 15.816 -21.548 1.00 96.94 343 ILE A N 1
ATOM 2614 C CA . ILE A 1 343 ? 12.475 14.979 -21.037 1.00 96.94 343 ILE A CA 1
ATOM 2615 C C . ILE A 1 343 ? 11.154 15.581 -21.496 1.00 96.94 343 ILE A C 1
ATOM 2617 O O . ILE A 1 343 ? 10.838 16.715 -21.148 1.00 96.94 343 ILE A O 1
ATOM 2621 N N . ILE A 1 344 ? 10.373 14.823 -22.260 1.00 95.50 344 ILE A N 1
ATOM 2622 C CA . ILE A 1 344 ? 9.088 15.281 -22.797 1.00 95.50 344 ILE A CA 1
ATOM 2623 C C . ILE A 1 344 ? 7.966 14.766 -21.888 1.00 95.50 344 ILE A C 1
ATOM 2625 O O . ILE A 1 344 ? 7.684 13.570 -21.850 1.00 95.50 344 ILE A O 1
ATOM 2629 N N . GLY A 1 345 ? 7.337 15.667 -21.128 1.00 94.19 345 GLY A N 1
ATOM 2630 C CA . GLY A 1 345 ? 6.283 15.345 -20.158 1.00 94.19 345 GLY A CA 1
ATOM 2631 C C . GLY A 1 345 ? 6.410 16.112 -18.837 1.00 94.19 345 GLY A C 1
ATOM 2632 O O . GLY A 1 345 ? 7.426 16.736 -18.569 1.00 94.19 345 GLY A O 1
ATOM 2633 N N . GLY A 1 346 ? 5.367 16.065 -17.998 1.00 92.69 346 GLY A N 1
ATOM 2634 C CA . GLY A 1 346 ? 5.330 16.786 -16.709 1.00 92.69 346 GLY A CA 1
ATOM 2635 C C . GLY A 1 346 ? 4.772 15.989 -15.527 1.00 92.69 346 GLY A C 1
ATOM 2636 O O . GLY A 1 346 ? 4.469 16.564 -14.490 1.00 92.69 346 GLY A O 1
ATOM 2637 N N . GLY A 1 347 ? 4.589 14.674 -15.682 1.00 93.00 347 GLY A N 1
ATOM 2638 C CA . GLY A 1 347 ? 4.140 13.796 -14.595 1.00 93.00 347 GLY A CA 1
ATOM 2639 C C . GLY A 1 347 ? 5.291 13.273 -13.729 1.00 93.00 347 GLY A C 1
ATOM 2640 O O . GLY A 1 347 ? 6.460 13.555 -13.990 1.00 93.00 347 GLY A O 1
ATOM 2641 N N . ASN A 1 348 ? 4.966 12.425 -12.748 1.00 92.94 348 ASN A N 1
ATOM 2642 C CA . ASN A 1 348 ? 5.952 11.812 -11.845 1.00 92.94 348 ASN A CA 1
ATOM 2643 C C . ASN A 1 348 ? 7.093 11.105 -12.595 1.00 92.94 348 ASN A C 1
ATOM 2645 O O . ASN A 1 348 ? 8.254 11.317 -12.264 1.00 92.94 348 ASN A O 1
ATOM 2649 N N . THR A 1 349 ? 6.781 10.346 -13.652 1.00 94.38 349 THR A N 1
ATOM 2650 C CA . THR A 1 349 ? 7.785 9.682 -14.502 1.00 94.38 349 THR A CA 1
ATOM 2651 C C . THR A 1 349 ? 8.765 10.673 -15.127 1.00 94.38 349 THR A C 1
ATOM 2653 O O . THR A 1 349 ? 9.955 10.389 -15.184 1.00 94.38 349 THR A O 1
ATOM 2656 N N . ALA A 1 350 ? 8.297 11.847 -15.567 1.00 95.75 350 ALA A N 1
ATOM 2657 C CA . ALA A 1 350 ? 9.162 12.864 -16.163 1.00 95.75 350 ALA A CA 1
ATOM 2658 C C . ALA A 1 350 ? 10.121 13.455 -15.119 1.00 95.75 350 ALA A C 1
ATOM 2660 O O . ALA A 1 350 ? 11.315 13.586 -15.381 1.00 95.75 350 ALA A O 1
ATOM 2661 N N . ILE A 1 351 ? 9.619 13.749 -13.915 1.00 96.38 351 ILE A N 1
ATOM 2662 C CA . ILE A 1 351 ? 10.449 14.246 -12.811 1.00 96.38 351 ILE A CA 1
ATOM 2663 C C . ILE A 1 351 ? 11.476 13.199 -12.377 1.00 96.38 351 ILE A C 1
ATOM 2665 O O . ILE A 1 351 ? 12.651 13.524 -12.197 1.00 96.38 351 ILE A O 1
ATOM 2669 N N . ASP A 1 352 ? 11.058 11.941 -12.244 1.00 96.31 352 ASP A N 1
ATOM 2670 C CA . ASP A 1 352 ? 11.953 10.857 -11.852 1.00 96.31 352 ASP A CA 1
ATOM 2671 C C . ASP A 1 352 ? 13.008 10.578 -12.933 1.00 96.31 352 ASP A C 1
ATOM 2673 O O . ASP A 1 352 ? 14.188 10.441 -12.604 1.00 96.31 352 ASP A O 1
ATOM 2677 N N . ALA A 1 353 ? 12.642 10.600 -14.219 1.00 96.44 353 ALA A N 1
ATOM 2678 C CA . ALA A 1 353 ? 13.592 10.485 -15.325 1.00 96.44 353 ALA A CA 1
ATOM 2679 C C . ALA A 1 353 ? 14.594 11.651 -15.344 1.00 96.44 353 ALA A C 1
ATOM 2681 O O . ALA A 1 353 ? 15.802 11.426 -15.437 1.00 96.44 353 ALA A O 1
ATOM 2682 N N . ALA A 1 354 ? 14.123 12.890 -15.172 1.00 96.94 354 ALA A N 1
ATOM 2683 C CA . ALA A 1 354 ? 14.976 14.075 -15.153 1.00 96.94 354 ALA A CA 1
ATOM 2684 C C . ALA A 1 354 ? 16.006 14.030 -14.013 1.00 96.94 354 ALA A C 1
ATOM 2686 O O . ALA A 1 354 ? 17.203 14.226 -14.230 1.00 96.94 354 ALA A O 1
ATOM 2687 N N . ARG A 1 355 ? 15.558 13.722 -12.790 1.00 96.75 355 ARG A N 1
ATOM 2688 C CA . ARG A 1 355 ? 16.447 13.612 -11.623 1.00 96.75 355 ARG A CA 1
ATOM 2689 C C . ARG A 1 355 ? 17.402 12.430 -11.738 1.00 96.75 355 ARG A C 1
ATOM 2691 O O . ARG A 1 355 ? 18.537 12.526 -11.275 1.00 96.75 355 ARG A O 1
ATOM 2698 N N . THR A 1 356 ? 16.967 11.339 -12.361 1.00 96.62 356 THR A N 1
ATOM 2699 C CA . THR A 1 356 ? 17.819 10.177 -12.633 1.00 96.62 356 THR A CA 1
ATOM 2700 C C . THR A 1 356 ? 18.916 10.527 -13.638 1.00 96.62 356 THR A C 1
ATOM 2702 O O . THR A 1 356 ? 20.080 10.251 -13.369 1.00 96.62 356 THR A O 1
ATOM 2705 N N . ALA A 1 357 ? 18.594 11.229 -14.728 1.00 96.75 357 ALA A N 1
ATOM 2706 C CA . ALA A 1 357 ? 19.583 11.705 -15.697 1.00 96.75 357 ALA A CA 1
ATOM 2707 C C . ALA A 1 357 ? 20.638 12.627 -15.053 1.00 96.75 357 ALA A C 1
ATOM 2709 O O . ALA A 1 357 ? 21.834 12.432 -15.266 1.00 96.75 357 ALA A O 1
ATOM 2710 N N . LEU A 1 358 ? 20.225 13.568 -14.192 1.00 96.50 358 LEU A N 1
ATOM 2711 C CA . LEU A 1 358 ? 21.165 14.412 -13.435 1.00 96.50 358 LEU A CA 1
ATOM 2712 C C . LEU A 1 358 ? 22.102 13.581 -12.544 1.00 96.50 358 LEU A C 1
ATOM 2714 O O . LEU A 1 358 ? 23.301 13.839 -12.487 1.00 96.50 358 LEU A O 1
ATOM 2718 N N . ARG A 1 359 ? 21.573 12.553 -11.869 1.00 95.19 359 ARG A N 1
ATOM 2719 C CA . ARG A 1 359 ? 22.365 11.649 -11.015 1.00 95.19 359 ARG A CA 1
ATOM 2720 C C . ARG A 1 359 ? 23.334 10.763 -11.796 1.00 95.19 359 ARG A C 1
ATOM 2722 O O . ARG A 1 359 ? 24.335 10.343 -11.229 1.00 95.19 359 ARG A O 1
ATOM 2729 N N . LEU A 1 360 ? 23.061 10.514 -13.074 1.00 95.50 360 LEU A N 1
ATOM 2730 C CA . LEU A 1 360 ? 23.977 9.844 -13.999 1.00 95.50 360 LEU A CA 1
ATOM 2731 C C . LEU A 1 360 ? 25.044 10.794 -14.577 1.00 95.50 360 LEU A C 1
ATOM 2733 O O . LEU A 1 360 ? 25.820 10.389 -15.437 1.00 95.50 360 LEU A O 1
ATOM 2737 N N . GLY A 1 361 ? 25.104 12.044 -14.106 1.00 95.75 361 GLY A N 1
ATOM 2738 C CA . GLY A 1 361 ? 26.147 13.003 -14.469 1.00 95.75 361 GLY A CA 1
ATOM 2739 C C . GLY A 1 361 ? 25.830 13.858 -15.694 1.00 95.75 361 GLY A C 1
ATOM 2740 O O . GLY A 1 361 ? 26.735 14.501 -16.222 1.00 95.75 361 GLY A O 1
ATOM 2741 N N . VAL A 1 362 ? 24.575 13.897 -16.158 1.00 97.31 362 VAL A N 1
ATOM 2742 C CA . VAL A 1 362 ? 24.178 14.769 -17.273 1.00 97.31 362 VAL A CA 1
ATOM 2743 C C . VAL A 1 362 ? 24.276 16.243 -16.843 1.00 97.31 362 VAL A C 1
ATOM 2745 O O . VAL A 1 362 ? 23.562 16.643 -15.923 1.00 97.31 362 VAL A O 1
ATOM 2748 N N . PRO A 1 363 ? 25.091 17.082 -17.516 1.00 96.38 363 PRO A N 1
ATOM 2749 C CA . PRO A 1 363 ? 25.279 18.484 -17.127 1.00 96.38 363 PRO A CA 1
ATOM 2750 C C . PRO A 1 363 ? 24.025 19.353 -17.256 1.00 96.38 363 PRO A C 1
ATOM 2752 O O . PRO A 1 363 ? 23.836 20.289 -16.483 1.00 96.38 363 PRO A O 1
ATOM 2755 N N . LYS A 1 364 ? 23.178 19.082 -18.256 1.00 97.62 364 LYS A N 1
ATOM 2756 C CA . LYS A 1 364 ? 21.967 19.867 -18.514 1.00 97.62 364 LYS A CA 1
ATOM 2757 C C . LYS A 1 364 ? 20.801 18.959 -18.878 1.00 97.62 364 LYS A C 1
ATOM 2759 O O . LYS A 1 364 ? 20.812 18.298 -19.915 1.00 97.62 364 LYS A O 1
ATOM 2764 N N . VAL A 1 365 ? 19.772 18.993 -18.039 1.00 98.06 365 VAL A N 1
ATOM 2765 C CA . VAL A 1 365 ? 18.494 18.321 -18.273 1.00 98.06 365 VAL A CA 1
ATOM 2766 C C . VAL A 1 365 ? 17.416 19.381 -18.469 1.00 98.06 365 VAL A C 1
ATOM 2768 O O . VAL A 1 365 ? 17.303 20.311 -17.673 1.00 98.06 365 VAL A O 1
ATOM 2771 N N . THR A 1 366 ? 16.634 19.258 -19.536 1.00 98.06 366 THR A N 1
ATOM 2772 C CA . THR A 1 366 ? 15.522 20.158 -19.854 1.00 98.06 366 THR A CA 1
ATOM 2773 C C . THR A 1 366 ? 14.223 19.372 -19.833 1.00 98.06 366 THR A C 1
ATOM 2775 O O . THR A 1 366 ? 14.108 18.356 -20.509 1.00 98.06 366 THR A O 1
ATOM 2778 N N . ILE A 1 367 ? 13.240 19.840 -19.068 1.00 97.75 367 ILE A N 1
ATOM 2779 C CA . ILE A 1 367 ? 11.883 19.293 -19.103 1.00 97.75 367 ILE A CA 1
ATOM 2780 C C . ILE A 1 367 ? 11.073 20.135 -20.084 1.00 97.75 367 ILE A C 1
ATOM 2782 O O . ILE A 1 367 ? 10.913 21.338 -19.887 1.00 97.75 367 ILE A O 1
ATOM 2786 N N . LEU A 1 368 ? 10.571 19.498 -21.137 1.00 95.94 368 LEU A N 1
ATOM 2787 C CA . LEU A 1 368 ? 9.629 20.084 -22.075 1.00 95.94 368 LEU A CA 1
ATOM 2788 C C . LEU A 1 368 ? 8.215 19.680 -21.654 1.00 95.94 368 LEU A C 1
ATOM 2790 O O . LEU A 1 368 ? 7.783 18.541 -21.861 1.00 95.94 368 LEU A O 1
ATOM 2794 N N . TYR A 1 369 ? 7.499 20.624 -21.049 1.00 94.69 369 TYR A N 1
ATOM 2795 C CA . TYR A 1 369 ? 6.116 20.448 -20.631 1.00 94.69 369 TYR A CA 1
ATOM 2796 C C . TYR A 1 369 ? 5.188 21.260 -21.531 1.00 94.69 369 TYR A C 1
ATOM 2798 O O . TYR A 1 369 ? 5.436 22.424 -21.815 1.00 94.69 369 TYR A O 1
ATOM 2806 N N . ARG A 1 370 ? 4.130 20.610 -22.017 1.00 89.19 370 ARG A N 1
ATOM 2807 C CA . ARG A 1 370 ? 3.219 21.174 -23.023 1.00 89.19 370 ARG A CA 1
ATOM 2808 C C . ARG A 1 370 ? 2.133 22.103 -22.463 1.00 89.19 370 ARG A C 1
ATOM 2810 O O . ARG A 1 370 ? 1.298 22.540 -23.247 1.00 89.19 370 ARG A O 1
ATOM 2817 N N . ARG A 1 371 ? 2.038 22.264 -21.140 1.00 85.75 371 ARG A N 1
ATOM 2818 C CA . ARG A 1 371 ? 0.988 23.059 -20.486 1.00 85.75 371 ARG A CA 1
ATOM 2819 C C . ARG A 1 371 ? 1.584 24.242 -19.755 1.00 85.75 371 ARG A C 1
ATOM 2821 O O . ARG A 1 371 ? 2.728 24.090 -19.272 1.00 85.75 371 ARG A O 1
#

Mean predicted aligned error: 11.41 Å

Secondary structure (DSSP, 8-state):
------S-SSSSSTT-EEEEEETTEEEEEETT-BHHHHHHHTT-----SS--TTS----TT-TTEEEETT-SS-EETTTPBP-TT-EEE---HHHHHHHHHHHHHHHHT--S-SS-HHHHT-TT---HHHHHHHHHTT-HHHHHHHHHTT-S-HHHHHHH---HHHHT-GGGGTSS---HHHHHHHHHHHHHHHT----PPP-S--S-EEEEE--SHHHHHHHHHHHHTT-EEEEE-SSSSS-THHHHTS-TTTS-HHHHHHHHHHHHTTT-EEETT--BTTTB-HHHHHHTT-SEEEE-----PPPP---TTTTSTT---HHHHHHHHHTT-PPPP-SEEEEE--SHHHHHHHHHHHHTT-SEEEEE---